Protein AF-0000000082835031 (afdb_homodimer)

Sequence (626 aa):
MIAPLQDHLRRLSATLPAELQRAAHWVLANPAEVGLWSMRRQAQAVGVSPATMLRLARAAGHDSYEAFRAPFQRALAGAADNGLRERAARLQAAHAHPAGGTGQDALTQWQTAALASVWQANDAMAFDAAVDTLLRARQVGFLGTRSAFGVAFQMRYAYHLLRRNGILIDGLGGAAAEDADSLQAGDALVVISQAPYPTATVRLTREIAARGVAVLALTDSDTSPVARAARHVLRFTRPADTGPDDGEARDPASFFHSTAGLLGLAEHLIARLAARGGEAVLQRLDEIEARLQADGAYWREPPRGRSAAPAPEMIAPLQDHLRRLSATLPAELQRAAHWVLANPAEVGLWSMRRQAQAVGVSPATMLRLARAAGHDSYEAFRAPFQRALAGAADNGLRERAARLQAAHAHPAGGTGQDALTQWQTAALASVWQANDAMAFDAAVDTLLRARQVGFLGTRSAFGVAFQMRYAYHLLRRNGILIDGLGGAAAEDADSLQAGDALVVISQAPYPTATVRLTREIAARGVAVLALTDSDTSPVARAARHVLRFTRPADTGPDDGEARDPASFFHSTAGLLGLAEHLIARLAARGGEAVLQRLDEIEARLQADGAYWREPPRGRSAAPAPE

Solvent-accessible surface area (backbone atoms only — not comparable to full-atom values): 32789 Å² total; per-residue (Å²): 106,46,56,65,58,47,54,51,44,59,64,47,36,76,74,44,59,72,69,45,25,52,45,45,52,48,45,72,72,34,45,64,53,49,31,71,46,53,66,61,59,48,16,59,74,70,70,50,53,53,65,50,54,41,50,43,20,42,74,73,72,25,93,37,51,67,65,49,29,43,41,29,29,44,42,46,48,41,54,63,56,56,33,50,31,50,32,26,52,48,30,26,52,40,64,76,51,61,82,77,61,64,48,67,53,39,34,45,48,41,41,38,47,9,34,58,24,32,66,73,64,36,55,72,66,60,53,49,53,48,41,52,50,58,72,67,25,71,34,36,38,26,32,23,55,76,78,30,25,18,53,27,49,33,42,44,54,59,44,46,52,51,40,88,44,59,45,76,46,71,34,70,89,75,37,36,66,63,54,46,64,71,53,37,62,58,16,28,33,41,37,37,50,46,85,82,39,44,28,70,53,41,54,50,50,48,56,39,31,73,53,52,23,46,24,33,20,40,28,49,43,84,77,35,79,55,31,72,58,28,79,36,75,46,33,21,45,72,62,71,68,70,48,70,78,73,68,58,79,64,58,53,44,48,45,61,86,79,59,41,28,58,43,39,51,45,52,52,52,52,34,49,40,48,29,68,42,55,67,63,25,41,52,38,23,46,54,49,51,53,48,40,60,75,65,49,46,48,60,66,82,71,75,78,73,76,77,76,74,77,76,78,131,108,46,56,66,58,45,54,51,45,59,64,46,37,78,74,44,58,72,70,43,25,52,46,44,51,47,47,72,72,33,43,64,52,51,31,72,44,52,66,60,60,49,16,59,72,70,70,49,52,54,65,48,52,41,49,43,20,42,74,73,72,26,94,36,50,67,65,50,29,43,42,30,30,44,43,45,48,40,56,63,56,56,34,51,30,49,31,27,52,47,29,27,53,42,64,77,49,61,80,79,63,64,49,69,52,38,34,46,48,41,39,38,48,9,35,59,24,32,66,75,65,36,53,70,65,60,53,49,53,47,41,51,50,58,73,67,27,71,35,36,37,26,33,23,55,78,75,30,24,17,53,27,49,32,44,44,53,59,45,45,53,51,40,88,45,58,44,77,47,71,34,71,90,77,37,36,65,60,54,46,63,71,54,38,63,58,17,28,34,42,37,37,49,46,87,82,40,44,28,68,51,41,53,52,49,48,57,40,31,74,52,52,22,46,25,34,20,40,27,50,43,84,76,35,78,55,30,73,59,28,78,33,75,46,33,21,44,72,62,72,69,71,49,70,75,72,67,60,77,63,60,53,42,47,45,63,85,78,59,42,26,57,42,41,52,46,52,52,52,52,36,49,39,48,28,68,42,58,67,64,25,42,53,37,22,47,54,50,50,53,49,39,59,76,66,49,46,47,58,66,84,71,73,78,72,74,76,76,72,77,76,77,132

Secondary structure (DSSP, 8-state):
--HHHHHHHHHHHTTS-HHHHHHHHHHHH-HHHHHHS-HHHHHHHHTS-HHHHHHHHHHTT-SSHHHHHHHHHHHHHHHHHTSHHHHHHHHHHHHHS--SS-HHHHHHHHHHHHHHHHHHH--HHHHHHHHHHHHH-S-EEEE--GGGHHHHHHHHHHHHHH-S-EEE---GGG-HHHHHTT--TT-EEEEE--SSPBHHHHHHHHHHHHTT-EEEEEES-TTSHHHHT-SEEEE--------GGGSS-PPP--SS---HHHHHHHHHHHHHHHHHSHHHHHHHHHHHHHHHHHTT-B---------------/--HHHHHHHHHHHTTS-HHHHHHHHHHHH-HHHHHHS-HHHHHHHHTS-HHHHHHHHHHTT-SSHHHHHHHHHHHHHHHHHTSHHHHHHHHHHHHHS--SS-HHHHHHHHHHHHHHHHHHH--HHHHHHHHHHHHH-S-EEEE--GGGHHHHHHHHHHHHHH-S-EEE---GGG-HHHHHTT--TT-EEEEE--SSPBHHHHHHHHHHHHTT-EEEEEES-TTSHHHHT-SEEEE--------GGGSS-PPP--SS---HHHHHHHHHHHHHHHHHSHHHHHHHHHHHHHHHHHTT-B---------------

Structure (mmCIF, N/CA/C/O backbone):
data_AF-0000000082835031-model_v1
#
loop_
_entity.id
_entity.type
_entity.pdbx_description
1 polymer 'HTH-type transcriptional regulator HexR'
#
loop_
_atom_site.group_PDB
_atom_site.id
_atom_site.type_symbol
_atom_site.label_atom_id
_atom_site.label_alt_id
_atom_site.label_comp_id
_atom_site.label_asym_id
_atom_site.label_entity_id
_atom_site.label_seq_id
_atom_site.pdbx_PDB_ins_code
_atom_site.Cartn_x
_atom_site.Cartn_y
_atom_site.Cartn_z
_atom_site.occupancy
_atom_site.B_iso_or_equiv
_atom_site.auth_seq_id
_atom_site.auth_comp_id
_atom_site.auth_asym_id
_atom_site.auth_atom_id
_atom_site.pdbx_PDB_model_num
ATOM 1 N N . MET A 1 1 ? 8.039 14.273 19.875 1 49.53 1 MET A N 1
ATOM 2 C CA . MET A 1 1 ? 6.648 14.164 19.453 1 49.53 1 MET A CA 1
ATOM 3 C C . MET A 1 1 ? 5.762 15.109 20.25 1 49.53 1 MET A C 1
ATOM 5 O O . MET A 1 1 ? 5.828 15.148 21.484 1 49.53 1 MET A O 1
ATOM 9 N N . ILE A 1 2 ? 5.281 16.094 19.594 1 62.09 2 ILE A N 1
ATOM 10 C CA . ILE A 1 2 ? 4.496 17.109 20.281 1 62.09 2 ILE A CA 1
ATOM 11 C C . ILE A 1 2 ? 3.078 16.609 20.516 1 62.09 2 ILE A C 1
ATOM 13 O O . ILE A 1 2 ? 2.318 17.203 21.281 1 62.09 2 ILE A O 1
ATOM 17 N N . ALA A 1 3 ? 2.914 15.352 19.938 1 63.5 3 ALA A N 1
ATOM 18 C CA . ALA A 1 3 ? 1.542 14.852 19.953 1 63.5 3 ALA A CA 1
ATOM 19 C C . ALA A 1 3 ? 1.079 14.531 21.375 1 63.5 3 ALA A C 1
ATOM 21 O O . ALA A 1 3 ? -0.018 14.93 21.766 1 63.5 3 ALA A O 1
ATOM 22 N N . PRO A 1 4 ? 1.882 13.906 22.141 1 67.25 4 PRO A N 1
ATOM 23 C CA . PRO A 1 4 ? 1.393 13.641 23.5 1 67.25 4 PRO A CA 1
ATOM 24 C C . PRO A 1 4 ? 1.073 14.922 24.266 1 67.25 4 PRO A C 1
ATOM 26 O O . PRO A 1 4 ? 0.085 14.969 25 1 67.25 4 PRO A O 1
ATOM 29 N N . LEU A 1 5 ? 1.852 15.891 24.094 1 79.5 5 LEU A N 1
ATOM 30 C CA . LEU A 1 5 ? 1.613 17.156 24.781 1 79.5 5 LEU A CA 1
ATOM 31 C C . LEU A 1 5 ? 0.347 17.828 24.25 1 79.5 5 LEU A C 1
ATOM 33 O O . LEU A 1 5 ? -0.442 18.375 25.016 1 79.5 5 LEU A O 1
ATOM 37 N N . GLN A 1 6 ? 0.202 17.625 22.984 1 80.44 6 GLN A N 1
ATOM 38 C CA . GLN A 1 6 ? -0.984 18.219 22.375 1 80.44 6 GLN A CA 1
ATOM 39 C C . GLN A 1 6 ? -2.254 17.516 22.844 1 80.44 6 GLN A C 1
ATOM 41 O O . GLN A 1 6 ? -3.254 18.172 23.156 1 80.44 6 GLN A O 1
ATOM 46 N N . ASP A 1 7 ? -2.219 16.25 22.922 1 78.19 7 ASP A N 1
ATOM 47 C CA . ASP A 1 7 ? -3.354 15.484 23.422 1 78.19 7 ASP A CA 1
ATOM 48 C C . ASP A 1 7 ? -3.664 15.836 24.875 1 78.19 7 ASP A C 1
ATOM 50 O O . ASP A 1 7 ? -4.828 15.992 25.25 1 78.19 7 ASP A O 1
ATOM 54 N N . HIS A 1 8 ? -2.652 15.891 25.609 1 84.88 8 HIS A N 1
ATOM 55 C CA . HIS A 1 8 ? -2.789 16.266 27 1 84.88 8 HIS A CA 1
ATOM 56 C C . HIS A 1 8 ? -3.4 17.656 27.141 1 84.88 8 HIS A C 1
ATOM 58 O O . HIS A 1 8 ? -4.301 17.859 27.969 1 84.88 8 HIS A O 1
ATOM 64 N N . LEU A 1 9 ? -3.018 18.594 26.328 1 87.56 9 LEU A N 1
ATOM 65 C CA . LEU A 1 9 ? -3.527 19.953 26.359 1 87.56 9 LEU A CA 1
ATOM 66 C C . LEU A 1 9 ? -4.996 20 25.953 1 87.56 9 LEU A C 1
ATOM 68 O O . LEU A 1 9 ? -5.781 20.766 26.531 1 87.56 9 LEU A O 1
ATOM 72 N N . ARG A 1 10 ? -5.355 19.188 25.047 1 84.06 10 ARG A N 1
ATOM 73 C CA . ARG A 1 10 ? -6.742 19.125 24.609 1 84.06 10 ARG A CA 1
ATOM 74 C C . ARG A 1 10 ? -7.652 18.641 25.734 1 84.06 10 ARG A C 1
ATOM 76 O O . ARG A 1 10 ? -8.734 19.188 25.938 1 84.06 10 ARG A O 1
ATOM 83 N N . ARG A 1 11 ? -7.156 17.703 26.375 1 82.44 11 ARG A N 1
ATOM 84 C CA . ARG A 1 11 ? -7.918 17.172 27.516 1 82.44 11 ARG A CA 1
ATOM 85 C C . ARG A 1 11 ? -8 18.203 28.641 1 82.44 11 ARG A C 1
ATOM 87 O O . ARG A 1 11 ? -9.062 18.391 29.234 1 82.44 11 ARG A O 1
ATOM 94 N N . LEU A 1 12 ? -6.918 18.891 28.875 1 86.31 12 LEU A N 1
ATOM 95 C CA . LEU A 1 12 ? -6.816 19.875 29.953 1 86.31 12 LEU A CA 1
ATOM 96 C C . LEU A 1 12 ? -7.652 21.109 29.641 1 86.31 12 LEU A C 1
ATOM 98 O O . LEU A 1 12 ? -8.188 21.75 30.547 1 86.31 12 LEU A O 1
ATOM 102 N N . SER A 1 13 ? -7.734 21.453 28.375 1 86.44 13 SER A N 1
ATOM 103 C CA . SER A 1 13 ? -8.375 22.688 27.922 1 86.44 13 SER A CA 1
ATOM 104 C C . SER A 1 13 ? -9.82 22.75 28.406 1 86.44 13 SER A C 1
ATOM 106 O O . SER A 1 13 ? -10.328 23.828 28.703 1 86.44 13 SER A O 1
ATOM 108 N N . ALA A 1 14 ? -10.445 21.625 28.531 1 81.25 14 ALA A N 1
ATOM 109 C CA . ALA A 1 14 ? -11.844 21.562 28.938 1 81.25 14 ALA A CA 1
ATOM 110 C C . ALA A 1 14 ? -12.023 21.969 30.391 1 81.25 14 ALA A C 1
ATOM 112 O O . ALA A 1 14 ? -13.102 22.391 30.797 1 81.25 14 ALA A O 1
ATOM 113 N N . THR A 1 15 ? -11.023 21.938 31.203 1 86.38 15 THR A N 1
ATOM 114 C CA . THR A 1 15 ? -11.141 22.156 32.625 1 86.38 15 THR A CA 1
ATOM 115 C C . THR A 1 15 ? -10.453 23.453 33.031 1 86.38 15 THR A C 1
ATOM 117 O O . THR A 1 15 ? -10.492 23.859 34.188 1 86.38 15 THR A O 1
ATOM 120 N N . LEU A 1 16 ? -9.852 24.125 32.125 1 89 16 LEU A N 1
ATOM 121 C CA . LEU A 1 16 ? -9.055 25.312 32.438 1 89 16 LEU A CA 1
ATOM 122 C C . LEU A 1 16 ? -9.938 26.562 32.469 1 89 16 LEU A C 1
ATOM 124 O O . LEU A 1 16 ? -10.984 26.609 31.812 1 89 16 LEU A O 1
ATOM 128 N N . PRO A 1 17 ? -9.594 27.609 33.344 1 90.56 17 PRO A N 1
ATOM 129 C CA . PRO A 1 17 ? -10.266 28.906 33.25 1 90.56 17 PRO A CA 1
ATOM 130 C C . PRO A 1 17 ? -10.164 29.531 31.859 1 90.56 17 PRO A C 1
ATOM 132 O O . PRO A 1 17 ? -9.32 29.141 31.062 1 90.56 17 PRO A O 1
ATOM 135 N N . ALA A 1 18 ? -10.992 30.547 31.578 1 90.31 18 ALA A N 1
ATOM 136 C CA . ALA A 1 18 ? -11.219 31.109 30.25 1 90.31 18 ALA A CA 1
ATOM 137 C C . ALA A 1 18 ? -9.914 31.609 29.641 1 90.31 18 ALA A C 1
ATOM 139 O O . ALA A 1 18 ? -9.633 31.344 28.469 1 90.31 18 ALA A O 1
ATOM 140 N N . GLU A 1 19 ? -9.141 32.25 30.422 1 91.44 19 GLU A N 1
ATOM 141 C CA . GLU A 1 19 ? -7.91 32.812 29.891 1 91.44 19 GLU A CA 1
ATOM 142 C C . GLU A 1 19 ? -6.91 31.719 29.516 1 91.44 19 GLU A C 1
ATOM 144 O O . GLU A 1 19 ? -6.246 31.812 28.484 1 91.44 19 GLU A O 1
ATOM 149 N N . LEU A 1 20 ? -6.805 30.703 30.344 1 94.25 20 LEU A N 1
ATOM 150 C CA . LEU A 1 20 ? -5.906 29.578 30.078 1 94.25 20 LEU A CA 1
ATOM 151 C C . LEU A 1 20 ? -6.418 28.734 28.922 1 94.25 20 LEU A C 1
ATOM 153 O O . LEU A 1 20 ? -5.629 28.188 28.156 1 94.25 20 LEU A O 1
ATOM 157 N N . GLN A 1 21 ? -7.695 28.688 28.828 1 93.44 21 GLN A N 1
ATOM 158 C CA . GLN A 1 21 ? -8.297 27.984 27.703 1 93.44 21 GLN A CA 1
ATOM 159 C C . GLN A 1 21 ? -7.941 28.656 26.375 1 93.44 21 GLN A C 1
ATOM 161 O O . GLN A 1 21 ? -7.621 27.984 25.406 1 93.44 21 GLN A O 1
ATOM 166 N N . ARG A 1 22 ? -8.031 29.953 26.391 1 91.81 22 ARG A N 1
ATOM 167 C CA . ARG A 1 22 ? -7.652 30.719 25.203 1 91.81 22 ARG A CA 1
ATOM 168 C C . ARG A 1 22 ? -6.195 30.453 24.828 1 91.81 22 ARG A C 1
ATOM 170 O O . ARG A 1 22 ? -5.875 30.25 23.656 1 91.81 22 ARG A O 1
ATOM 177 N N . ALA A 1 23 ? -5.387 30.453 25.812 1 94.06 23 ALA A N 1
ATOM 178 C CA . ALA A 1 23 ? -3.965 30.188 25.594 1 94.06 23 ALA A CA 1
ATOM 179 C C . ALA A 1 23 ? -3.742 28.781 25.078 1 94.06 23 ALA A C 1
ATOM 181 O O . ALA A 1 23 ? -2.98 28.562 24.141 1 94.06 23 ALA A O 1
ATOM 182 N N . ALA A 1 24 ? -4.41 27.812 25.672 1 93.5 24 ALA A N 1
ATOM 183 C CA . ALA A 1 24 ? -4.285 26.406 25.281 1 93.5 24 ALA A CA 1
ATOM 184 C C . ALA A 1 24 ? -4.738 26.203 23.828 1 93.5 24 ALA A C 1
ATOM 186 O O . ALA A 1 24 ? -4.07 25.516 23.062 1 93.5 24 ALA A O 1
ATOM 187 N N . HIS A 1 25 ? -5.809 26.859 23.516 1 90.06 25 HIS A N 1
ATOM 188 C CA . HIS A 1 25 ? -6.316 26.766 22.156 1 90.06 25 HIS A CA 1
ATOM 189 C C . HIS A 1 25 ? -5.332 27.359 21.156 1 90.06 25 HIS A C 1
ATOM 191 O O . HIS A 1 25 ? -5.113 26.797 20.078 1 90.06 25 HIS A O 1
ATOM 197 N N . TRP A 1 26 ? -4.777 28.453 21.516 1 91.12 26 TRP A N 1
ATOM 198 C CA . TRP A 1 26 ? -3.799 29.078 20.641 1 91.12 26 TR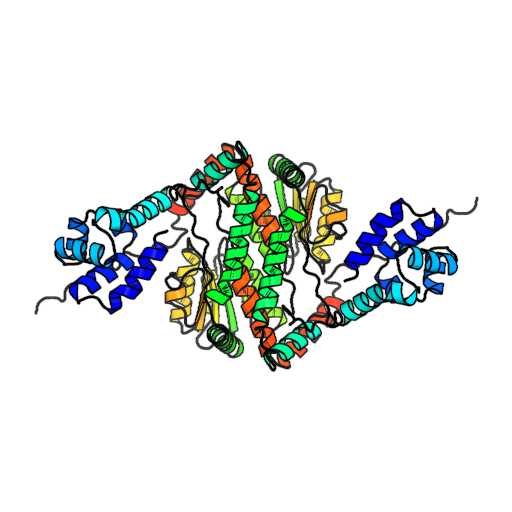P A CA 1
ATOM 199 C C . TRP A 1 26 ? -2.576 28.188 20.453 1 91.12 26 TRP A C 1
ATOM 201 O O . TRP A 1 26 ? -2.086 28.016 19.328 1 91.12 26 TRP A O 1
ATOM 211 N N . VAL A 1 27 ? -2.072 27.562 21.531 1 91.06 27 VAL A N 1
ATOM 212 C CA . VAL A 1 27 ? -0.911 26.672 21.484 1 91.06 27 VAL A CA 1
ATOM 213 C C . VAL A 1 27 ? -1.196 25.484 20.578 1 91.06 27 VAL A C 1
ATOM 215 O O . VAL A 1 27 ? -0.355 25.094 19.766 1 91.06 27 VAL A O 1
ATOM 218 N N . LEU A 1 28 ? -2.369 24.953 20.734 1 85.38 28 LEU A N 1
ATOM 219 C CA . LEU A 1 28 ? -2.762 23.781 19.938 1 85.38 28 LEU A CA 1
ATOM 220 C C . LEU A 1 28 ? -2.902 24.156 18.469 1 85.38 28 LEU A C 1
ATOM 222 O O . LEU A 1 28 ? -2.584 23.359 17.594 1 85.38 28 LEU A O 1
ATOM 226 N N . ALA A 1 29 ? -3.215 25.422 18.266 1 79.75 29 ALA A N 1
ATOM 227 C CA . ALA A 1 29 ? -3.469 25.891 16.906 1 79.75 29 ALA A CA 1
ATOM 228 C C . ALA A 1 29 ? -2.184 26.391 16.25 1 79.75 29 ALA A C 1
ATOM 230 O O . ALA A 1 29 ? -2.084 26.422 15.016 1 79.75 29 ALA A O 1
ATOM 231 N N . ASN A 1 30 ? -1.19 26.766 17 1 77.75 30 ASN A N 1
ATOM 232 C CA . ASN A 1 30 ? 0.01 27.406 16.484 1 77.75 30 ASN A CA 1
ATOM 233 C C . ASN A 1 30 ? 1.277 26.75 17.016 1 77.75 30 ASN A C 1
ATOM 235 O O . ASN A 1 30 ? 2.129 27.422 17.609 1 77.75 30 ASN A O 1
ATOM 239 N N . PRO A 1 31 ? 1.418 25.438 16.766 1 79.5 31 PRO A N 1
ATOM 240 C CA . PRO A 1 31 ? 2.568 24.75 17.344 1 79.5 31 PRO A CA 1
ATOM 241 C C . PRO A 1 31 ? 3.904 25.297 16.859 1 79.5 31 PRO A C 1
ATOM 243 O O . PRO A 1 31 ? 4.879 25.328 17.609 1 79.5 31 PRO A O 1
ATOM 246 N N . ALA A 1 32 ? 3.986 25.719 15.602 1 72.56 32 ALA A N 1
ATOM 247 C CA . ALA A 1 32 ? 5.238 26.266 15.086 1 72.56 32 ALA A CA 1
ATOM 248 C C . ALA A 1 32 ? 5.613 27.562 15.797 1 72.56 32 ALA A C 1
ATOM 250 O O . ALA A 1 32 ? 6.773 27.75 16.172 1 72.56 32 ALA A O 1
ATOM 251 N N . GLU A 1 33 ? 4.703 28.422 16 1 80 33 GLU A N 1
ATOM 252 C CA . GLU A 1 33 ? 4.945 29.688 16.672 1 80 33 GLU A CA 1
ATOM 253 C C . GLU A 1 33 ? 5.355 29.484 18.125 1 80 33 GLU A C 1
ATOM 255 O O . GLU A 1 33 ? 6.207 30.203 18.656 1 80 33 GLU A O 1
ATOM 260 N N . VAL A 1 34 ? 4.719 28.453 18.75 1 87.94 34 VAL A N 1
ATOM 261 C CA . VAL A 1 34 ? 5.078 28.125 20.125 1 87.94 34 VAL A CA 1
ATOM 262 C C . VAL A 1 34 ? 6.562 27.781 20.203 1 87.94 34 VAL A C 1
ATOM 264 O O . VAL A 1 34 ? 7.254 28.203 21.141 1 87.94 34 VAL A O 1
ATOM 267 N N . GLY A 1 35 ? 6.973 27.047 19.203 1 80.94 35 GLY A N 1
ATOM 268 C CA . GLY A 1 35 ? 8.375 26.656 19.188 1 80.94 35 GLY A CA 1
ATOM 269 C C . GLY A 1 35 ? 9.297 27.812 18.812 1 80.94 35 GLY A C 1
ATOM 270 O O . GLY A 1 35 ? 10.461 27.844 19.219 1 80.94 35 GLY A O 1
ATOM 271 N N . LEU A 1 36 ? 8.867 28.719 18.016 1 79.44 36 LEU A N 1
ATOM 272 C CA . LEU A 1 36 ? 9.734 29.719 17.375 1 79.44 36 LEU A CA 1
ATOM 273 C C . LEU A 1 36 ? 9.719 31.031 18.156 1 79.44 36 LEU A C 1
ATOM 275 O O . LEU A 1 36 ? 10.727 31.734 18.188 1 79.44 36 LEU A O 1
ATOM 279 N N . TRP A 1 37 ? 8.633 31.391 18.75 1 82 37 TRP A N 1
ATOM 280 C CA . TRP A 1 37 ? 8.453 32.719 19.344 1 82 37 TRP A CA 1
ATOM 281 C C . TRP A 1 37 ? 8.742 32.688 20.844 1 82 37 TRP A C 1
ATOM 283 O O . TRP A 1 37 ? 8.633 31.625 21.484 1 82 37 TRP A O 1
ATOM 293 N N . SER A 1 38 ? 9.172 33.812 21.328 1 85.69 38 SER A N 1
ATOM 294 C CA . SER A 1 38 ? 9.336 33.969 22.781 1 85.69 38 SER A CA 1
ATOM 295 C C . SER A 1 38 ? 7.988 33.938 23.484 1 85.69 38 SER A C 1
ATOM 297 O O . SER A 1 38 ? 6.945 34.156 22.875 1 85.69 38 SER A O 1
ATOM 299 N N . MET A 1 39 ? 8.031 33.625 24.797 1 91.5 39 MET A N 1
ATOM 300 C CA . MET A 1 39 ? 6.816 33.594 25.609 1 91.5 39 MET A CA 1
ATOM 301 C C . MET A 1 39 ? 6.078 34.938 25.516 1 91.5 39 MET A C 1
ATOM 303 O O . MET A 1 39 ? 4.852 34.969 25.406 1 91.5 39 MET A O 1
ATOM 307 N N . ARG A 1 40 ? 6.805 36.062 25.516 1 90.12 40 ARG A N 1
ATOM 308 C CA . ARG A 1 40 ? 6.211 37.406 25.469 1 90.12 40 ARG A CA 1
ATOM 309 C C . ARG A 1 40 ? 5.465 37.625 24.156 1 90.12 40 ARG A C 1
ATOM 311 O O . ARG A 1 40 ? 4.34 38.125 24.156 1 90.12 40 ARG A O 1
ATOM 318 N N . ARG A 1 41 ? 6.145 37.312 23.094 1 90 41 ARG A N 1
ATOM 319 C CA . ARG A 1 41 ? 5.527 37.469 21.781 1 90 41 ARG A CA 1
ATOM 320 C C . ARG A 1 41 ? 4.285 36.594 21.656 1 90 41 ARG A C 1
ATOM 322 O O . ARG A 1 41 ? 3.275 37 21.094 1 90 41 ARG A O 1
ATOM 329 N N . GLN A 1 42 ? 4.309 35.375 22.203 1 93.38 42 GLN A N 1
ATOM 330 C CA . GLN A 1 42 ? 3.166 34.469 22.188 1 93.38 42 GLN A CA 1
ATOM 331 C C . GLN A 1 42 ? 2.004 35.031 23 1 93.38 42 GLN A C 1
ATOM 333 O O . GLN A 1 42 ? 0.862 35.031 22.531 1 93.38 42 GLN A O 1
ATOM 338 N N . ALA A 1 43 ? 2.283 35.531 24.125 1 94 43 ALA A N 1
ATOM 339 C CA . ALA A 1 43 ? 1.275 36.125 25 1 94 43 ALA A CA 1
ATOM 340 C C . ALA A 1 43 ? 0.565 37.281 24.312 1 94 43 ALA A C 1
ATOM 342 O O . ALA A 1 43 ? -0.66 37.406 24.391 1 94 43 ALA A O 1
ATOM 343 N N . GLN A 1 44 ? 1.381 38.094 23.609 1 92.19 44 GLN A N 1
ATOM 344 C CA . GLN A 1 44 ? 0.837 39.219 22.875 1 92.19 44 GLN A CA 1
ATOM 345 C C . GLN A 1 44 ? -0.11 38.75 21.766 1 92.19 44 GLN A C 1
ATOM 347 O O . GLN A 1 44 ? -1.181 39.344 21.578 1 92.19 44 GLN A O 1
ATOM 352 N N . ALA A 1 45 ? 0.236 37.719 21.141 1 89.25 45 ALA A N 1
ATOM 353 C CA . ALA A 1 45 ? -0.553 37.188 20.031 1 89.25 45 ALA A CA 1
ATOM 354 C C . ALA A 1 45 ? -1.884 36.625 20.531 1 89.25 45 ALA A C 1
ATOM 356 O O . ALA A 1 45 ? -2.908 36.75 19.859 1 89.25 45 ALA A O 1
ATOM 357 N N . VAL A 1 46 ? -1.876 35.969 21.656 1 91.81 46 VAL A N 1
ATOM 358 C CA . VAL A 1 46 ? -3.062 35.375 22.25 1 91.81 46 VAL A CA 1
ATOM 359 C C . VAL A 1 46 ? -3.922 36.438 22.906 1 91.81 46 VAL A C 1
ATOM 361 O O . VAL A 1 46 ? -5.145 36.281 23 1 91.81 46 VAL A O 1
ATOM 364 N N . GLY A 1 47 ? -3.336 37.531 23.328 1 92.31 47 GLY A N 1
ATOM 365 C CA . GLY A 1 47 ? -4.016 38.562 24.094 1 92.31 47 GLY A CA 1
ATOM 366 C C . GLY A 1 47 ? -4.082 38.25 25.578 1 92.31 47 GLY A C 1
ATOM 367 O O . GLY A 1 47 ? -5.098 38.531 26.234 1 92.31 47 GLY A O 1
ATOM 368 N N . VAL A 1 48 ? -3.123 37.594 26.125 1 94.75 48 VAL A N 1
ATOM 369 C CA . VAL A 1 48 ? -3.039 37.312 27.547 1 94.75 48 VAL A CA 1
ATOM 370 C C . VAL A 1 48 ? -1.698 37.812 28.094 1 94.75 48 VAL A C 1
ATOM 372 O O . VAL A 1 48 ? -0.838 38.25 27.344 1 94.75 48 VAL A O 1
ATOM 375 N N . SER A 1 49 ? -1.553 37.812 29.438 1 93.25 49 SER A N 1
ATOM 376 C CA . SER A 1 49 ? -0.284 38.156 30.047 1 93.25 49 SER A CA 1
ATOM 377 C C . SER A 1 49 ? 0.734 37.031 29.938 1 93.25 49 SER A C 1
ATOM 379 O O . SER A 1 49 ? 0.362 35.875 29.812 1 93.25 49 SER A O 1
ATOM 381 N N . PRO A 1 50 ? 2.068 37.375 29.906 1 94.19 50 PRO A N 1
ATOM 382 C CA . PRO A 1 50 ? 3.088 36.312 29.953 1 94.19 50 PRO A CA 1
ATOM 383 C C . PRO A 1 50 ? 2.902 35.375 31.141 1 94.19 50 PRO A C 1
ATOM 385 O O . PRO A 1 50 ? 3.176 34.188 31.031 1 94.19 50 PRO A O 1
ATOM 388 N N . ALA A 1 51 ? 2.338 35.906 32.219 1 94.5 51 ALA A N 1
ATOM 389 C CA . ALA A 1 51 ? 2.07 35.062 33.375 1 94.5 51 ALA A CA 1
ATOM 390 C C . ALA A 1 51 ? 1.03 34 33.094 1 94.5 51 ALA A C 1
ATOM 392 O O . ALA A 1 51 ? 1.109 32.875 33.594 1 94.5 51 ALA A O 1
ATOM 393 N N . THR A 1 52 ? 0.086 34.281 32.281 1 94.94 52 THR A N 1
ATOM 394 C CA . THR A 1 52 ? -0.934 33.344 31.859 1 94.94 52 THR A CA 1
ATOM 395 C C . THR A 1 52 ? -0.309 32.188 31.078 1 94.94 52 THR A C 1
ATOM 397 O O . THR A 1 52 ? -0.68 31.031 31.266 1 94.94 52 THR A O 1
ATOM 400 N N . MET A 1 53 ? 0.69 32.5 30.25 1 95.31 53 MET A N 1
ATOM 401 C CA . MET A 1 53 ? 1.391 31.453 29.5 1 95.31 53 MET A CA 1
ATOM 402 C C . MET A 1 53 ? 2.154 30.531 30.438 1 95.31 53 MET A C 1
ATOM 404 O O . MET A 1 53 ? 2.164 29.312 30.234 1 95.31 53 MET A O 1
ATOM 408 N N . LEU A 1 54 ? 2.768 31.125 31.375 1 94.44 54 LEU A N 1
ATOM 409 C CA . LEU A 1 54 ? 3.502 30.344 32.375 1 94.44 54 LEU A CA 1
ATOM 410 C C . LEU A 1 54 ? 2.555 29.469 33.188 1 94.44 54 LEU A C 1
ATOM 412 O O . LEU A 1 54 ? 2.871 28.312 33.469 1 94.44 54 LEU A O 1
ATOM 416 N N . ARG A 1 55 ? 1.409 29.969 33.562 1 94.75 55 ARG A N 1
ATOM 417 C CA . ARG A 1 55 ? 0.41 29.188 34.281 1 94.75 55 ARG A CA 1
ATOM 418 C C . ARG A 1 55 ? -0.086 28.016 33.438 1 94.75 55 ARG A C 1
ATOM 420 O O . ARG A 1 55 ? -0.345 26.938 33.969 1 94.75 55 ARG A O 1
ATOM 427 N N . LEU A 1 56 ? -0.294 28.25 32.125 1 95.31 56 LEU A N 1
ATOM 428 C CA . LEU A 1 56 ? -0.667 27.156 31.25 1 95.31 56 LEU A CA 1
ATOM 429 C C . LEU A 1 56 ? 0.398 26.062 31.25 1 95.31 56 LEU A C 1
ATOM 431 O O . LEU A 1 56 ? 0.075 24.875 31.312 1 95.31 56 LEU A O 1
ATOM 435 N N . ALA A 1 57 ? 1.685 26.453 31.156 1 95.12 57 ALA A N 1
ATOM 436 C CA . ALA A 1 57 ? 2.791 25.5 31.188 1 95.12 57 ALA A CA 1
ATOM 437 C C . ALA A 1 57 ? 2.77 24.672 32.469 1 95.12 57 ALA A C 1
ATOM 439 O O . ALA A 1 57 ? 2.936 23.453 32.406 1 95.12 57 ALA A O 1
ATOM 440 N N . ARG A 1 58 ? 2.465 25.312 33.562 1 93.31 58 ARG A N 1
ATOM 441 C CA . ARG A 1 58 ? 2.4 24.625 34.844 1 93.31 58 ARG A CA 1
ATOM 442 C C . ARG A 1 58 ? 1.202 23.672 34.906 1 93.31 58 ARG A C 1
ATOM 444 O O . ARG A 1 58 ? 1.312 22.547 35.406 1 93.31 58 ARG A O 1
ATOM 451 N N . ALA A 1 59 ? 0.113 24.172 34.406 1 93.81 59 ALA A N 1
ATOM 452 C CA . ALA A 1 59 ? -1.078 23.328 34.375 1 93.81 59 ALA A CA 1
ATOM 453 C C . ALA A 1 59 ? -0.837 22.078 33.531 1 93.81 59 ALA A C 1
ATOM 455 O O . ALA A 1 59 ? -1.396 21.016 33.812 1 93.81 59 ALA A O 1
ATOM 456 N N . ALA A 1 60 ? -0.059 22.234 32.531 1 92.38 60 ALA A N 1
ATOM 457 C CA . ALA A 1 60 ? 0.262 21.125 31.641 1 92.38 60 ALA A CA 1
ATOM 458 C C . ALA A 1 60 ? 1.366 20.25 32.219 1 92.38 60 ALA A C 1
ATOM 460 O O . ALA A 1 60 ? 1.806 19.297 31.594 1 92.38 60 ALA A O 1
ATOM 461 N N . GLY A 1 61 ? 1.883 20.625 33.375 1 90.12 61 GLY A N 1
ATOM 462 C CA . GLY A 1 61 ? 2.807 19.766 34.094 1 90.12 61 GLY A CA 1
ATOM 463 C C . GLY A 1 61 ? 4.262 20.156 33.906 1 90.12 61 GLY A C 1
ATOM 464 O O . GLY A 1 61 ? 5.16 19.344 34.094 1 90.12 61 GLY A O 1
ATOM 465 N N . HIS A 1 62 ? 4.512 21.359 33.406 1 92.81 62 HIS A N 1
ATOM 466 C CA . HIS A 1 62 ? 5.883 21.797 33.188 1 92.81 62 HIS A CA 1
ATOM 467 C C . HIS A 1 62 ? 6.281 22.891 34.156 1 92.81 62 HIS A C 1
ATOM 469 O O . HIS A 1 62 ? 5.473 23.75 34.5 1 92.81 62 HIS A O 1
ATOM 475 N N . ASP A 1 63 ? 7.57 22.828 34.531 1 88.44 63 ASP A N 1
ATOM 476 C CA . ASP A 1 63 ? 8.055 23.734 35.594 1 88.44 63 ASP A CA 1
ATOM 477 C C . ASP A 1 63 ? 8.422 25.094 35 1 88.44 63 ASP A C 1
ATOM 479 O O . ASP A 1 63 ? 8.555 26.078 35.719 1 88.44 63 ASP A O 1
ATOM 483 N N . SER A 1 64 ? 8.703 25.188 33.812 1 91.06 64 SER A N 1
ATOM 484 C CA . SER A 1 64 ? 9.047 26.406 33.125 1 91.06 64 SER A CA 1
ATOM 485 C C . SER A 1 64 ? 8.391 26.469 31.75 1 91.06 64 SER A C 1
ATOM 487 O O . SER A 1 64 ? 7.961 25.438 31.219 1 91.06 64 SER A O 1
ATOM 489 N N . TYR A 1 65 ? 8.242 27.688 31.297 1 93 65 TYR A N 1
ATOM 490 C CA . TYR A 1 65 ? 7.691 27.797 29.938 1 93 65 TYR A CA 1
ATOM 491 C C . TYR A 1 65 ? 8.656 27.219 28.906 1 93 65 TYR A C 1
ATOM 493 O O . TYR A 1 65 ? 8.234 26.672 27.891 1 93 65 TYR A O 1
ATOM 501 N N . GLU A 1 66 ? 9.984 27.344 29.172 1 87.88 66 GLU A N 1
ATOM 502 C CA . GLU A 1 66 ? 10.977 26.781 28.281 1 87.88 66 GLU A CA 1
ATOM 503 C C . GLU A 1 66 ? 10.828 25.266 28.188 1 87.88 66 GLU A C 1
ATOM 505 O O . GLU A 1 66 ? 10.914 24.688 27.094 1 87.88 66 GLU A O 1
ATOM 510 N N . ALA A 1 67 ? 10.562 24.641 29.234 1 87.31 67 ALA A N 1
ATOM 511 C CA . ALA A 1 67 ? 10.328 23.188 29.234 1 87.31 67 ALA A CA 1
ATOM 512 C C . ALA A 1 67 ? 9.062 22.844 28.469 1 87.31 67 ALA A C 1
ATOM 514 O O . ALA A 1 67 ? 9.008 21.812 27.781 1 87.31 67 ALA A O 1
ATOM 515 N N . PHE A 1 68 ? 8.062 23.703 28.625 1 90.62 68 PHE A N 1
ATOM 516 C CA . PHE A 1 68 ? 6.789 23.516 27.922 1 90.62 68 PHE A CA 1
ATOM 517 C C . PHE A 1 68 ? 6.965 23.656 26.422 1 90.62 68 PHE A C 1
ATOM 519 O O . PHE A 1 68 ? 6.363 22.891 25.656 1 90.62 68 PHE A O 1
ATOM 526 N N . ARG A 1 69 ? 7.785 24.562 26 1 86.31 69 ARG A N 1
ATOM 527 C CA . ARG A 1 69 ? 7.926 24.859 24.578 1 86.31 69 ARG A CA 1
ATOM 528 C C . ARG A 1 69 ? 8.922 23.906 23.922 1 86.31 69 ARG A C 1
ATOM 530 O O . ARG A 1 69 ? 8.914 23.75 22.703 1 86.31 69 ARG A O 1
ATOM 537 N N . ALA A 1 70 ? 9.773 23.234 24.625 1 80.19 70 ALA A N 1
ATOM 538 C CA . ALA A 1 70 ? 10.875 22.406 24.109 1 80.19 70 ALA A CA 1
ATOM 539 C C . ALA A 1 70 ? 10.367 21.375 23.109 1 80.19 70 ALA A C 1
ATOM 541 O O . ALA A 1 70 ? 10.93 21.234 22.031 1 80.19 70 ALA A O 1
ATOM 542 N N . PRO A 1 71 ? 9.242 20.734 23.469 1 74.75 71 PRO A N 1
ATOM 543 C CA . PRO A 1 71 ? 8.773 19.766 22.469 1 74.75 71 PRO A CA 1
ATOM 544 C C . PRO A 1 71 ? 8.359 20.422 21.156 1 74.75 71 PRO A C 1
ATOM 546 O O . PRO A 1 71 ? 8.555 19.844 20.078 1 74.75 71 PRO A O 1
ATOM 549 N N . PHE A 1 72 ? 7.84 21.609 21.25 1 77.12 72 PHE A N 1
ATOM 550 C CA . PHE A 1 72 ? 7.461 22.344 20.047 1 77.12 72 PHE A CA 1
ATOM 551 C C . PHE A 1 72 ? 8.695 22.75 19.25 1 77.12 72 PHE A C 1
ATOM 553 O O . PHE A 1 72 ? 8.703 22.688 18.016 1 77.12 72 PHE A O 1
ATOM 560 N N . GLN A 1 73 ? 9.742 23.156 19.953 1 68.12 73 GLN A N 1
ATOM 561 C CA . GLN A 1 73 ? 11 23.516 19.328 1 68.12 73 GLN A CA 1
ATOM 562 C C . GLN A 1 73 ? 11.648 22.312 18.656 1 68.12 73 GLN A C 1
ATOM 564 O O . GLN A 1 73 ? 12.141 22.406 17.531 1 68.12 73 GLN A O 1
ATOM 569 N N . ARG A 1 74 ? 11.617 21.312 19.375 1 61.81 74 ARG A N 1
ATOM 570 C CA . ARG A 1 74 ? 12.188 20.078 18.828 1 61.81 74 ARG A CA 1
ATOM 571 C C . ARG A 1 74 ? 11.414 19.625 17.594 1 61.81 74 ARG A C 1
ATOM 573 O O . ARG A 1 74 ? 12.008 19.172 16.625 1 61.81 74 ARG A O 1
ATOM 580 N N . ALA A 1 75 ? 10.148 19.781 17.812 1 59.06 75 ALA A N 1
ATOM 581 C CA . ALA A 1 75 ? 9.312 19.422 16.672 1 59.06 75 ALA A CA 1
ATOM 582 C C . ALA A 1 75 ? 9.648 20.281 15.453 1 59.06 75 ALA A C 1
ATOM 584 O O . ALA A 1 75 ? 9.672 19.797 14.328 1 59.06 75 ALA A O 1
ATOM 585 N N . LEU A 1 76 ? 9.844 21.531 15.781 1 54.53 76 LEU A N 1
ATOM 586 C CA . LEU A 1 76 ? 10.234 22.453 14.719 1 54.53 76 LEU A CA 1
ATOM 587 C C . LEU A 1 76 ? 11.625 22.109 14.188 1 54.53 76 LEU A C 1
ATOM 589 O O . LEU A 1 76 ? 11.859 22.156 12.977 1 54.53 76 LEU A O 1
ATOM 593 N N . ALA A 1 77 ? 12.492 22.047 15.156 1 51.91 77 ALA A N 1
ATOM 594 C CA . ALA A 1 77 ? 13.836 21.625 14.766 1 51.91 77 ALA A CA 1
ATOM 595 C C . ALA A 1 77 ? 13.812 20.266 14.086 1 51.91 77 ALA A C 1
ATOM 597 O O . ALA A 1 77 ? 14.531 20.031 13.109 1 51.91 77 ALA A O 1
ATOM 598 N N . GLY A 1 78 ? 13.109 19.422 14.711 1 49.41 78 GLY A N 1
ATOM 599 C CA . GLY A 1 78 ? 12.906 18.094 14.141 1 49.41 78 GLY A CA 1
ATOM 600 C C . GLY A 1 78 ? 12.18 18.125 12.812 1 49.41 78 GLY A C 1
ATOM 601 O O . GLY A 1 78 ? 12.461 17.312 11.93 1 49.41 78 GLY A O 1
ATOM 602 N N . ALA A 1 79 ? 11.203 19.047 12.828 1 47.59 79 ALA A N 1
ATOM 603 C CA . ALA A 1 79 ? 10.531 19.297 11.555 1 47.59 79 ALA A CA 1
ATOM 604 C C . ALA A 1 79 ? 11.531 19.719 10.484 1 47.59 79 ALA A C 1
ATOM 606 O O . ALA A 1 79 ? 11.414 19.312 9.32 1 47.59 79 ALA A O 1
ATOM 607 N N . ALA A 1 80 ? 12.461 20.703 10.836 1 43.81 80 ALA A N 1
ATOM 608 C CA . ALA A 1 80 ? 13.57 21.078 9.969 1 43.81 80 ALA A CA 1
ATOM 609 C C . ALA A 1 80 ? 14.508 19.906 9.734 1 43.81 80 ALA A C 1
ATOM 611 O O . ALA A 1 80 ? 14.977 19.688 8.617 1 43.81 80 ALA A O 1
ATOM 612 N N . ASP A 1 81 ? 14.945 19.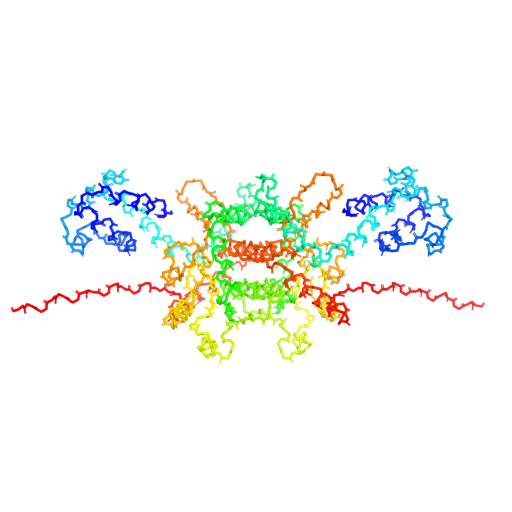344 10.812 1 48.78 81 ASP A N 1
ATOM 613 C CA . ASP A 1 81 ? 15.906 18.25 10.898 1 48.78 81 ASP A CA 1
ATOM 614 C C . ASP A 1 81 ? 15.312 16.953 10.336 1 48.78 81 ASP A C 1
ATOM 616 O O . ASP A 1 81 ? 16.031 15.977 10.125 1 48.78 81 ASP A O 1
ATOM 620 N N . ASN A 1 82 ? 13.992 17.047 9.969 1 58.69 82 ASN A N 1
ATOM 621 C CA . ASN A 1 82 ? 13.195 15.859 9.633 1 58.69 82 ASN A CA 1
ATOM 622 C C . ASN A 1 82 ? 12.922 15.773 8.141 1 58.69 82 ASN A C 1
ATOM 624 O O . ASN A 1 82 ? 11.977 15.102 7.715 1 58.69 82 ASN A O 1
ATOM 628 N N . GLY A 1 83 ? 13.891 16.578 7.594 1 78.19 83 GLY A N 1
ATOM 629 C CA . GLY A 1 83 ? 13.695 16.469 6.156 1 78.19 83 GLY A CA 1
ATOM 630 C C . GLY A 1 83 ? 14.117 15.125 5.605 1 78.19 83 GLY A C 1
ATOM 631 O O . GLY A 1 83 ? 14.656 14.289 6.332 1 78.19 83 GLY A O 1
ATOM 632 N N . LEU A 1 84 ? 13.883 14.922 4.422 1 86.69 84 LEU A N 1
ATOM 633 C CA . LEU A 1 84 ? 14.18 13.664 3.74 1 86.69 84 LEU A CA 1
ATOM 634 C C . LEU A 1 84 ? 15.68 13.383 3.752 1 86.69 84 LEU A C 1
ATOM 636 O O . LEU A 1 84 ? 16.109 12.266 4.027 1 86.69 84 LEU A O 1
ATOM 640 N N . ARG A 1 85 ? 16.469 14.484 3.523 1 85.44 85 ARG A N 1
ATOM 641 C CA . ARG A 1 85 ? 17.922 14.328 3.473 1 85.44 85 ARG A CA 1
ATOM 642 C C . ARG A 1 85 ? 18.484 13.891 4.824 1 85.44 85 ARG A C 1
ATOM 644 O O . ARG A 1 85 ? 19.297 12.977 4.895 1 85.44 85 ARG A O 1
ATOM 651 N N . GLU A 1 86 ? 18.062 14.57 5.828 1 83.25 86 GLU A N 1
ATOM 652 C CA . GLU A 1 86 ? 18.562 14.258 7.164 1 83.25 86 GLU A CA 1
ATOM 653 C C . GLU A 1 86 ? 18.203 12.836 7.574 1 83.25 86 GLU A C 1
ATOM 655 O O . GLU A 1 86 ? 19.031 12.117 8.141 1 83.25 86 GLU A O 1
ATOM 660 N N . ARG A 1 87 ? 17.016 12.445 7.312 1 86.44 87 ARG A N 1
ATOM 661 C CA . ARG A 1 87 ? 16.594 11.086 7.637 1 86.44 87 ARG A CA 1
ATOM 662 C C . ARG A 1 87 ? 17.406 10.055 6.852 1 86.44 87 ARG A C 1
ATOM 664 O O . ARG A 1 87 ? 17.781 9.016 7.398 1 86.44 87 ARG A O 1
ATOM 671 N N . ALA A 1 88 ? 17.641 10.32 5.621 1 89.19 88 ALA A N 1
ATOM 672 C CA . ALA A 1 88 ? 18.453 9.414 4.812 1 89.19 88 ALA A CA 1
ATOM 673 C C . ALA A 1 88 ? 19.875 9.336 5.344 1 89.19 88 ALA A C 1
ATOM 675 O O . ALA A 1 88 ? 20.484 8.266 5.359 1 89.19 88 ALA A O 1
ATOM 676 N N . ALA A 1 89 ? 20.406 10.484 5.766 1 85.56 89 ALA A N 1
ATOM 677 C CA . ALA A 1 89 ? 21.766 10.516 6.328 1 85.56 89 ALA A CA 1
ATOM 678 C C . ALA A 1 89 ? 21.844 9.648 7.582 1 85.56 89 ALA A C 1
ATOM 680 O O . ALA A 1 89 ? 22.844 8.953 7.793 1 85.56 89 ALA A O 1
ATOM 681 N N . ARG A 1 90 ? 20.797 9.711 8.344 1 82.81 90 ARG A N 1
ATOM 682 C CA . ARG A 1 90 ? 20.766 8.891 9.547 1 82.81 90 ARG A CA 1
ATOM 683 C C . ARG A 1 90 ? 20.719 7.406 9.195 1 82.81 90 ARG A C 1
ATOM 685 O O . ARG A 1 90 ? 21.359 6.586 9.859 1 82.81 90 ARG A O 1
ATOM 692 N N . LEU A 1 91 ? 20.031 7.023 8.203 1 86.19 91 LEU A N 1
ATOM 693 C CA . LEU A 1 91 ? 19.969 5.641 7.746 1 86.19 91 LEU A CA 1
ATOM 694 C C . LEU A 1 91 ? 21.344 5.156 7.277 1 86.19 91 LEU A C 1
ATOM 696 O O . LEU A 1 91 ? 21.734 4.027 7.574 1 86.19 91 LEU A O 1
ATOM 700 N N . GLN A 1 92 ? 22.031 6.012 6.555 1 86.19 92 GLN A N 1
ATOM 701 C CA . GLN A 1 92 ? 23.359 5.656 6.074 1 86.19 92 GLN A CA 1
ATOM 702 C C . GLN A 1 92 ? 24.328 5.445 7.234 1 86.19 92 GLN A C 1
ATOM 704 O O . GLN A 1 92 ? 25.109 4.496 7.227 1 86.19 92 GLN A O 1
ATOM 709 N N . ALA A 1 93 ? 24.188 6.324 8.188 1 81.81 93 ALA A N 1
ATOM 710 C CA . ALA A 1 93 ? 25.047 6.211 9.359 1 81.81 93 ALA A CA 1
ATOM 711 C C . ALA A 1 93 ? 24.766 4.926 10.125 1 81.81 93 ALA A C 1
ATOM 713 O O . ALA A 1 93 ? 25.688 4.242 10.57 1 81.81 93 ALA A O 1
ATOM 714 N N . ALA A 1 94 ? 23.531 4.582 10.234 1 80.06 94 ALA A N 1
ATOM 715 C CA . ALA A 1 94 ? 23.141 3.373 10.953 1 80.06 94 ALA A CA 1
ATOM 716 C C . ALA A 1 94 ? 23.594 2.121 10.211 1 80.06 94 ALA A C 1
ATOM 718 O O . ALA A 1 94 ? 23.938 1.117 10.836 1 80.06 94 ALA A O 1
ATOM 719 N N . HIS A 1 95 ? 23.5 2.164 8.898 1 82.31 95 HIS A N 1
ATOM 720 C CA . HIS A 1 95 ? 23.906 1.027 8.086 1 82.31 95 HIS A CA 1
ATOM 721 C C . HIS A 1 95 ? 25.422 0.807 8.164 1 82.31 95 HIS A C 1
ATOM 723 O O . HIS A 1 95 ? 25.891 -0.335 8.156 1 82.31 95 HIS A O 1
ATOM 729 N N . ALA A 1 96 ? 26.203 1.85 8.211 1 75.31 96 ALA A N 1
ATOM 730 C CA . ALA A 1 96 ? 27.656 1.785 8.266 1 75.31 96 ALA A CA 1
ATOM 731 C C . ALA A 1 96 ? 28.141 1.265 9.617 1 75.31 96 ALA A C 1
ATOM 733 O O . ALA A 1 96 ? 29.203 0.646 9.711 1 75.31 96 ALA A O 1
ATOM 734 N N . HIS A 1 97 ? 27.344 1.574 10.656 1 67.38 97 HIS A N 1
ATOM 735 C CA . HIS A 1 97 ? 27.703 1.162 12 1 67.38 97 HIS A CA 1
ATOM 736 C C . HIS A 1 97 ? 26.562 0.447 12.695 1 67.38 97 HIS A C 1
ATOM 738 O O . HIS A 1 97 ? 25.922 1.007 13.594 1 67.38 97 HIS A O 1
ATOM 744 N N . PRO A 1 98 ? 26.281 -0.798 12.203 1 59.59 98 PRO A N 1
ATOM 745 C CA . PRO A 1 98 ? 25.094 -1.446 12.758 1 59.59 98 PRO A CA 1
ATOM 746 C C . PRO A 1 98 ? 25.203 -1.7 14.258 1 59.59 98 PRO A C 1
ATOM 748 O O . PRO A 1 98 ? 26.25 -2.119 14.742 1 59.59 98 PRO A O 1
ATOM 751 N N . ALA A 1 99 ? 24.578 -0.806 15.156 1 51.09 99 ALA A N 1
ATOM 752 C CA . ALA A 1 99 ? 24.594 -0.952 16.609 1 51.09 99 ALA A CA 1
ATOM 753 C C . ALA A 1 99 ? 23.953 -2.275 17.031 1 51.09 99 ALA A C 1
ATOM 755 O O . ALA A 1 99 ? 23.469 -2.408 18.156 1 51.09 99 ALA A O 1
ATOM 756 N N . GLY A 1 100 ? 24.188 -3.273 16.516 1 52 100 GLY A N 1
ATOM 757 C CA . GLY A 1 100 ? 23.734 -4.598 16.906 1 52 100 GLY A CA 1
ATOM 758 C C . GLY A 1 100 ? 22.375 -4.957 16.344 1 52 100 GLY A C 1
ATOM 759 O O . GLY A 1 100 ? 22.031 -6.137 16.234 1 52 100 GLY A O 1
ATOM 760 N N . GLY A 1 101 ? 21.234 -4.047 16.609 1 53.38 101 GLY A N 1
ATOM 761 C CA . GLY A 1 101 ? 19.969 -4.398 16 1 53.38 101 GLY A CA 1
ATOM 762 C C . GLY A 1 101 ? 19.875 -4.023 14.531 1 53.38 101 GLY A C 1
ATOM 763 O O . GLY A 1 101 ? 20.703 -3.266 14.031 1 53.38 101 GLY A O 1
ATOM 764 N N . THR A 1 102 ? 19.422 -4.867 13.703 1 53.62 102 THR A N 1
ATOM 765 C CA . THR A 1 102 ? 19.438 -4.617 12.266 1 53.62 102 THR A CA 1
ATOM 766 C C . THR A 1 102 ? 18.359 -3.611 11.883 1 53.62 102 THR A C 1
ATOM 768 O O . THR A 1 102 ? 17.297 -3.545 12.523 1 53.62 102 THR A O 1
ATOM 771 N N . GLY A 1 103 ? 18.609 -2.096 11.648 1 55.19 103 GLY A N 1
ATOM 772 C CA . GLY A 1 103 ? 17.75 -1.1 11.023 1 55.19 103 GLY A CA 1
ATOM 773 C C . GLY A 1 103 ? 16.5 -1.694 10.391 1 55.19 103 GLY A C 1
ATOM 774 O O . GLY A 1 103 ? 15.453 -1.061 10.375 1 55.19 103 GLY A O 1
ATOM 775 N N . GLN A 1 104 ? 16.516 -2.873 10.016 1 65.75 104 GLN A N 1
ATOM 776 C CA . GLN A 1 104 ? 15.406 -3.58 9.383 1 65.75 104 GLN A CA 1
ATOM 777 C C . GLN A 1 104 ? 14.289 -3.846 10.383 1 65.75 104 GLN A C 1
ATOM 779 O O . GLN A 1 104 ? 13.109 -3.783 10.031 1 65.75 104 GLN A O 1
ATOM 784 N N . ASP A 1 105 ? 14.609 -3.789 11.602 1 78.44 105 ASP A N 1
ATOM 785 C CA . ASP A 1 105 ? 13.633 -4.059 12.656 1 78.44 105 ASP A CA 1
ATOM 786 C C . ASP A 1 105 ? 12.789 -2.818 12.953 1 78.44 105 ASP A C 1
ATOM 788 O O . ASP A 1 105 ? 11.578 -2.922 13.172 1 78.44 105 ASP A O 1
ATOM 792 N N . ALA A 1 106 ? 13.469 -1.719 12.797 1 86.25 106 ALA A N 1
ATOM 793 C CA . ALA A 1 106 ? 12.766 -0.485 13.133 1 86.25 106 ALA A CA 1
ATOM 794 C C . ALA A 1 106 ? 11.633 -0.209 12.141 1 86.25 106 ALA A C 1
ATOM 796 O O . ALA A 1 106 ? 10.531 0.166 12.539 1 86.25 106 ALA A O 1
ATOM 797 N N . LEU A 1 107 ? 11.891 -0.355 10.898 1 92.12 107 LEU A N 1
ATOM 798 C CA . LEU A 1 107 ? 10.859 -0.112 9.891 1 92.12 107 LEU A CA 1
ATOM 799 C C . LEU A 1 107 ? 9.711 -1.105 10.031 1 92.12 107 LEU A C 1
ATOM 801 O O . LEU A 1 107 ? 8.547 -0.723 9.961 1 92.12 107 LEU A O 1
ATOM 805 N N . THR A 1 108 ? 10.062 -2.385 10.234 1 94.44 108 THR A N 1
ATOM 806 C CA . THR A 1 108 ? 9.023 -3.387 10.445 1 94.44 108 THR A CA 1
ATOM 807 C C . THR A 1 108 ? 8.148 -3.025 11.648 1 94.44 108 THR A C 1
ATOM 809 O O . THR A 1 108 ? 6.926 -3.129 11.586 1 94.44 108 THR A O 1
ATOM 812 N N . GLN A 1 109 ? 8.734 -2.592 12.672 1 91.19 109 GLN A N 1
ATOM 813 C CA . GLN A 1 109 ? 8.008 -2.209 13.875 1 91.19 109 GLN A CA 1
ATOM 814 C C . GLN A 1 109 ? 7.09 -1.019 13.617 1 91.19 109 GLN A C 1
ATOM 816 O O . GLN A 1 109 ? 5.941 -1.001 14.062 1 91.19 109 GLN A O 1
ATOM 821 N N . TRP A 1 110 ? 7.641 -0.083 12.883 1 90.69 110 TRP A N 1
ATOM 822 C CA . TRP A 1 110 ? 6.836 1.076 12.508 1 90.69 110 TRP A CA 1
ATOM 823 C C . TRP A 1 110 ? 5.617 0.656 11.695 1 90.69 110 TRP A C 1
ATOM 825 O O . TRP A 1 110 ? 4.496 1.095 11.969 1 90.69 110 TRP A O 1
ATOM 835 N N . GLN A 1 111 ? 5.82 -0.166 10.75 1 95.38 111 GLN A N 1
ATOM 836 C CA . GLN A 1 111 ? 4.75 -0.628 9.875 1 95.38 111 GLN A CA 1
ATOM 837 C C . GLN A 1 111 ? 3.691 -1.4 10.656 1 95.38 111 GLN A C 1
ATOM 839 O O . GLN A 1 111 ? 2.496 -1.126 10.531 1 95.38 111 GLN A O 1
ATOM 844 N N . THR A 1 112 ? 4.168 -2.324 11.492 1 95.5 112 THR A N 1
ATOM 845 C CA . THR A 1 112 ? 3.24 -3.174 12.227 1 95.5 112 THR A CA 1
ATOM 846 C C . THR A 1 112 ? 2.477 -2.359 13.273 1 95.5 112 THR A C 1
ATOM 848 O O . THR A 1 112 ? 1.289 -2.594 13.5 1 95.5 112 THR A O 1
ATOM 851 N N . ALA A 1 113 ? 3.125 -1.419 13.883 1 93.31 113 ALA A N 1
ATOM 852 C CA . ALA A 1 113 ? 2.457 -0.56 14.859 1 93.31 113 ALA A CA 1
ATOM 853 C C . ALA A 1 113 ? 1.361 0.272 14.195 1 93.31 113 ALA A C 1
ATOM 855 O O . ALA A 1 113 ? 0.279 0.446 14.758 1 93.31 113 ALA A O 1
ATOM 856 N N . ALA A 1 114 ? 1.665 0.794 13.055 1 95.19 114 ALA A N 1
ATOM 857 C CA . ALA A 1 114 ? 0.671 1.57 12.312 1 95.19 114 ALA A CA 1
ATOM 858 C C . ALA A 1 114 ? -0.56 0.726 12 1 95.19 114 ALA A C 1
ATOM 860 O O . ALA A 1 114 ? -1.693 1.172 12.195 1 95.19 114 ALA A O 1
ATOM 861 N N . LEU A 1 115 ? -0.341 -0.474 11.562 1 96.56 115 LEU A N 1
ATOM 862 C CA . LEU A 1 115 ? -1.441 -1.379 11.25 1 96.56 115 LEU A CA 1
ATOM 863 C C . LEU A 1 115 ? -2.244 -1.711 12.5 1 96.56 115 LEU A C 1
ATOM 865 O O . LEU A 1 115 ? -3.477 -1.695 12.477 1 96.56 115 LEU A O 1
ATOM 869 N N . ALA A 1 116 ? -1.579 -1.968 13.57 1 93.88 116 ALA A N 1
ATOM 870 C CA . ALA A 1 116 ? -2.225 -2.35 14.82 1 93.88 116 ALA A CA 1
ATOM 871 C C . ALA A 1 116 ? -3.037 -1.193 15.391 1 93.88 116 ALA A C 1
ATOM 873 O O . ALA A 1 116 ? -4.027 -1.409 16.094 1 93.88 116 ALA A O 1
ATOM 874 N N . SER A 1 117 ? -2.666 -0.038 15.07 1 94.75 117 SER A N 1
ATOM 875 C CA . SER A 1 117 ? -3.295 1.138 15.664 1 94.75 117 SER A CA 1
ATOM 876 C C . SER A 1 117 ? -4.68 1.379 15.07 1 94.75 117 SER A C 1
ATOM 878 O O . SER A 1 117 ? -5.477 2.139 15.625 1 94.75 117 SER A O 1
ATOM 880 N N . VAL A 1 118 ? -4.996 0.762 13.938 1 96.38 118 VAL A N 1
ATOM 881 C CA . VAL A 1 118 ? -6.223 1.042 13.195 1 96.38 118 VAL A CA 1
ATOM 882 C C . VAL A 1 118 ? -7.434 0.795 14.094 1 96.38 118 VAL A C 1
ATOM 884 O O . VAL A 1 118 ? -8.32 1.648 14.203 1 96.38 118 VAL A O 1
ATOM 887 N N . TRP A 1 119 ? -7.43 -0.275 14.789 1 92.75 119 TRP A N 1
ATOM 888 C CA . TRP A 1 119 ? -8.594 -0.623 15.594 1 92.75 119 TRP A CA 1
ATOM 889 C C . TRP A 1 119 ? -8.453 -0.074 17.016 1 92.75 119 TRP A C 1
ATOM 891 O O . TRP A 1 119 ? -9.406 -0.099 17.797 1 92.75 119 TRP A O 1
ATOM 901 N N . GLN A 1 120 ? -7.289 0.393 17.359 1 91.31 120 GLN A N 1
ATOM 902 C CA . GLN A 1 120 ? -7.113 1.122 18.609 1 91.31 120 GLN A CA 1
ATOM 903 C C . GLN A 1 120 ? -7.664 2.543 18.5 1 91.31 120 GLN A C 1
ATOM 905 O O . GLN A 1 120 ? -8.195 3.084 19.469 1 91.31 120 GLN A O 1
ATOM 910 N N . ALA A 1 121 ? -7.535 3.047 17.297 1 93.25 121 ALA A N 1
ATOM 911 C CA . ALA A 1 121 ? -7.879 4.449 17.078 1 93.25 121 ALA A CA 1
ATOM 912 C C . ALA A 1 121 ? -9.32 4.594 16.594 1 93.25 121 ALA A C 1
ATOM 914 O O . ALA A 1 121 ? -9.859 5.703 16.562 1 93.25 121 ALA A O 1
ATOM 915 N N . ASN A 1 122 ? -9.906 3.514 16.156 1 95.5 122 ASN A N 1
ATOM 916 C CA . ASN A 1 122 ? -11.25 3.525 15.594 1 95.5 122 ASN A CA 1
ATOM 917 C C . ASN A 1 122 ? -12.125 2.432 16.203 1 95.5 122 ASN A C 1
ATOM 919 O O . ASN A 1 122 ? -11.633 1.357 16.547 1 95.5 122 ASN A O 1
ATOM 923 N N . ASP A 1 123 ? -13.375 2.662 16.359 1 91.25 123 ASP A N 1
ATOM 924 C CA . ASP A 1 123 ? -14.266 1.594 16.812 1 91.25 123 ASP A CA 1
ATOM 925 C C . ASP A 1 123 ? -15.156 1.106 15.672 1 91.25 123 ASP A C 1
ATOM 927 O O . ASP A 1 123 ? -15.156 1.688 14.578 1 91.25 123 ASP A O 1
ATOM 931 N N . ALA A 1 124 ? -15.859 0.029 15.953 1 91.25 124 ALA A N 1
ATOM 932 C CA . ALA A 1 124 ? -16.688 -0.631 14.945 1 91.25 124 ALA A CA 1
ATOM 933 C C . ALA A 1 124 ? -17.781 0.3 14.445 1 91.25 124 ALA A C 1
ATOM 935 O O . ALA A 1 124 ? -18.141 0.267 13.266 1 91.25 124 ALA A O 1
ATOM 936 N N . MET A 1 125 ? -18.297 1.101 15.281 1 94.19 125 MET A N 1
ATOM 937 C CA . MET A 1 125 ? -19.375 2.012 14.93 1 94.19 125 MET A CA 1
ATOM 938 C C . MET A 1 125 ? -18.906 3.039 13.898 1 94.19 125 MET A C 1
ATOM 940 O O . MET A 1 125 ? -19.641 3.369 12.969 1 94.19 125 MET A O 1
ATOM 944 N N . ALA A 1 126 ? -17.703 3.555 14.094 1 96.12 126 ALA A N 1
ATOM 945 C CA . ALA A 1 126 ? -17.141 4.512 13.141 1 96.12 126 ALA A CA 1
ATOM 946 C C . ALA A 1 126 ? -16.984 3.885 11.758 1 96.12 126 ALA A C 1
ATOM 948 O O . ALA A 1 126 ? -17.344 4.492 10.75 1 96.12 126 ALA A O 1
ATOM 949 N N . PHE A 1 127 ? -16.516 2.686 11.711 1 96.44 127 PHE A N 1
ATOM 950 C CA . PHE A 1 127 ? -16.375 1.971 10.445 1 96.44 127 PHE A CA 1
ATOM 951 C C . PHE A 1 127 ? -17.734 1.719 9.812 1 96.44 127 PHE A C 1
ATOM 953 O O . PHE A 1 127 ? -17.906 1.905 8.609 1 96.44 127 PHE A O 1
ATOM 960 N N . ASP A 1 128 ? -18.672 1.302 10.641 1 95.06 128 ASP A N 1
ATOM 961 C CA . ASP A 1 128 ? -20 0.986 10.117 1 95.06 128 ASP A CA 1
ATOM 962 C C . ASP A 1 128 ? -20.672 2.232 9.555 1 95.06 128 ASP A C 1
ATOM 964 O O . ASP A 1 128 ? -21.328 2.172 8.516 1 95.06 128 ASP A O 1
ATOM 968 N N . ALA A 1 129 ? -20.5 3.32 10.234 1 97.94 129 ALA A N 1
ATOM 969 C CA . ALA A 1 129 ? -21.094 4.57 9.75 1 97.94 129 ALA A CA 1
ATOM 970 C C . ALA A 1 129 ? -20.484 4.977 8.414 1 97.94 129 ALA A C 1
ATOM 972 O O . ALA A 1 129 ? -21.188 5.434 7.516 1 97.94 129 ALA A O 1
ATOM 973 N N . ALA A 1 130 ? -19.203 4.855 8.289 1 98.31 130 ALA A N 1
ATOM 974 C CA . ALA A 1 130 ? -18.516 5.137 7.027 1 98.31 130 ALA A CA 1
ATOM 975 C C . ALA A 1 130 ? -19.016 4.219 5.918 1 98.31 130 ALA A C 1
ATOM 977 O O . ALA A 1 130 ? -19.312 4.676 4.809 1 98.31 130 ALA A O 1
ATOM 978 N N . VAL A 1 131 ? -19.156 2.93 6.203 1 97.88 131 VAL A N 1
ATOM 979 C CA . VAL A 1 131 ? -19.594 1.933 5.234 1 97.88 131 VAL A CA 1
ATOM 980 C C . VAL A 1 131 ? -21.016 2.25 4.785 1 97.88 131 VAL A C 1
ATOM 982 O O . VAL A 1 131 ? -21.328 2.166 3.596 1 97.88 131 VAL A O 1
ATOM 985 N N . ASP A 1 132 ? -21.875 2.637 5.742 1 97.81 132 ASP A N 1
ATOM 986 C CA . ASP A 1 132 ? -23.25 3 5.41 1 97.81 132 ASP A CA 1
ATOM 987 C C . ASP A 1 132 ? -23.281 4.145 4.402 1 97.81 132 ASP A C 1
ATOM 989 O O . ASP A 1 132 ? -24.062 4.117 3.453 1 97.81 132 ASP A O 1
ATOM 993 N N . THR A 1 133 ? -22.453 5.074 4.656 1 98.44 133 THR A N 1
ATOM 994 C CA . THR A 1 133 ? -22.375 6.215 3.75 1 98.44 133 THR A CA 1
ATOM 995 C C . THR A 1 133 ? -21.953 5.77 2.354 1 98.44 133 THR A C 1
ATOM 997 O O . THR A 1 133 ? -22.531 6.203 1.356 1 98.44 133 THR A O 1
ATOM 1000 N N . LEU A 1 134 ? -21 4.902 2.262 1 98.25 134 LEU A N 1
ATOM 1001 C CA . LEU A 1 134 ? -20.516 4.41 0.978 1 98.25 134 LEU A CA 1
ATOM 1002 C C . LEU A 1 134 ? -21.578 3.576 0.273 1 98.25 134 LEU A C 1
ATOM 1004 O O . LEU A 1 134 ? -21.734 3.66 -0.947 1 98.25 134 LEU A O 1
ATOM 1008 N N . LEU A 1 135 ? -22.297 2.773 1.008 1 97 135 LEU A N 1
ATOM 1009 C CA . LEU A 1 135 ? -23.312 1.902 0.432 1 97 135 LEU A CA 1
ATOM 1010 C C . LEU A 1 135 ? -24.484 2.719 -0.101 1 97 135 LEU A C 1
ATOM 1012 O O . LEU A 1 135 ? -25.156 2.299 -1.045 1 97 135 LEU A O 1
ATOM 1016 N N . ARG A 1 136 ? -24.703 3.889 0.418 1 96.94 136 ARG A N 1
ATOM 1017 C CA . ARG A 1 136 ? -25.828 4.723 0.025 1 96.94 136 ARG A CA 1
ATOM 1018 C C . ARG A 1 136 ? -25.438 5.684 -1.091 1 96.94 136 ARG A C 1
ATOM 1020 O O . ARG A 1 136 ? -26.312 6.27 -1.744 1 96.94 136 ARG A O 1
ATOM 1027 N N . ALA A 1 137 ? -24.172 5.898 -1.296 1 98 137 ALA A N 1
ATOM 1028 C CA . ALA A 1 137 ? -23.688 6.887 -2.26 1 98 137 ALA A CA 1
ATOM 1029 C C . ALA A 1 137 ? -24 6.449 -3.689 1 98 137 ALA A C 1
ATOM 1031 O O . ALA A 1 137 ? -23.891 5.27 -4.023 1 98 137 ALA A O 1
ATOM 1032 N N . ARG A 1 138 ? -24.375 7.387 -4.559 1 97.31 138 ARG A N 1
ATOM 1033 C CA . ARG A 1 138 ? -24.578 7.109 -5.973 1 97.31 138 ARG A CA 1
ATOM 1034 C C . ARG A 1 138 ? -23.266 6.828 -6.684 1 97.31 138 ARG A C 1
ATOM 1036 O O . ARG A 1 138 ? -23.172 5.918 -7.508 1 97.31 138 ARG A O 1
ATOM 1043 N N . GLN A 1 139 ? -22.328 7.637 -6.316 1 96.88 139 GLN A N 1
ATOM 1044 C CA . GLN A 1 139 ? -20.969 7.512 -6.809 1 96.88 139 GLN A CA 1
ATOM 1045 C C . GLN A 1 139 ? -19.953 7.664 -5.676 1 96.88 139 GLN A C 1
ATOM 1047 O O . GLN A 1 139 ? -20.188 8.43 -4.734 1 96.88 139 GLN A O 1
ATOM 1052 N N . VAL A 1 140 ? -18.891 6.895 -5.797 1 97.81 140 VAL A N 1
ATOM 1053 C CA . VAL A 1 140 ? -17.844 6.984 -4.781 1 97.81 140 VAL A CA 1
ATOM 1054 C C . VAL A 1 140 ? -16.516 7.301 -5.445 1 97.81 140 VAL A C 1
ATOM 1056 O O . VAL A 1 140 ? -16.047 6.555 -6.309 1 97.81 140 VAL A O 1
ATOM 1059 N N . GLY A 1 141 ? -15.945 8.461 -5.113 1 96.56 141 GLY A N 1
ATOM 1060 C CA . GLY A 1 141 ? -14.609 8.828 -5.57 1 96.56 141 GLY A CA 1
ATOM 1061 C C . GLY A 1 141 ? -13.516 8.406 -4.613 1 96.56 141 GLY A C 1
ATOM 1062 O O . GLY A 1 141 ? -13.727 8.344 -3.402 1 96.56 141 GLY A O 1
ATOM 1063 N N . PHE A 1 142 ? -12.359 8.102 -5.172 1 97.12 142 PHE A N 1
ATOM 1064 C CA . PHE A 1 142 ? -11.156 7.789 -4.414 1 97.12 142 PHE A CA 1
ATOM 1065 C C . PHE A 1 142 ? -10.031 8.75 -4.766 1 97.12 142 PHE A C 1
ATOM 1067 O O . PHE A 1 142 ? -9.664 8.891 -5.938 1 97.12 142 PHE A O 1
ATOM 1074 N N . LEU A 1 143 ? -9.484 9.414 -3.748 1 95.81 143 LEU A N 1
ATOM 1075 C CA . LEU A 1 143 ? -8.484 10.445 -3.98 1 95.81 143 LEU A CA 1
ATOM 1076 C C . LEU A 1 143 ? -7.281 10.258 -3.066 1 95.81 143 LEU A C 1
ATOM 1078 O O . LEU A 1 143 ? -7.434 10.125 -1.85 1 95.81 143 LEU A O 1
ATOM 1082 N N . GLY A 1 144 ? -6.18 10.188 -3.492 1 95.62 144 GLY A N 1
ATOM 1083 C CA . GLY A 1 144 ? -4.852 10.227 -2.9 1 95.62 144 GLY A CA 1
ATOM 1084 C C . GLY A 1 144 ? -3.768 10.594 -3.895 1 95.62 144 GLY A C 1
ATOM 1085 O O . GLY A 1 144 ? -3.768 10.109 -5.027 1 95.62 144 GLY A O 1
ATOM 1086 N N . THR A 1 145 ? -2.996 11.492 -3.521 1 92.75 145 THR A N 1
ATOM 1087 C CA . THR A 1 145 ? -1.913 11.883 -4.418 1 92.75 145 THR A CA 1
ATOM 1088 C C . THR A 1 145 ? -0.556 11.57 -3.797 1 92.75 145 THR A C 1
ATOM 1090 O O . THR A 1 145 ? -0.472 11.227 -2.613 1 92.75 145 THR A O 1
ATOM 1093 N N . ARG A 1 146 ? 0.501 11.578 -4.676 1 91.75 146 ARG A N 1
ATOM 1094 C CA . ARG A 1 146 ? 1.876 11.305 -4.273 1 91.75 146 ARG A CA 1
ATOM 1095 C C . ARG A 1 146 ? 1.984 9.945 -3.58 1 91.75 146 ARG A C 1
ATOM 1097 O O . ARG A 1 146 ? 1.614 8.922 -4.152 1 91.75 146 ARG A O 1
ATOM 1104 N N . SER A 1 147 ? 2.441 9.844 -2.352 1 90.56 147 SER A N 1
ATOM 1105 C CA . SER A 1 147 ? 2.699 8.555 -1.721 1 90.56 147 SER A CA 1
ATOM 1106 C C . SER A 1 147 ? 1.398 7.816 -1.412 1 90.56 147 SER A C 1
ATOM 1108 O O . SER A 1 147 ? 1.392 6.594 -1.255 1 90.56 147 SER A O 1
ATOM 1110 N N . ALA A 1 148 ? 0.29 8.555 -1.366 1 95.62 148 ALA A N 1
ATOM 1111 C CA . ALA A 1 148 ? -0.99 7.941 -1.016 1 95.62 148 ALA A CA 1
ATOM 1112 C C . ALA A 1 148 ? -1.722 7.449 -2.262 1 95.62 148 ALA A C 1
ATOM 1114 O O . ALA A 1 148 ? -2.711 6.719 -2.16 1 95.62 148 ALA A O 1
ATOM 1115 N N . PHE A 1 149 ? -1.268 7.832 -3.455 1 95 149 PHE A N 1
ATOM 1116 C CA . PHE A 1 149 ? -1.958 7.477 -4.691 1 95 149 PHE A CA 1
ATOM 1117 C C . PHE A 1 149 ? -2.096 5.965 -4.82 1 95 149 PHE A C 1
ATOM 1119 O O . PHE A 1 149 ? -3.15 5.465 -5.211 1 95 149 PHE A O 1
ATOM 1126 N N . GLY A 1 150 ? -0.981 5.281 -4.527 1 95.38 150 GLY A N 1
ATOM 1127 C CA . GLY A 1 150 ? -1.015 3.832 -4.641 1 95.38 150 GLY A CA 1
ATOM 1128 C C . GLY A 1 150 ? -2.107 3.193 -3.805 1 95.38 150 GLY A C 1
ATOM 1129 O O . GLY A 1 150 ? -2.775 2.258 -4.254 1 95.38 150 GLY A O 1
ATOM 1130 N N . VAL A 1 151 ? -2.301 3.65 -2.602 1 97.56 151 VAL A N 1
ATOM 1131 C CA . VAL A 1 151 ? -3.326 3.107 -1.718 1 97.56 151 VAL A CA 1
ATOM 1132 C C . VAL A 1 151 ? -4.711 3.447 -2.264 1 97.56 151 VAL A C 1
ATOM 1134 O O . VAL A 1 151 ? -5.621 2.615 -2.227 1 97.56 151 VAL A O 1
ATOM 1137 N N . ALA A 1 152 ? -4.871 4.664 -2.809 1 96.69 152 ALA A N 1
ATOM 1138 C CA . ALA A 1 152 ? -6.141 5.051 -3.418 1 96.69 152 ALA A CA 1
ATOM 1139 C C . ALA A 1 152 ? -6.48 4.148 -4.598 1 96.69 152 ALA A C 1
ATOM 1141 O O . ALA A 1 152 ? -7.625 3.713 -4.746 1 96.69 152 ALA A O 1
ATOM 1142 N N . PHE A 1 153 ? -5.52 3.918 -5.395 1 94.62 153 PHE A N 1
ATOM 1143 C CA . PHE A 1 153 ? -5.707 3.037 -6.543 1 94.62 153 PHE A CA 1
ATOM 1144 C C . PHE A 1 153 ? -6.152 1.649 -6.094 1 94.62 153 PHE A C 1
ATOM 1146 O O . PHE A 1 153 ? -7.137 1.112 -6.605 1 94.62 153 PHE A O 1
ATOM 1153 N N . GLN A 1 154 ? -5.379 1.103 -5.172 1 94.75 154 GLN A N 1
ATOM 1154 C CA . GLN A 1 154 ? -5.672 -0.239 -4.68 1 94.75 154 GLN A CA 1
ATOM 1155 C C . GLN A 1 154 ? -7.074 -0.314 -4.09 1 94.75 154 GLN A C 1
ATOM 1157 O O . GLN A 1 154 ? -7.789 -1.299 -4.293 1 94.75 154 GLN A O 1
ATOM 1162 N N . MET A 1 155 ? -7.422 0.672 -3.361 1 96.81 155 MET A N 1
ATOM 1163 C CA . MET A 1 155 ? -8.742 0.693 -2.74 1 96.81 155 MET A CA 1
ATOM 1164 C C . MET A 1 155 ? -9.836 0.747 -3.797 1 96.81 155 MET A C 1
ATOM 1166 O O . MET A 1 155 ? -10.828 0.018 -3.707 1 96.81 155 MET A O 1
ATOM 1170 N N . ARG A 1 156 ? -9.664 1.627 -4.742 1 96.12 156 ARG A N 1
ATOM 1171 C CA . ARG A 1 156 ? -10.648 1.704 -5.82 1 96.12 156 ARG A CA 1
ATOM 1172 C C . ARG A 1 156 ? -10.75 0.375 -6.562 1 96.12 156 ARG A C 1
ATOM 1174 O O . ARG A 1 156 ? -11.852 -0.047 -6.934 1 96.12 156 ARG A O 1
ATOM 1181 N N . TYR A 1 157 ? -9.664 -0.251 -6.781 1 94.25 157 TYR A N 1
ATOM 1182 C CA . TYR A 1 157 ? -9.648 -1.551 -7.445 1 94.25 157 TYR A CA 1
ATOM 1183 C C . TYR A 1 157 ? -10.469 -2.57 -6.66 1 94.25 157 TYR A C 1
ATOM 1185 O O . TYR A 1 157 ? -11.359 -3.217 -7.215 1 94.25 157 TYR A O 1
ATOM 1193 N N . ALA A 1 158 ? -10.18 -2.75 -5.383 1 96 158 ALA A N 1
ATOM 1194 C CA . ALA A 1 158 ? -10.891 -3.699 -4.535 1 96 158 ALA A CA 1
ATOM 1195 C C . ALA A 1 158 ? -12.375 -3.34 -4.438 1 96 158 ALA A C 1
ATOM 1197 O O . ALA A 1 158 ? -13.234 -4.223 -4.457 1 96 158 ALA A O 1
ATOM 1198 N N . TYR A 1 159 ? -12.656 -2.01 -4.328 1 97.38 159 TYR A N 1
ATOM 1199 C CA . TYR A 1 159 ? -14.031 -1.533 -4.273 1 97.38 159 TYR A CA 1
ATOM 1200 C C . TYR A 1 159 ? -14.797 -1.935 -5.531 1 97.38 159 TYR A C 1
ATOM 1202 O O . TYR A 1 159 ? -15.961 -2.33 -5.457 1 97.38 159 TYR A O 1
ATOM 1210 N N . HIS A 1 160 ? -14.125 -1.817 -6.645 1 95.19 160 HIS A N 1
ATOM 1211 C CA . HIS A 1 160 ? -14.75 -2.115 -7.93 1 95.19 160 HIS A CA 1
ATOM 1212 C C . HIS A 1 160 ? -15.172 -3.58 -8.016 1 95.19 160 HIS A C 1
ATOM 1214 O O . HIS A 1 160 ? -16.094 -3.924 -8.75 1 95.19 160 HIS A O 1
ATOM 1220 N N . LEU A 1 161 ? -14.516 -4.453 -7.293 1 94.81 161 LEU A N 1
ATOM 1221 C CA . LEU A 1 161 ? -14.93 -5.852 -7.227 1 94.81 161 LEU A CA 1
ATOM 1222 C C . LEU A 1 161 ? -16.266 -5.988 -6.52 1 94.81 161 LEU A C 1
ATOM 1224 O O . LEU A 1 161 ? -17.016 -6.945 -6.762 1 94.81 161 LEU A O 1
ATOM 1228 N N . LEU A 1 162 ? -16.609 -5.047 -5.66 1 96.06 162 LEU A N 1
ATOM 1229 C CA . LEU A 1 162 ? -17.812 -5.125 -4.828 1 96.06 162 LEU A CA 1
ATOM 1230 C C . LEU A 1 162 ? -18.938 -4.301 -5.426 1 96.06 162 LEU A C 1
ATOM 1232 O O . LEU A 1 162 ? -20.109 -4.676 -5.312 1 96.06 162 LEU A O 1
ATOM 1236 N N . ARG A 1 163 ? -18.578 -3.16 -6.016 1 96.31 163 ARG A N 1
ATOM 1237 C CA . ARG A 1 163 ? -19.578 -2.23 -6.539 1 96.31 163 ARG A CA 1
ATOM 1238 C C . ARG A 1 163 ? -19.109 -1.614 -7.855 1 96.31 163 ARG A C 1
ATOM 1240 O O . ARG A 1 163 ? -17.906 -1.519 -8.117 1 96.31 163 ARG A O 1
ATOM 1247 N N . ARG A 1 164 ? -20.078 -1.035 -8.656 1 94.25 164 ARG A N 1
ATOM 1248 C CA . ARG A 1 164 ? -19.797 -0.558 -10.008 1 94.25 164 ARG A CA 1
ATOM 1249 C C . ARG A 1 164 ? -19.578 0.95 -10.016 1 94.25 164 ARG A C 1
ATOM 1251 O O . ARG A 1 164 ? -19.156 1.513 -11.031 1 94.25 164 ARG A O 1
ATOM 1258 N N . ASN A 1 165 ? -19.75 1.575 -8.961 1 95.69 165 ASN A N 1
ATOM 1259 C CA . ASN A 1 165 ? -19.906 3.025 -8.984 1 95.69 165 ASN A CA 1
ATOM 1260 C C . ASN A 1 165 ? -18.672 3.732 -8.43 1 95.69 165 ASN A C 1
ATOM 1262 O O . ASN A 1 165 ? -18.766 4.832 -7.883 1 95.69 165 ASN A O 1
ATOM 1266 N N . GLY A 1 166 ? -17.5 3.137 -8.43 1 95.75 166 GLY A N 1
ATOM 1267 C CA . GLY A 1 166 ? -16.281 3.748 -7.949 1 95.75 166 GLY A CA 1
ATOM 1268 C C . GLY A 1 166 ? -15.484 4.445 -9.039 1 95.75 166 GLY A C 1
ATOM 1269 O O . GLY A 1 166 ? -15.352 3.916 -10.148 1 95.75 166 GLY A O 1
ATOM 1270 N N . ILE A 1 167 ? -14.93 5.629 -8.797 1 93.25 167 ILE A N 1
ATOM 1271 C CA . ILE A 1 167 ? -14.078 6.336 -9.742 1 93.25 167 ILE A CA 1
ATOM 1272 C C . ILE A 1 167 ? -12.797 6.781 -9.047 1 93.25 167 ILE A C 1
ATOM 1274 O O . ILE A 1 167 ? -12.82 7.16 -7.871 1 93.25 167 ILE A O 1
ATOM 1278 N N . LEU A 1 168 ? -11.648 6.645 -9.727 1 93.31 168 LEU A N 1
ATOM 1279 C CA . LEU A 1 168 ? -10.375 7.152 -9.234 1 93.31 168 LEU A CA 1
ATOM 1280 C C . LEU A 1 168 ? -10.148 8.586 -9.695 1 93.31 168 LEU A C 1
ATOM 1282 O O . LEU A 1 168 ? -10.227 8.883 -10.891 1 93.31 168 LEU A O 1
ATOM 1286 N N . ILE A 1 169 ? -9.906 9.445 -8.758 1 89.56 169 ILE A N 1
ATOM 1287 C CA . ILE A 1 169 ? -9.57 10.828 -9.086 1 89.56 169 ILE A CA 1
ATOM 1288 C C . ILE A 1 169 ? -8.055 10.969 -9.219 1 89.56 169 ILE A C 1
ATOM 1290 O O . ILE A 1 169 ? -7.348 11.125 -8.227 1 89.56 169 ILE A O 1
ATOM 1294 N N . ASP A 1 170 ? -7.457 10.695 -10.258 1 73.69 170 ASP A N 1
ATOM 1295 C CA . ASP A 1 170 ? -6.023 10.508 -10.453 1 73.69 170 ASP A CA 1
ATOM 1296 C C . ASP A 1 170 ? -5.371 11.781 -11 1 73.69 170 ASP A C 1
ATOM 1298 O O . ASP A 1 170 ? -4.145 11.875 -11.062 1 73.69 170 ASP A O 1
ATOM 1302 N N . GLY A 1 171 ? -6.078 12.773 -11.195 1 63.06 171 GLY A N 1
ATOM 1303 C CA . GLY A 1 171 ? -5.496 13.992 -11.742 1 63.06 171 GLY A CA 1
ATOM 1304 C C . GLY A 1 171 ? -4.848 13.797 -13.102 1 63.06 171 GLY A C 1
ATOM 1305 O O . GLY A 1 171 ? -4.098 14.648 -13.562 1 63.06 171 GLY A O 1
ATOM 1306 N N . LEU A 1 172 ? -5.043 12.523 -13.562 1 56.59 172 LEU A N 1
ATOM 1307 C CA . LEU A 1 172 ? -4.438 12.297 -14.867 1 56.59 172 LEU A CA 1
ATOM 1308 C C . LEU A 1 172 ? -4.898 13.344 -15.875 1 56.59 172 LEU A C 1
ATOM 1310 O O . LEU A 1 172 ? -6.074 13.711 -15.898 1 56.59 172 LEU A O 1
ATOM 1314 N N . GLY A 1 173 ? -3.969 13.969 -16.531 1 49.09 173 GLY A N 1
ATOM 1315 C CA . GLY A 1 173 ? -4.152 15.031 -17.5 1 49.09 173 GLY A CA 1
ATOM 1316 C C . GLY A 1 173 ? -4.32 16.391 -16.875 1 49.09 173 GLY A C 1
ATOM 1317 O O . GLY A 1 173 ? -4.637 17.375 -17.547 1 49.09 173 GLY A O 1
ATOM 1318 N N . GLY A 1 174 ? -3.992 16.453 -15.562 1 52.16 174 GLY A N 1
ATOM 1319 C CA . GLY A 1 174 ? -4.109 17.719 -14.867 1 52.16 174 GLY A CA 1
ATOM 1320 C C . GLY A 1 174 ? -5.547 18.141 -14.633 1 52.16 174 GLY A C 1
ATOM 1321 O O . GLY A 1 174 ? -5.82 19.328 -14.406 1 52.16 174 GLY A O 1
ATOM 1322 N N . ALA A 1 175 ? -6.367 17.188 -14.898 1 50.81 175 ALA A N 1
ATOM 1323 C CA . ALA A 1 175 ? -7.773 17.594 -14.875 1 50.81 175 ALA A CA 1
ATOM 1324 C C . ALA A 1 175 ? -8.469 17.062 -13.625 1 50.81 175 ALA A C 1
ATOM 1326 O O . ALA A 1 175 ? -9.617 16.594 -13.695 1 50.81 175 ALA A O 1
ATOM 1327 N N . ALA A 1 176 ? -7.75 16.984 -12.578 1 55.97 176 ALA A N 1
ATOM 1328 C CA . ALA A 1 176 ? -8.32 16.5 -11.32 1 55.97 176 ALA A CA 1
ATOM 1329 C C . ALA A 1 176 ? -9.578 17.281 -10.953 1 55.97 176 ALA A C 1
ATOM 1331 O O . ALA A 1 176 ? -10.539 16.703 -10.43 1 55.97 176 ALA A O 1
ATOM 1332 N N . ALA A 1 177 ? -9.531 18.453 -11.344 1 55.62 177 ALA A N 1
ATOM 1333 C CA . ALA A 1 177 ? -10.688 19.297 -11.047 1 55.62 177 ALA A CA 1
ATOM 1334 C C . ALA A 1 177 ? -11.906 18.859 -11.859 1 55.62 177 ALA A C 1
ATOM 1336 O O . ALA A 1 177 ? -13.031 18.859 -11.352 1 55.62 177 ALA A O 1
ATOM 1337 N N . GLU A 1 178 ? -11.633 18.453 -13.023 1 58.25 178 GLU A N 1
ATOM 1338 C CA . GLU A 1 178 ? -12.734 17.984 -13.852 1 58.25 178 GLU A CA 1
ATOM 1339 C C . GLU A 1 178 ? -13.281 16.656 -13.344 1 58.25 178 GLU A C 1
ATOM 1341 O O . GLU A 1 178 ? -14.492 16.422 -13.375 1 58.25 178 GLU A O 1
ATOM 1346 N N . ASP A 1 179 ? -12.43 15.828 -12.875 1 63.84 179 ASP A N 1
ATOM 1347 C CA . ASP A 1 179 ? -12.898 14.578 -12.273 1 63.84 179 ASP A CA 1
ATOM 1348 C C . ASP A 1 179 ? -13.68 14.852 -10.992 1 63.84 179 ASP A C 1
ATOM 1350 O O . ASP A 1 179 ? -14.68 14.18 -10.719 1 63.84 179 ASP A O 1
ATOM 1354 N N . ALA A 1 180 ? -13.211 15.805 -10.312 1 68.38 180 ALA A N 1
ATOM 1355 C CA . ALA A 1 180 ? -13.883 16.203 -9.078 1 68.38 180 ALA A CA 1
ATOM 1356 C C . ALA A 1 180 ? -15.305 16.688 -9.352 1 68.38 180 ALA A C 1
ATOM 1358 O O . ALA A 1 180 ? -16.203 16.531 -8.516 1 68.38 180 ALA A O 1
ATOM 1359 N N . ASP A 1 181 ? -15.445 17.203 -10.523 1 78.44 181 ASP A N 1
ATOM 1360 C CA . ASP A 1 181 ? -16.75 17.766 -10.883 1 78.44 181 ASP A CA 1
ATOM 1361 C C . ASP A 1 181 ? -17.797 16.672 -11.055 1 78.44 181 ASP A C 1
ATOM 1363 O O . ASP A 1 181 ? -19 16.938 -11.031 1 78.44 181 ASP A O 1
ATOM 1367 N N . SER A 1 182 ? -17.344 15.547 -11.039 1 84.56 182 SER A N 1
ATOM 1368 C CA . SER A 1 182 ? -18.266 14.43 -11.242 1 84.56 182 SER A CA 1
ATOM 1369 C C . SER A 1 182 ? -18.984 14.062 -9.945 1 84.56 182 SER A C 1
ATOM 1371 O O . SER A 1 182 ? -20.016 13.383 -9.969 1 84.56 182 SER A O 1
ATOM 1373 N N . LEU A 1 183 ? -18.438 14.484 -8.836 1 93.62 183 LEU A N 1
ATOM 1374 C CA . LEU A 1 183 ? -19.062 14.18 -7.559 1 93.62 183 LEU A CA 1
ATOM 1375 C C . LEU A 1 183 ? -19.938 15.344 -7.09 1 93.62 183 LEU A C 1
ATOM 1377 O O . LEU A 1 183 ? -19.5 16.5 -7.121 1 93.62 183 LEU A O 1
ATOM 1381 N N . GLN A 1 184 ? -21.125 15.016 -6.723 1 95.19 184 GLN A N 1
ATOM 1382 C CA . GLN A 1 184 ? -22.109 15.977 -6.25 1 95.19 184 GLN A CA 1
ATOM 1383 C C . GLN A 1 184 ? -22.781 15.492 -4.969 1 95.19 184 GLN A C 1
ATOM 1385 O O . GLN A 1 184 ? -22.469 14.406 -4.473 1 95.19 184 GLN A O 1
ATOM 1390 N N . ALA A 1 185 ? -23.734 16.375 -4.488 1 96.12 185 ALA A N 1
ATOM 1391 C CA . ALA A 1 185 ? -24.5 15.961 -3.318 1 96.12 185 ALA A CA 1
ATOM 1392 C C . ALA A 1 185 ? -25.156 14.594 -3.537 1 96.12 185 ALA A C 1
ATOM 1394 O O . ALA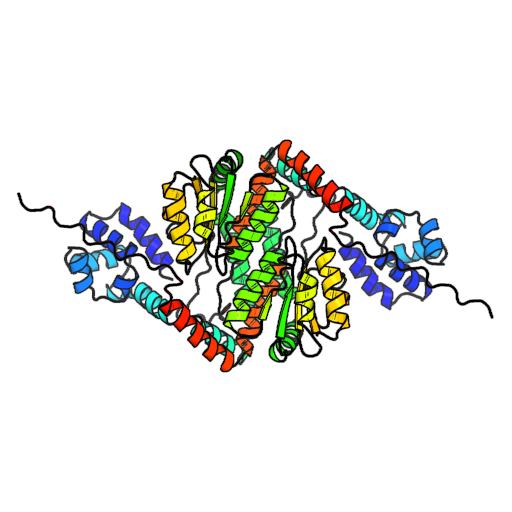 A 1 185 ? -25.703 14.32 -4.605 1 96.12 185 ALA A O 1
ATOM 1395 N N . GLY A 1 186 ? -24.969 13.695 -2.594 1 97.19 186 GLY A N 1
ATOM 1396 C CA . GLY A 1 186 ? -25.453 12.328 -2.719 1 97.19 186 GLY A CA 1
ATOM 1397 C C . GLY A 1 186 ? -24.344 11.336 -3.049 1 97.19 186 GLY A C 1
ATOM 1398 O O . GLY A 1 186 ? -24.547 10.125 -2.945 1 97.19 186 GLY A O 1
ATOM 1399 N N . ASP A 1 187 ? -23.203 11.891 -3.451 1 98.06 187 ASP A N 1
ATOM 1400 C CA . ASP A 1 187 ? -22.016 11.078 -3.697 1 98.06 187 ASP A CA 1
ATOM 1401 C C . ASP A 1 187 ? -21.078 11.086 -2.486 1 98.06 187 ASP A C 1
ATOM 1403 O O . ASP A 1 187 ? -21.344 11.781 -1.501 1 98.06 187 ASP A O 1
ATOM 1407 N N . ALA A 1 188 ? -20.062 10.25 -2.516 1 98.5 188 ALA A N 1
ATOM 1408 C CA . ALA A 1 188 ? -19.078 10.188 -1.443 1 98.5 188 ALA A CA 1
ATOM 1409 C C . ALA A 1 188 ? -17.656 10.242 -2.002 1 98.5 188 ALA A C 1
ATOM 1411 O O . ALA A 1 188 ? -17.438 9.875 -3.156 1 98.5 188 ALA A O 1
ATOM 1412 N N . LEU A 1 189 ? -16.797 10.758 -1.246 1 97.88 189 LEU A N 1
ATOM 1413 C CA . LEU A 1 189 ? -15.367 10.789 -1.55 1 97.88 189 LEU A CA 1
ATOM 1414 C C . LEU A 1 189 ? -14.555 10.133 -0.434 1 97.88 189 LEU A C 1
ATOM 1416 O O . LEU A 1 189 ? -14.68 10.516 0.732 1 97.88 189 LEU A O 1
ATOM 1420 N N . VAL A 1 190 ? -13.82 9.117 -0.785 1 98.69 190 VAL A N 1
ATOM 1421 C CA . VAL A 1 190 ? -12.789 8.602 0.115 1 98.69 190 VAL A CA 1
ATOM 1422 C C . VAL A 1 190 ? -11.461 9.297 -0.167 1 98.69 190 VAL A C 1
ATOM 1424 O O . VAL A 1 190 ? -10.883 9.133 -1.248 1 98.69 190 VAL A O 1
ATOM 1427 N N . VAL A 1 191 ? -10.992 10.086 0.769 1 98.06 191 VAL A N 1
ATOM 1428 C CA . VAL A 1 191 ? -9.711 10.758 0.619 1 98.06 191 VAL A CA 1
ATOM 1429 C C . VAL A 1 191 ? -8.672 10.102 1.523 1 98.06 191 VAL A C 1
ATOM 1431 O O . VAL A 1 191 ? -8.938 9.844 2.699 1 98.06 191 VAL A O 1
ATOM 1434 N N . ILE A 1 192 ? -7.52 9.781 0.95 1 98.38 192 ILE A N 1
ATOM 1435 C CA . ILE A 1 192 ? -6.422 9.094 1.623 1 98.38 192 ILE A CA 1
ATOM 1436 C C . ILE A 1 192 ? -5.203 10.008 1.688 1 98.38 192 ILE A C 1
ATOM 1438 O O . ILE A 1 192 ? -4.668 10.414 0.654 1 98.38 192 ILE A O 1
ATOM 1442 N N . SER A 1 193 ? -4.789 10.352 2.895 1 96.31 193 SER A N 1
ATOM 1443 C CA . SER A 1 193 ? -3.68 11.289 3.027 1 96.31 193 SER A CA 1
ATOM 1444 C C . SER A 1 193 ? -3.064 11.227 4.422 1 96.31 193 SER A C 1
ATOM 1446 O O . SER A 1 193 ? -3.771 11 5.406 1 96.31 193 SER A O 1
ATOM 1448 N N . GLN A 1 194 ? -1.812 11.406 4.5 1 94.88 194 GLN A N 1
ATOM 1449 C CA . GLN A 1 194 ? -1.072 11.531 5.75 1 94.88 194 GLN A CA 1
ATOM 1450 C C . GLN A 1 194 ? -0.013 12.625 5.652 1 94.88 194 GLN A C 1
ATOM 1452 O O . GLN A 1 194 ? 0.315 13.086 4.555 1 94.88 194 GLN A O 1
ATOM 1457 N N . ALA A 1 195 ? 0.547 12.977 6.812 1 90.19 195 ALA A N 1
ATOM 1458 C CA . ALA A 1 195 ? 1.554 14.031 6.816 1 90.19 195 ALA A CA 1
ATOM 1459 C C . ALA A 1 195 ? 2.854 13.555 6.18 1 90.19 195 ALA A C 1
ATOM 1461 O O . ALA A 1 195 ? 3.27 12.414 6.379 1 90.19 195 ALA A O 1
ATOM 1462 N N . PRO A 1 196 ? 3.592 14.469 5.508 1 89 196 PRO A N 1
ATOM 1463 C CA . PRO A 1 196 ? 3.146 15.805 5.102 1 89 196 PRO A CA 1
ATOM 1464 C C . PRO A 1 196 ? 2.031 15.766 4.059 1 89 196 PRO A C 1
ATOM 1466 O O . PRO A 1 196 ? 2.086 14.969 3.121 1 89 196 PRO A O 1
ATOM 1469 N N . TYR A 1 197 ? 1.022 16.609 4.172 1 92.88 197 TYR A N 1
ATOM 1470 C CA . TYR A 1 197 ? -0.205 16.547 3.387 1 92.88 197 TYR A CA 1
ATOM 1471 C C . TYR A 1 197 ? -0.041 17.266 2.057 1 92.88 197 TYR A C 1
ATOM 1473 O O . TYR A 1 197 ? 0.221 18.469 2.025 1 92.88 197 TYR A O 1
ATOM 1481 N N . PRO A 1 198 ? -0.274 16.594 0.946 1 92.94 198 PRO A N 1
ATOM 1482 C CA . PRO A 1 198 ? -0.147 17.266 -0.349 1 92.94 198 PRO A CA 1
ATOM 1483 C C . PRO A 1 198 ? -1.186 18.359 -0.548 1 92.94 198 PRO A C 1
ATOM 1485 O O . PRO A 1 198 ? -2.379 18.141 -0.326 1 92.94 198 PRO A O 1
ATOM 1488 N N . THR A 1 199 ? -0.7 19.453 -1.022 1 91.94 199 THR A N 1
ATOM 1489 C CA . THR A 1 199 ? -1.559 20.609 -1.229 1 91.94 199 THR A CA 1
ATOM 1490 C C . THR A 1 199 ? -2.697 20.281 -2.188 1 91.94 199 THR A C 1
ATOM 1492 O O . THR A 1 199 ? -3.852 20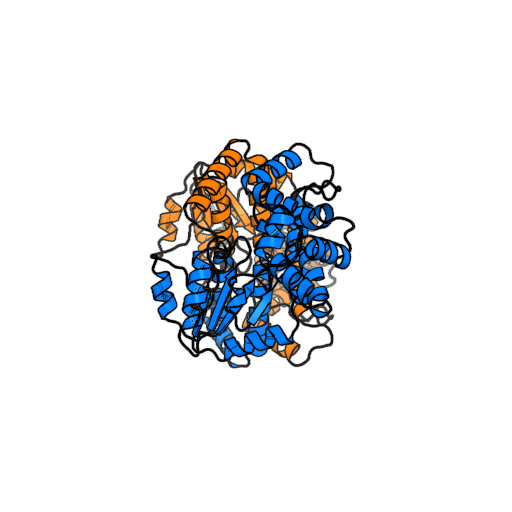.641 -1.937 1 91.94 199 THR A O 1
ATOM 1495 N N . ALA A 1 200 ? -2.424 19.594 -3.23 1 90.19 200 ALA A N 1
ATOM 1496 C CA . ALA A 1 200 ? -3.42 19.25 -4.242 1 90.19 200 ALA A CA 1
ATOM 1497 C C . ALA A 1 200 ? -4.543 18.406 -3.643 1 90.19 200 ALA A C 1
ATOM 1499 O O . ALA A 1 200 ? -5.719 18.625 -3.939 1 90.19 200 ALA A O 1
ATOM 1500 N N . THR A 1 201 ? -4.215 17.469 -2.783 1 93.44 201 THR A N 1
ATOM 1501 C CA . THR A 1 201 ? -5.203 16.609 -2.141 1 93.44 201 THR A CA 1
ATOM 1502 C C . THR A 1 201 ? -6.117 17.422 -1.228 1 93.44 201 THR A C 1
ATOM 1504 O O . THR A 1 201 ? -7.34 17.281 -1.271 1 93.44 201 THR A O 1
ATOM 1507 N N . VAL A 1 202 ? -5.516 18.266 -0.459 1 93.81 202 VAL A N 1
ATOM 1508 C CA . VAL A 1 202 ? -6.27 19.078 0.498 1 93.81 202 VAL A CA 1
ATOM 1509 C C . VAL A 1 202 ? -7.219 20.016 -0.246 1 93.81 202 VAL A C 1
ATOM 1511 O O . VAL A 1 202 ? -8.414 20.062 0.063 1 93.81 202 VAL A O 1
ATOM 1514 N N . ARG A 1 203 ? -6.703 20.688 -1.213 1 91.25 203 ARG A N 1
ATOM 1515 C CA . ARG A 1 203 ? -7.504 21.641 -1.975 1 91.25 203 ARG A CA 1
ATOM 1516 C C . ARG A 1 203 ? -8.68 20.953 -2.656 1 91.25 203 ARG A C 1
ATOM 1518 O O . ARG A 1 203 ? -9.82 21.406 -2.559 1 91.25 203 ARG A O 1
ATOM 1525 N N . LEU A 1 204 ? -8.438 19.859 -3.285 1 91.75 204 LEU A N 1
ATOM 1526 C CA . LEU A 1 204 ? -9.492 19.141 -3.99 1 91.75 204 LEU A CA 1
ATOM 1527 C C . LEU A 1 204 ? -10.531 18.609 -3.014 1 91.75 204 LEU A C 1
ATOM 1529 O O . LEU A 1 204 ? -11.727 18.625 -3.301 1 91.75 204 LEU A O 1
ATOM 1533 N N . THR A 1 205 ? -10.039 18.109 -1.919 1 94.56 205 THR A N 1
ATOM 1534 C CA . THR A 1 205 ? -10.953 17.609 -0.897 1 94.56 205 THR A CA 1
ATOM 1535 C C . THR A 1 205 ? -11.914 18.719 -0.441 1 94.56 205 THR A C 1
ATOM 1537 O O . THR A 1 205 ? -13.125 18.5 -0.365 1 94.56 205 THR A O 1
ATOM 1540 N N . ARG A 1 206 ? -11.383 19.875 -0.166 1 93.12 206 ARG A N 1
ATOM 1541 C CA . ARG A 1 206 ? -12.195 20.984 0.305 1 93.12 206 ARG A CA 1
ATOM 1542 C C . ARG A 1 206 ? -13.18 21.438 -0.766 1 93.12 206 ARG A C 1
ATOM 1544 O O . ARG A 1 206 ? -14.344 21.719 -0.465 1 93.12 206 ARG A O 1
ATOM 1551 N N . GLU A 1 207 ? -12.758 21.484 -1.949 1 91.5 207 GLU A N 1
ATOM 1552 C CA . GLU A 1 207 ? -13.617 21.859 -3.066 1 91.5 207 GLU A CA 1
ATOM 1553 C C . GLU A 1 207 ? -14.773 20.891 -3.227 1 91.5 207 GLU A C 1
ATOM 1555 O O . GLU A 1 207 ? -15.922 21.297 -3.408 1 91.5 207 GLU A O 1
ATOM 1560 N N . ILE A 1 208 ? -14.539 19.641 -3.154 1 94.44 208 ILE A N 1
ATOM 1561 C CA . ILE A 1 208 ? -15.547 18.609 -3.336 1 94.44 208 ILE A CA 1
ATOM 1562 C C . ILE A 1 208 ? -16.516 18.609 -2.15 1 94.44 208 ILE A C 1
ATOM 1564 O O . ILE A 1 208 ? -17.719 18.484 -2.328 1 94.44 208 ILE A O 1
ATOM 1568 N N . ALA A 1 209 ? -15.977 18.781 -1.016 1 96.25 209 ALA A N 1
ATOM 1569 C CA . ALA A 1 209 ? -16.812 18.859 0.182 1 96.25 209 ALA A CA 1
ATOM 1570 C C . ALA A 1 209 ? -17.781 20.031 0.099 1 96.25 209 ALA A C 1
ATOM 1572 O O . ALA A 1 209 ? -18.938 19.922 0.521 1 96.25 209 ALA A O 1
ATOM 1573 N N . ALA A 1 210 ? -17.297 21.109 -0.425 1 94.44 210 ALA A N 1
ATOM 1574 C CA . ALA A 1 210 ? -18.109 22.328 -0.532 1 94.44 210 ALA A CA 1
ATOM 1575 C C . ALA A 1 210 ? -19.312 22.094 -1.428 1 94.44 210 ALA A C 1
ATOM 1577 O O . ALA A 1 210 ? -20.297 22.844 -1.355 1 94.44 210 ALA A O 1
ATOM 1578 N N . ARG A 1 211 ? -19.328 21.094 -2.199 1 94.19 211 ARG A N 1
ATOM 1579 C CA . ARG A 1 211 ? -20.438 20.766 -3.094 1 94.19 211 ARG A CA 1
ATOM 1580 C C . ARG A 1 211 ? -21.453 19.859 -2.396 1 94.19 211 ARG A C 1
ATOM 1582 O O . ARG A 1 211 ? -22.438 19.438 -3.01 1 94.19 211 ARG A O 1
ATOM 1589 N N . GLY A 1 212 ? -21.141 19.516 -1.204 1 96.38 212 GLY A N 1
ATOM 1590 C CA . GLY A 1 212 ? -22.078 18.719 -0.443 1 96.38 212 GLY A CA 1
ATOM 1591 C C . GLY A 1 212 ? -21.766 17.234 -0.497 1 96.38 212 GLY A C 1
ATOM 1592 O O . GLY A 1 212 ? -22.562 16.406 -0.033 1 96.38 212 GLY A O 1
ATOM 1593 N N . VAL A 1 213 ? -20.656 16.828 -1.071 1 97.69 213 VAL A N 1
ATOM 1594 C CA . VAL A 1 213 ? -20.234 15.438 -1.142 1 97.69 213 VAL A CA 1
ATOM 1595 C C . VAL A 1 213 ? -19.828 14.953 0.248 1 97.69 213 VAL A C 1
ATOM 1597 O O . VAL A 1 213 ? -19.156 15.672 0.994 1 97.69 213 VAL A O 1
ATOM 1600 N N . ALA A 1 214 ? -20.266 13.766 0.678 1 98.56 214 ALA A N 1
ATOM 1601 C CA . ALA A 1 214 ? -19.844 13.172 1.95 1 98.56 214 ALA A CA 1
ATOM 1602 C C . ALA A 1 214 ? -18.406 12.703 1.893 1 98.56 214 ALA A C 1
ATOM 1604 O O . ALA A 1 214 ? -18.094 11.727 1.205 1 98.56 214 ALA A O 1
ATOM 1605 N N . VAL A 1 215 ? -17.594 13.344 2.639 1 98.5 215 VAL A N 1
ATOM 1606 C CA . VAL A 1 215 ? -16.172 13.016 2.617 1 98.5 215 VAL A CA 1
ATOM 1607 C C . VAL A 1 215 ? -15.844 12.047 3.752 1 98.5 215 VAL A C 1
ATOM 1609 O O . VAL A 1 215 ? -16.25 12.266 4.898 1 98.5 215 VAL A O 1
ATOM 1612 N N . LEU A 1 216 ? -15.188 10.953 3.412 1 98.81 216 LEU A N 1
ATOM 1613 C CA . LEU A 1 216 ? -14.562 10.016 4.336 1 98.81 216 LEU A CA 1
ATOM 1614 C C . LEU A 1 216 ? -13.047 10.125 4.281 1 98.81 216 LEU A C 1
ATOM 1616 O O . LEU A 1 216 ? -12.43 9.812 3.254 1 98.81 216 LEU A O 1
ATOM 1620 N N . ALA A 1 217 ? -12.422 10.547 5.352 1 98.81 217 ALA A N 1
ATOM 1621 C CA . ALA A 1 217 ? -10.977 10.711 5.402 1 98.81 217 ALA A CA 1
ATOM 1622 C C . ALA A 1 217 ? -10.305 9.5 6.043 1 98.81 217 ALA A C 1
ATOM 1624 O O . ALA A 1 217 ? -10.641 9.125 7.172 1 98.81 217 ALA A O 1
ATOM 1625 N N . LEU A 1 218 ? -9.461 8.828 5.32 1 98.81 218 LEU A N 1
ATOM 1626 C CA . LEU A 1 218 ? -8.469 7.91 5.863 1 98.81 218 LEU A CA 1
ATOM 1627 C C . LEU A 1 218 ? -7.133 8.625 6.074 1 98.81 218 LEU A C 1
ATOM 1629 O O . LEU A 1 218 ? -6.469 9.008 5.109 1 98.81 218 LEU A O 1
ATOM 1633 N N . THR A 1 219 ? -6.762 8.805 7.328 1 97.69 219 THR A N 1
ATOM 1634 C CA . THR A 1 219 ? -5.66 9.727 7.582 1 97.69 219 THR A CA 1
ATOM 1635 C C . THR A 1 219 ? -4.938 9.359 8.875 1 97.69 219 THR A C 1
ATOM 1637 O O . THR A 1 219 ? -5.184 8.297 9.453 1 97.69 219 THR A O 1
ATOM 1640 N N . ASP A 1 220 ? -3.934 10.172 9.188 1 94 220 ASP A N 1
ATOM 1641 C CA . ASP A 1 220 ? -3.055 9.852 10.305 1 94 220 ASP A CA 1
ATOM 1642 C C . ASP A 1 220 ? -3.432 10.664 11.547 1 94 220 ASP A C 1
ATOM 1644 O O . ASP A 1 220 ? -2.885 10.438 12.625 1 94 220 ASP A O 1
ATOM 1648 N N . SER A 1 221 ? -4.363 11.602 11.375 1 89.5 221 SER A N 1
ATOM 1649 C CA . SER A 1 221 ? -4.719 12.469 12.492 1 89.5 221 SER A CA 1
ATOM 1650 C C . SER A 1 221 ? -6.137 13.008 12.344 1 89.5 221 SER A C 1
ATOM 1652 O O . SER A 1 221 ? -6.582 13.305 11.234 1 89.5 221 SER A O 1
ATOM 1654 N N . ASP A 1 222 ? -6.777 13.258 13.492 1 88.81 222 ASP A N 1
ATOM 1655 C CA . ASP A 1 222 ? -8.109 13.844 13.492 1 88.81 222 ASP A CA 1
ATOM 1656 C C . ASP A 1 222 ? -8.055 15.336 13.172 1 88.81 222 ASP A C 1
ATOM 1658 O O . ASP A 1 222 ? -9.086 15.953 12.891 1 88.81 222 ASP A O 1
ATOM 1662 N N . THR A 1 223 ? -6.836 15.852 13.156 1 84.31 223 THR A N 1
ATOM 1663 C CA . THR A 1 223 ? -6.707 17.281 12.906 1 84.31 223 THR A CA 1
ATOM 1664 C C . THR A 1 223 ? -6.055 17.531 11.547 1 84.31 223 THR A C 1
ATOM 1666 O O . THR A 1 223 ? -5.648 18.656 11.25 1 84.31 223 THR A O 1
ATOM 1669 N N . SER A 1 224 ? -5.902 16.438 10.82 1 89.5 224 SER A N 1
ATOM 1670 C CA . SER A 1 224 ? -5.355 16.625 9.484 1 89.5 224 SER A CA 1
ATOM 1671 C C . SER A 1 224 ? -6.227 17.562 8.664 1 89.5 224 SER A C 1
ATOM 1673 O O . SER A 1 224 ? -7.43 17.688 8.906 1 89.5 224 SER A O 1
ATOM 1675 N N . PRO A 1 225 ? -5.625 18.312 7.703 1 92 225 PRO A N 1
ATOM 1676 C CA . PRO A 1 225 ? -6.414 19.234 6.887 1 92 225 PRO A CA 1
ATOM 1677 C C . PRO A 1 225 ? -7.547 18.531 6.133 1 92 225 PRO A C 1
ATOM 1679 O O . PRO A 1 225 ? -8.586 19.156 5.871 1 92 225 PRO A O 1
ATOM 1682 N N . VAL A 1 226 ? -7.43 17.281 5.816 1 95.31 226 VAL A N 1
ATOM 1683 C CA . VAL A 1 226 ? -8.484 16.578 5.086 1 95.31 226 VAL A CA 1
ATOM 1684 C C . VAL A 1 226 ? -9.578 16.141 6.059 1 95.31 226 VAL A C 1
ATOM 1686 O O . VAL A 1 226 ? -10.742 16 5.68 1 95.31 226 VAL A O 1
ATOM 1689 N N . ALA A 1 227 ? -9.195 15.883 7.305 1 94.94 227 ALA A N 1
ATOM 1690 C CA . ALA A 1 227 ? -10.164 15.484 8.32 1 94.94 227 ALA A CA 1
ATOM 1691 C C . ALA A 1 227 ? -11.141 16.609 8.625 1 94.94 227 ALA A C 1
ATOM 1693 O O . ALA A 1 227 ? -12.312 16.375 8.922 1 94.94 227 ALA A O 1
ATOM 1694 N N . ARG A 1 228 ? -10.719 17.828 8.492 1 91.06 228 ARG A N 1
ATOM 1695 C CA . ARG A 1 228 ? -11.531 18.984 8.828 1 91.06 228 ARG A CA 1
ATOM 1696 C C . ARG A 1 228 ? -12.75 19.094 7.918 1 91.06 228 ARG A C 1
ATOM 1698 O O . ARG A 1 228 ? -13.812 19.531 8.344 1 91.06 228 ARG A O 1
ATOM 1705 N N . ALA A 1 229 ? -12.641 18.625 6.785 1 93.44 229 ALA A N 1
ATOM 1706 C CA . ALA A 1 229 ? -13.711 18.703 5.801 1 93.44 229 ALA A CA 1
ATOM 1707 C C . ALA A 1 229 ? -14.523 17.406 5.762 1 93.44 229 ALA A C 1
ATOM 1709 O O . ALA A 1 229 ? -15.469 17.281 4.984 1 93.44 229 ALA A O 1
ATOM 1710 N N . ALA A 1 230 ? -14.273 16.438 6.629 1 97.69 230 ALA A N 1
ATOM 1711 C CA . ALA A 1 230 ? -14.789 15.078 6.441 1 97.69 230 ALA A CA 1
ATOM 1712 C C . ALA A 1 230 ? -16 14.82 7.328 1 97.69 230 ALA A C 1
ATOM 1714 O O . ALA A 1 230 ? -16.062 15.289 8.469 1 97.69 230 ALA A O 1
ATOM 1715 N N . ARG A 1 231 ? -16.938 14.133 6.824 1 97.69 231 ARG A N 1
ATOM 1716 C CA . ARG A 1 231 ? -18.062 13.609 7.598 1 97.69 231 ARG A CA 1
ATOM 1717 C C . ARG A 1 231 ? -17.625 12.469 8.508 1 97.69 231 ARG A C 1
ATOM 1719 O O . ARG A 1 231 ? -18.109 12.328 9.625 1 97.69 231 ARG A O 1
ATOM 1726 N N . HIS A 1 232 ? -16.75 11.594 7.977 1 98.38 232 HIS A N 1
ATOM 1727 C CA . HIS A 1 232 ? -16.156 10.477 8.711 1 98.38 232 HIS A CA 1
ATOM 1728 C C . HIS A 1 232 ? -14.641 10.531 8.672 1 98.38 232 HIS A C 1
ATOM 1730 O O . HIS A 1 232 ? -14.055 10.852 7.633 1 98.38 232 HIS A O 1
ATOM 1736 N N . VAL A 1 233 ? -14.078 10.297 9.812 1 98.38 233 VAL A N 1
ATOM 1737 C CA . VAL A 1 233 ? -12.625 10.195 9.906 1 98.38 233 VAL A CA 1
ATOM 1738 C C . VAL A 1 233 ? -12.234 8.844 10.492 1 98.38 233 VAL A C 1
ATOM 1740 O O . VAL A 1 233 ? -12.688 8.477 11.578 1 98.38 233 VAL A O 1
ATOM 1743 N N . LEU A 1 234 ? -11.531 8.055 9.758 1 98.5 234 LEU A N 1
ATOM 1744 C CA . LEU A 1 234 ? -10.828 6.871 10.242 1 98.5 234 LEU A CA 1
ATOM 1745 C C . LEU A 1 234 ? -9.32 7.094 10.25 1 98.5 234 LEU A C 1
ATOM 1747 O O . LEU A 1 234 ? -8.75 7.512 9.242 1 98.5 234 LEU A O 1
ATOM 1751 N N . ARG A 1 235 ? -8.711 6.883 11.352 1 97.25 235 ARG A N 1
ATOM 1752 C CA . ARG A 1 235 ? -7.305 7.258 11.438 1 97.25 235 ARG A CA 1
ATOM 1753 C C . ARG A 1 235 ? -6.461 6.098 11.953 1 97.25 235 ARG A C 1
ATOM 1755 O O . ARG A 1 235 ? -6.98 5.176 12.586 1 97.25 235 ARG A O 1
ATOM 1762 N N . PHE A 1 236 ? -5.203 6.043 11.555 1 97.12 236 PHE A N 1
ATOM 1763 C CA . PHE A 1 236 ? -4.152 5.281 12.219 1 97.12 236 PHE A CA 1
ATOM 1764 C C . PHE A 1 236 ? -3.24 6.203 13.016 1 97.12 236 PHE A C 1
ATOM 1766 O O . PHE A 1 236 ? -3.352 7.426 12.93 1 97.12 236 PHE A O 1
ATOM 1773 N N . THR A 1 237 ? -2.48 5.609 13.82 1 91.94 237 THR A N 1
ATOM 1774 C CA . THR A 1 237 ? -1.521 6.391 14.594 1 91.94 237 THR A CA 1
ATOM 1775 C C . THR A 1 237 ? -0.108 6.207 14.047 1 91.94 237 THR A C 1
ATOM 1777 O O . THR A 1 237 ? 0.377 5.078 13.938 1 91.94 237 THR A O 1
ATOM 1780 N N . ARG A 1 238 ? 0.454 7.238 13.617 1 83.88 238 ARG A N 1
ATOM 1781 C CA . ARG A 1 238 ? 1.845 7.168 13.18 1 83.88 238 ARG A CA 1
ATOM 1782 C C . ARG A 1 238 ? 2.777 6.91 14.359 1 83.88 238 ARG A C 1
ATOM 1784 O O . ARG A 1 238 ? 2.629 7.52 15.422 1 83.88 238 ARG A O 1
ATOM 1791 N N . PRO A 1 239 ? 3.627 5.949 14.102 1 73 239 PRO A N 1
ATOM 1792 C CA . PRO A 1 239 ? 4.586 5.738 15.188 1 73 239 PRO A CA 1
ATOM 1793 C C . PRO A 1 239 ? 5.469 6.961 15.438 1 73 239 PRO A C 1
ATOM 1795 O O . PRO A 1 239 ? 5.754 7.719 14.508 1 73 239 PRO A O 1
ATOM 1798 N N . ALA A 1 240 ? 5.629 7.297 16.672 1 58.19 240 ALA A N 1
ATOM 1799 C CA . ALA A 1 240 ? 6.422 8.461 17.078 1 58.19 240 ALA A CA 1
ATOM 1800 C C . ALA A 1 240 ? 7.852 8.344 16.547 1 58.19 240 ALA A C 1
ATOM 1802 O O . ALA A 1 240 ? 8.438 7.262 16.562 1 58.19 240 ALA A O 1
ATOM 1803 N N . ASP A 1 241 ? 8.188 9.156 15.562 1 50.34 241 ASP A N 1
ATOM 1804 C CA . ASP A 1 241 ? 9.609 9.203 15.227 1 50.34 241 ASP A CA 1
ATOM 1805 C C . ASP A 1 241 ? 10.453 9.461 16.469 1 50.34 241 ASP A C 1
ATOM 1807 O O . ASP A 1 241 ? 10.258 10.469 17.156 1 50.34 241 ASP A O 1
ATOM 1811 N N . THR A 1 242 ? 10.594 8.516 17.312 1 44.34 242 THR A N 1
ATOM 1812 C CA . THR A 1 242 ? 11.414 8.82 18.484 1 44.34 242 THR A CA 1
ATOM 1813 C C . THR A 1 242 ? 12.719 9.5 18.062 1 44.34 242 THR A C 1
ATOM 1815 O O . THR A 1 242 ? 13.461 8.961 17.234 1 44.34 242 THR A O 1
ATOM 1818 N N . GLY A 1 243 ? 12.648 10.703 17.781 1 43.34 243 GLY A N 1
ATOM 1819 C CA . GLY A 1 243 ? 13.852 11.477 17.531 1 43.34 243 GLY A CA 1
ATOM 1820 C C . GLY A 1 243 ? 15.047 11.016 18.344 1 43.34 243 GLY A C 1
ATOM 1821 O O . GLY A 1 243 ? 14.914 10.148 19.219 1 43.34 243 GLY A O 1
ATOM 1822 N N . PRO A 1 244 ? 16.234 11.273 17.781 1 41.53 244 PRO A N 1
ATOM 1823 C CA . PRO A 1 244 ? 17.453 10.938 18.5 1 41.53 244 PRO A CA 1
ATOM 1824 C C . PRO A 1 244 ? 17.359 11.219 20 1 41.53 244 PRO A C 1
ATOM 1826 O O . PRO A 1 244 ? 18.109 10.648 20.797 1 41.53 244 PRO A O 1
ATOM 1829 N N . ASP A 1 245 ? 16.672 12.273 20.281 1 37.56 245 ASP A N 1
ATOM 1830 C CA . ASP A 1 245 ? 16.844 12.805 21.625 1 37.56 245 ASP A CA 1
ATOM 1831 C C . ASP A 1 245 ? 16.219 11.875 22.672 1 37.56 245 ASP A C 1
ATOM 1833 O O . ASP A 1 245 ? 16.234 12.172 23.859 1 37.56 245 ASP A O 1
ATOM 1837 N N . ASP A 1 246 ? 15.312 11.086 22.234 1 41.88 246 ASP A N 1
ATOM 1838 C CA . ASP A 1 246 ? 14.719 10.359 23.344 1 41.88 246 ASP A CA 1
ATOM 1839 C C . ASP A 1 246 ? 15.719 9.383 23.969 1 41.88 246 ASP A C 1
ATOM 1841 O O . ASP A 1 246 ? 15.344 8.531 24.766 1 41.88 246 ASP A O 1
ATOM 1845 N N . GLY A 1 247 ? 17.016 9.75 23.844 1 39.91 247 GLY A N 1
ATOM 1846 C CA . GLY A 1 247 ? 18.078 9.031 24.516 1 39.91 247 GLY A CA 1
ATOM 1847 C C . GLY A 1 247 ? 18.359 7.672 23.906 1 39.91 247 GLY A C 1
ATOM 1848 O O . GLY A 1 247 ? 19.406 7.07 24.172 1 39.91 247 GLY A O 1
ATOM 1849 N N . GLU A 1 248 ? 17.391 6.867 23.766 1 41.5 248 GLU A N 1
ATOM 1850 C CA . GLU A 1 248 ? 17.703 5.543 23.234 1 41.5 248 GLU A CA 1
ATOM 1851 C C . GLU A 1 248 ? 17.875 5.582 21.719 1 41.5 248 GLU A C 1
ATOM 1853 O O . GLU A 1 248 ? 17.016 6.102 21 1 41.5 248 GLU A O 1
ATOM 1858 N N . ALA A 1 249 ? 19.094 5.715 21.312 1 46.78 249 ALA A N 1
ATOM 1859 C CA . ALA A 1 249 ? 19.578 5.711 19.938 1 46.78 249 ALA A CA 1
ATOM 1860 C C . ALA A 1 249 ? 18.797 4.727 19.078 1 46.78 249 ALA A C 1
ATOM 1862 O O . ALA A 1 249 ? 19.078 3.527 19.078 1 46.78 249 ALA A O 1
ATOM 1863 N N . ARG A 1 250 ? 17.5 4.906 18.812 1 56.12 250 ARG A N 1
ATOM 1864 C CA . ARG A 1 250 ? 16.859 3.904 17.969 1 56.12 250 ARG A CA 1
ATOM 1865 C C . ARG A 1 250 ? 17.172 4.141 16.5 1 56.12 250 ARG A C 1
ATOM 1867 O O . ARG A 1 250 ? 17.359 5.281 16.062 1 56.12 250 ARG A O 1
ATOM 1874 N N . ASP A 1 251 ? 17.547 3.084 15.836 1 63.03 251 ASP A N 1
ATOM 1875 C CA . ASP A 1 251 ? 17.812 3.115 14.398 1 63.03 251 ASP A CA 1
ATOM 1876 C C . ASP A 1 251 ? 16.641 3.73 13.641 1 63.03 251 ASP A C 1
ATOM 1878 O O . ASP A 1 251 ? 15.484 3.473 13.969 1 63.03 251 ASP A O 1
ATOM 1882 N N . PRO A 1 252 ? 17.062 4.719 12.852 1 72.81 252 PRO A N 1
ATOM 1883 C CA . PRO A 1 252 ? 16 5.273 12.016 1 72.81 252 PRO A CA 1
ATOM 1884 C C . PRO A 1 252 ? 15.289 4.211 11.18 1 72.81 252 PRO A C 1
ATOM 1886 O O . PRO A 1 252 ? 15.922 3.258 10.719 1 72.81 252 PRO A O 1
ATOM 1889 N N . ALA A 1 253 ? 14.078 4.281 11.07 1 77.31 253 ALA A N 1
ATOM 1890 C CA . ALA A 1 253 ? 13.281 3.281 10.367 1 77.31 253 ALA A CA 1
ATOM 1891 C C . ALA A 1 253 ? 13.383 3.469 8.859 1 77.31 253 ALA A C 1
ATOM 1893 O O . ALA A 1 253 ? 13.539 2.496 8.117 1 77.31 253 ALA A O 1
ATOM 1894 N N . SER A 1 254 ? 13.273 4.66 8.414 1 84.69 254 SER A N 1
ATOM 1895 C CA . SER A 1 254 ? 13.258 4.98 6.992 1 84.69 254 SER A CA 1
ATOM 1896 C C . SER A 1 254 ? 13.469 6.473 6.762 1 84.69 254 SER A C 1
ATOM 1898 O O . SER A 1 254 ? 13.406 7.266 7.703 1 84.69 254 SER A O 1
ATOM 1900 N N . PHE A 1 255 ? 13.852 6.863 5.566 1 84.88 255 PHE A N 1
ATOM 1901 C CA . PHE A 1 255 ? 13.93 8.273 5.207 1 84.88 255 PHE A CA 1
ATOM 1902 C C . PHE A 1 255 ? 12.562 8.797 4.785 1 84.88 255 PHE A C 1
ATOM 1904 O O . PHE A 1 255 ? 12.336 10.008 4.758 1 84.88 255 PHE A O 1
ATOM 1911 N N . PHE A 1 256 ? 11.711 7.918 4.477 1 85.88 256 PHE A N 1
ATOM 1912 C CA . PHE A 1 256 ? 10.391 8.203 3.92 1 85.88 256 PHE A CA 1
ATOM 1913 C C . PHE A 1 256 ? 9.297 7.598 4.785 1 85.88 256 PHE A C 1
ATOM 1915 O O . PHE A 1 256 ? 9.484 6.543 5.391 1 85.88 256 PHE A O 1
ATOM 1922 N N . HIS A 1 257 ? 8.195 8.227 4.871 1 87.62 257 HIS A N 1
ATOM 1923 C CA . HIS A 1 257 ? 7.094 7.723 5.684 1 87.62 257 HIS A CA 1
ATOM 1924 C C . HIS A 1 257 ? 6.531 6.43 5.105 1 87.62 257 HIS A C 1
ATOM 1926 O O . HIS A 1 257 ? 6.461 6.27 3.887 1 87.62 257 HIS A O 1
ATOM 1932 N N . SER A 1 258 ? 6.125 5.547 5.977 1 94.31 258 SER A N 1
ATOM 1933 C CA . SER A 1 258 ? 5.422 4.336 5.555 1 94.31 258 SER A CA 1
ATOM 1934 C C . SER A 1 258 ? 3.951 4.621 5.27 1 94.31 258 SER A C 1
ATOM 1936 O O . SER A 1 258 ? 3.326 5.434 5.957 1 94.31 258 SER A O 1
ATOM 1938 N N . THR A 1 259 ? 3.416 3.895 4.297 1 96.56 259 THR A N 1
ATOM 1939 C CA . THR A 1 259 ? 1.99 4.016 4.016 1 96.56 259 THR A CA 1
ATOM 1940 C C . THR A 1 259 ? 1.228 2.814 4.57 1 96.56 259 THR A C 1
ATOM 1942 O O . THR A 1 259 ? 0.079 2.576 4.191 1 96.56 259 THR A O 1
ATOM 1945 N N . ALA A 1 260 ? 1.819 2.062 5.469 1 97.44 260 ALA A N 1
ATOM 1946 C CA . ALA A 1 260 ? 1.213 0.855 6.023 1 97.44 260 ALA A CA 1
ATOM 1947 C C . ALA A 1 260 ? -0.081 1.184 6.766 1 97.44 260 ALA A C 1
ATOM 1949 O O . ALA A 1 260 ? -1.057 0.432 6.688 1 97.44 260 ALA A O 1
ATOM 1950 N N . GLY A 1 261 ? -0.065 2.266 7.512 1 97.88 261 GLY A N 1
ATOM 1951 C CA . GLY A 1 261 ? -1.274 2.66 8.219 1 97.88 261 GLY A CA 1
ATOM 1952 C C . GLY A 1 261 ? -2.434 2.965 7.293 1 97.88 261 GLY A C 1
ATOM 1953 O O . GLY A 1 261 ? -3.566 2.549 7.547 1 97.88 261 GLY A O 1
ATOM 1954 N N . LEU A 1 262 ? -2.164 3.74 6.219 1 98.31 262 LEU A N 1
ATOM 1955 C CA . LEU A 1 262 ? -3.182 4.043 5.219 1 98.31 262 LEU A CA 1
ATOM 1956 C C . LEU A 1 262 ? -3.699 2.768 4.562 1 98.31 262 LEU A C 1
ATOM 1958 O O . LEU A 1 262 ? -4.906 2.619 4.348 1 98.31 262 LEU A O 1
ATOM 1962 N N . LEU A 1 263 ? -2.779 1.866 4.246 1 98.25 263 LEU A N 1
ATOM 1963 C CA . LEU A 1 263 ? -3.17 0.588 3.662 1 98.25 263 LEU A CA 1
ATOM 1964 C C . LEU A 1 263 ? -4.074 -0.19 4.613 1 98.25 263 LEU A C 1
ATOM 1966 O O . LEU A 1 263 ? -5.078 -0.771 4.184 1 98.25 263 LEU A O 1
ATOM 1970 N N . GLY A 1 264 ? -3.693 -0.25 5.867 1 97.88 264 GLY A N 1
ATOM 1971 C CA . GLY A 1 264 ? -4.523 -0.912 6.859 1 97.88 264 GLY A CA 1
ATOM 1972 C C . GLY A 1 264 ? -5.945 -0.378 6.902 1 97.88 264 GLY A C 1
ATOM 1973 O O . GLY A 1 264 ? -6.906 -1.151 6.887 1 97.88 264 GLY A O 1
ATOM 1974 N N . LEU A 1 265 ? -6.066 0.923 6.98 1 98.44 265 LEU A N 1
ATOM 1975 C CA . LEU A 1 265 ? -7.383 1.554 6.988 1 98.44 265 LEU A CA 1
ATOM 1976 C C . LEU A 1 265 ? -8.18 1.157 5.75 1 98.44 265 LEU A C 1
ATOM 1978 O O . LEU A 1 265 ? -9.352 0.791 5.855 1 98.44 265 LEU A O 1
ATOM 1982 N N . ALA A 1 266 ? -7.551 1.229 4.594 1 98.38 266 ALA A N 1
ATOM 1983 C CA . ALA A 1 266 ? -8.203 0.949 3.318 1 98.38 266 ALA A CA 1
ATOM 1984 C C . ALA A 1 266 ? -8.703 -0.492 3.266 1 98.38 266 ALA A C 1
ATOM 1986 O O . ALA A 1 266 ? -9.859 -0.742 2.902 1 98.38 266 ALA A O 1
ATOM 1987 N N . GLU A 1 267 ? -7.84 -1.43 3.646 1 97.56 267 GLU A N 1
ATOM 1988 C CA . GLU A 1 267 ? -8.203 -2.84 3.537 1 97.56 267 GLU A CA 1
ATOM 1989 C C . GLU A 1 267 ? -9.289 -3.209 4.547 1 97.56 267 GLU A C 1
ATOM 1991 O O . GLU A 1 267 ? -10.188 -3.996 4.238 1 97.56 267 GLU A O 1
ATOM 1996 N N . HIS A 1 268 ? -9.25 -2.668 5.738 1 96.94 268 HIS A N 1
ATOM 1997 C CA . HIS A 1 268 ? -10.297 -2.932 6.723 1 96.94 268 HIS A CA 1
ATOM 1998 C C . HIS A 1 268 ? -11.633 -2.371 6.27 1 96.94 268 HIS A C 1
ATOM 2000 O O . HIS A 1 268 ? -12.68 -3.002 6.469 1 96.94 268 HIS A O 1
ATOM 2006 N N . LEU A 1 269 ? -11.625 -1.181 5.711 1 97.56 269 LEU A N 1
ATOM 2007 C CA . LEU A 1 269 ? -12.867 -0.581 5.23 1 97.56 269 LEU A CA 1
ATOM 2008 C C . LEU A 1 269 ? -13.469 -1.417 4.109 1 97.56 269 LEU A C 1
ATOM 2010 O O . LEU A 1 269 ? -14.68 -1.663 4.098 1 97.56 269 LEU A O 1
ATOM 2014 N N . ILE A 1 270 ? -12.68 -1.884 3.18 1 97.44 270 ILE A N 1
ATOM 2015 C CA . ILE A 1 270 ? -13.141 -2.699 2.061 1 97.44 270 ILE A CA 1
ATOM 2016 C C . ILE A 1 270 ? -13.695 -4.023 2.58 1 97.44 270 ILE A C 1
ATOM 2018 O O . ILE A 1 270 ? -14.734 -4.492 2.117 1 97.44 270 ILE A O 1
ATOM 2022 N N . ALA A 1 271 ? -12.961 -4.621 3.539 1 94.81 271 ALA A N 1
ATOM 2023 C CA . ALA A 1 271 ? -13.438 -5.871 4.129 1 94.81 271 ALA A CA 1
ATOM 2024 C C . ALA A 1 271 ? -14.797 -5.684 4.797 1 94.81 271 ALA A C 1
ATOM 2026 O O . ALA A 1 271 ? -15.672 -6.539 4.672 1 94.81 271 ALA A O 1
ATOM 2027 N N . ARG A 1 272 ? -14.922 -4.59 5.48 1 94.5 272 ARG A N 1
ATOM 2028 C CA . ARG A 1 272 ? -16.188 -4.316 6.152 1 94.5 272 ARG A CA 1
ATOM 2029 C C . ARG A 1 272 ? -17.297 -4.051 5.141 1 94.5 272 ARG A C 1
ATOM 2031 O O . ARG A 1 272 ? -18.453 -4.43 5.363 1 94.5 272 ARG A O 1
ATOM 2038 N N . LEU A 1 273 ? -17.047 -3.377 4.082 1 96.31 273 LEU A N 1
ATOM 2039 C CA . LEU A 1 273 ? -18 -3.162 2.998 1 96.31 273 LEU A CA 1
ATOM 2040 C C . LEU A 1 273 ? -18.484 -4.492 2.432 1 96.31 273 LEU A C 1
ATOM 2042 O O . LEU A 1 273 ? -19.672 -4.676 2.205 1 96.31 273 LEU A O 1
ATOM 2046 N N . ALA A 1 274 ? -17.531 -5.402 2.201 1 94.88 274 ALA A N 1
ATOM 2047 C CA . ALA A 1 274 ? -17.906 -6.73 1.714 1 94.88 274 ALA A CA 1
ATOM 2048 C C . ALA A 1 274 ? -18.797 -7.453 2.717 1 94.88 274 ALA A C 1
ATOM 2050 O O . ALA A 1 274 ? -19.781 -8.094 2.334 1 94.88 274 ALA A O 1
ATOM 2051 N N . ALA A 1 275 ? -18.484 -7.332 3.975 1 91.31 275 ALA A N 1
ATOM 2052 C CA . ALA A 1 275 ? -19.203 -8.016 5.047 1 91.31 275 ALA A CA 1
ATOM 2053 C C . ALA A 1 275 ? -20.625 -7.5 5.16 1 91.31 275 ALA A C 1
ATOM 2055 O O . ALA A 1 275 ? -21.547 -8.25 5.512 1 91.31 275 ALA A O 1
ATOM 2056 N N . ARG A 1 276 ? -20.797 -6.297 4.777 1 93.44 276 ARG A N 1
ATOM 2057 C CA . ARG A 1 276 ? -22.109 -5.672 4.98 1 93.44 276 ARG A CA 1
ATOM 2058 C C . ARG A 1 276 ? -22.828 -5.477 3.654 1 93.44 276 ARG A C 1
ATOM 2060 O O . ARG A 1 276 ? -23.922 -4.887 3.613 1 93.44 276 ARG A O 1
ATOM 2067 N N . GLY A 1 277 ? -22.25 -5.922 2.557 1 92.56 277 GLY A N 1
ATOM 2068 C CA . GLY A 1 277 ? -22.75 -5.598 1.228 1 92.56 277 GLY A CA 1
ATOM 2069 C C . GLY A 1 277 ? -23.922 -6.453 0.803 1 92.56 277 GLY A C 1
ATOM 2070 O O . GLY A 1 277 ? -24.562 -6.176 -0.211 1 92.56 277 GLY A O 1
ATOM 2071 N N . GLY A 1 278 ? -24.25 -7.566 1.54 1 89.81 278 GLY A N 1
ATOM 2072 C CA . GLY A 1 278 ? -25.422 -8.391 1.271 1 89.81 278 GLY A CA 1
ATOM 2073 C C . GLY A 1 278 ? -25.281 -9.219 0.005 1 89.81 278 GLY A C 1
ATOM 2074 O O . GLY A 1 278 ? -24.172 -9.453 -0.478 1 89.81 278 GLY A O 1
ATOM 2075 N N . GLU A 1 279 ? -26.375 -9.625 -0.502 1 90.31 279 GLU A N 1
ATOM 2076 C CA . GLU A 1 279 ? -26.438 -10.523 -1.651 1 90.31 279 GLU A CA 1
ATOM 2077 C C . GLU A 1 279 ? -25.953 -9.828 -2.924 1 90.31 279 GLU A C 1
ATOM 2079 O O . GLU A 1 279 ? -25.359 -10.461 -3.799 1 90.31 279 GLU A O 1
ATOM 2084 N N . ALA A 1 280 ? -26.188 -8.594 -2.984 1 91.88 280 ALA A N 1
ATOM 2085 C CA . ALA A 1 280 ? -25.781 -7.84 -4.172 1 91.88 280 ALA A CA 1
ATOM 2086 C C . ALA A 1 280 ? -24.266 -7.918 -4.379 1 91.88 280 ALA A C 1
ATOM 2088 O O . ALA A 1 280 ? -23.797 -8.094 -5.508 1 91.88 280 ALA A O 1
ATOM 2089 N N . VAL A 1 281 ? -23.531 -7.805 -3.342 1 93.69 281 VAL A N 1
ATOM 2090 C CA . VAL A 1 281 ? -22.078 -7.891 -3.396 1 93.69 281 VAL A CA 1
ATOM 2091 C C . VAL A 1 281 ? -21.656 -9.305 -3.793 1 93.69 281 VAL A C 1
ATOM 2093 O O . VAL A 1 281 ? -20.734 -9.484 -4.602 1 93.69 281 VAL A O 1
ATOM 2096 N N . LEU A 1 282 ? -22.312 -10.32 -3.279 1 89.31 282 LEU A N 1
ATOM 2097 C CA . LEU A 1 282 ? -21.969 -11.711 -3.582 1 89.31 282 LEU A CA 1
ATOM 2098 C C . LEU A 1 282 ? -22.234 -12.023 -5.051 1 89.31 282 LEU A C 1
ATOM 2100 O O . LEU A 1 282 ? -21.422 -12.688 -5.703 1 89.31 282 LEU A O 1
ATOM 2104 N N . GLN A 1 283 ? -23.297 -11.523 -5.535 1 88.94 283 GLN A N 1
ATOM 2105 C CA . GLN A 1 283 ? -23.625 -11.727 -6.938 1 88.94 283 GLN A CA 1
ATOM 2106 C C . GLN A 1 283 ? -22.609 -11.055 -7.852 1 88.94 283 GLN A C 1
ATOM 2108 O O . GLN A 1 283 ? -22.188 -11.633 -8.859 1 88.94 283 GLN A O 1
ATOM 2113 N N . ARG A 1 284 ? -22.266 -9.914 -7.48 1 92.56 284 ARG A N 1
ATOM 2114 C CA . ARG A 1 284 ? -21.266 -9.203 -8.273 1 92.56 284 ARG A CA 1
ATOM 2115 C C . ARG A 1 284 ? -19.938 -9.953 -8.281 1 92.56 284 ARG A C 1
ATOM 2117 O O . ARG A 1 284 ? -19.281 -10.07 -9.32 1 92.56 284 ARG A O 1
ATOM 2124 N N . LEU A 1 285 ? -19.531 -10.422 -7.168 1 92.38 285 LEU A N 1
ATOM 2125 C CA . LEU A 1 285 ? -18.266 -11.148 -7.074 1 92.38 285 LEU A CA 1
ATOM 2126 C C . LEU A 1 285 ? -18.297 -12.406 -7.941 1 92.38 285 LEU A C 1
ATOM 2128 O O . LEU A 1 285 ? -17.281 -12.773 -8.539 1 92.38 285 LEU A O 1
ATOM 2132 N N . ASP A 1 286 ? -19.438 -12.977 -8.047 1 86.38 286 ASP A N 1
ATOM 2133 C CA . ASP A 1 286 ? -19.609 -14.117 -8.945 1 86.38 286 ASP A CA 1
ATOM 2134 C C . ASP A 1 286 ? -19.375 -13.711 -10.398 1 86.38 286 ASP A C 1
ATOM 2136 O O . ASP A 1 286 ? -18.672 -14.398 -11.141 1 86.38 286 ASP A O 1
ATOM 2140 N N . GLU A 1 287 ? -19.984 -12.656 -10.75 1 90.38 287 GLU A N 1
ATOM 2141 C CA . GLU A 1 287 ? -19.844 -12.141 -12.109 1 90.38 287 GLU A CA 1
ATOM 2142 C C . GLU A 1 287 ? -18.391 -11.797 -12.422 1 90.38 287 GLU A C 1
ATOM 2144 O O . GLU A 1 287 ? -17.891 -12.117 -13.5 1 90.38 287 GLU A O 1
ATOM 2149 N N . ILE A 1 288 ? -17.75 -11.164 -11.492 1 92.19 288 ILE A N 1
ATOM 2150 C CA . ILE A 1 288 ? -16.375 -10.734 -11.672 1 92.19 288 ILE A CA 1
ATOM 2151 C C . ILE A 1 288 ? -15.469 -11.953 -11.805 1 92.19 288 ILE A C 1
ATOM 2153 O O . ILE A 1 288 ? -14.602 -11.992 -12.688 1 92.19 288 ILE A O 1
ATOM 2157 N N . GLU A 1 289 ? -15.672 -12.898 -10.977 1 87.12 289 GLU A N 1
ATOM 2158 C CA . GLU A 1 289 ? -14.859 -14.109 -11.023 1 87.12 289 GLU A CA 1
ATOM 2159 C C . GLU A 1 289 ? -15.008 -14.828 -12.359 1 87.12 289 GLU A C 1
ATOM 2161 O O . GLU A 1 289 ? -14.023 -15.273 -12.945 1 87.12 289 GLU A O 1
ATOM 2166 N N . ALA A 1 290 ? -16.234 -14.922 -12.812 1 84.5 290 ALA A N 1
ATOM 2167 C CA . ALA A 1 290 ? -16.5 -15.555 -14.109 1 84.5 290 ALA A CA 1
ATOM 2168 C C . ALA A 1 290 ? -15.781 -14.812 -15.234 1 84.5 290 ALA A C 1
ATOM 2170 O O . ALA A 1 290 ? -15.188 -15.43 -16.109 1 84.5 290 ALA A O 1
ATOM 2171 N N . ARG A 1 291 ? -15.828 -13.547 -15.164 1 88.75 291 ARG A N 1
ATOM 2172 C CA . ARG A 1 291 ? -15.18 -12.727 -16.188 1 88.75 291 ARG A CA 1
ATOM 2173 C C . ARG A 1 291 ? -13.664 -12.883 -16.125 1 88.75 291 ARG A C 1
ATOM 2175 O O . ARG A 1 291 ? -13.016 -13.016 -17.172 1 88.75 291 ARG A O 1
ATOM 2182 N N . LEU A 1 292 ? -13.102 -12.836 -14.914 1 88.81 292 LEU A N 1
ATOM 2183 C CA . LEU A 1 292 ? -11.664 -12.984 -14.742 1 88.81 292 LEU A CA 1
ATOM 2184 C C . LEU A 1 292 ? -11.188 -14.344 -15.258 1 88.81 292 LEU A C 1
ATOM 2186 O O . LEU A 1 292 ? -10.133 -14.438 -15.883 1 88.81 292 LEU A O 1
ATOM 2190 N N . GLN A 1 293 ? -11.977 -15.344 -15.023 1 82.31 293 GLN A N 1
ATOM 2191 C CA . GLN A 1 293 ? -11.656 -16.688 -15.5 1 82.31 293 GLN A CA 1
ATOM 2192 C C . GLN A 1 293 ? -11.727 -16.75 -17.016 1 82.31 293 GLN A C 1
ATOM 2194 O O . GLN A 1 293 ? -10.812 -17.281 -17.672 1 82.31 293 GLN A O 1
ATOM 2199 N N . ALA A 1 294 ? -12.75 -16.219 -17.594 1 81.31 294 ALA A N 1
ATOM 2200 C CA . ALA A 1 294 ? -12.953 -16.234 -19.047 1 81.31 294 ALA A CA 1
ATOM 2201 C C . ALA A 1 294 ? -11.836 -15.477 -19.766 1 81.31 294 ALA A C 1
ATOM 2203 O O . ALA A 1 294 ? -11.406 -15.875 -20.844 1 81.31 294 ALA A O 1
ATOM 2204 N N . ASP A 1 295 ? -11.289 -14.438 -19.109 1 87.81 295 ASP A N 1
ATOM 2205 C CA . ASP A 1 295 ? -10.281 -13.562 -19.703 1 87.81 295 ASP A CA 1
ATOM 2206 C C . ASP A 1 295 ? -8.875 -14.117 -19.484 1 87.81 295 ASP A C 1
ATOM 2208 O O . ASP A 1 295 ? -7.902 -13.578 -20.016 1 87.81 295 ASP A O 1
ATOM 2212 N N . GLY A 1 296 ? -8.766 -15.125 -18.734 1 87.81 296 GLY A N 1
ATOM 2213 C CA . GLY A 1 296 ? -7.438 -15.602 -18.391 1 87.81 296 GLY A CA 1
ATOM 2214 C C . GLY A 1 296 ? -6.609 -14.57 -17.641 1 87.81 296 GLY A C 1
ATOM 2215 O O . GLY A 1 296 ? -5.418 -14.414 -17.922 1 87.81 296 GLY A O 1
ATOM 2216 N N . ALA A 1 297 ? -7.246 -13.859 -16.797 1 88.12 297 ALA A N 1
ATOM 2217 C CA . ALA A 1 297 ? -6.629 -12.727 -16.109 1 88.12 297 ALA A CA 1
ATOM 2218 C C . ALA A 1 297 ? -5.48 -13.188 -15.211 1 88.12 297 ALA A C 1
ATOM 2220 O O . ALA A 1 297 ? -4.543 -12.43 -14.953 1 88.12 297 ALA A O 1
ATOM 2221 N N . TYR A 1 298 ? -5.562 -14.453 -14.82 1 89 298 TYR A N 1
ATOM 2222 C CA . TYR A 1 298 ? -4.539 -14.945 -13.906 1 89 298 TYR A CA 1
ATOM 2223 C C . TYR A 1 298 ? -3.789 -16.125 -14.508 1 89 298 TYR A C 1
ATOM 2225 O O . TYR A 1 298 ? -4.387 -16.969 -15.188 1 89 298 TYR A O 1
ATOM 2233 N N . TRP A 1 299 ? -2.561 -16.172 -14.211 1 87.44 299 TRP A N 1
ATOM 2234 C CA . TRP A 1 299 ? -1.592 -17.094 -14.797 1 87.44 299 TRP A CA 1
ATOM 2235 C C . TRP A 1 299 ? -1.882 -18.531 -14.367 1 87.44 299 TRP A C 1
ATOM 2237 O O . TRP A 1 299 ? -2.146 -18.797 -13.195 1 87.44 299 TRP A O 1
ATOM 2247 N N . ARG A 1 300 ? -1.958 -19.312 -15.367 1 77.38 300 ARG A N 1
ATOM 2248 C CA . ARG A 1 300 ? -2.049 -20.75 -15.148 1 77.38 300 ARG A CA 1
ATOM 2249 C C . ARG A 1 300 ? -0.821 -21.469 -15.695 1 77.38 300 ARG A C 1
ATOM 2251 O O . ARG A 1 300 ? -0.424 -21.25 -16.844 1 77.38 300 ARG A O 1
ATOM 2258 N N . GLU A 1 301 ? -0.053 -22.047 -14.867 1 68.81 301 GLU A N 1
ATOM 2259 C CA . GLU A 1 301 ? 1.14 -22.75 -15.344 1 68.81 301 GLU A CA 1
ATOM 2260 C C . GLU A 1 301 ? 0.798 -23.719 -16.469 1 68.81 301 GLU A C 1
ATOM 2262 O O . GLU A 1 301 ? -0.14 -24.516 -16.344 1 68.81 301 GLU A O 1
ATOM 2267 N N . PRO A 1 302 ? 1.39 -23.375 -17.719 1 60.66 302 PRO A N 1
ATOM 2268 C CA . PRO A 1 302 ? 1.145 -24.312 -18.812 1 60.66 302 PRO A CA 1
ATOM 2269 C C . PRO A 1 302 ? 1.484 -25.75 -18.438 1 60.66 302 PRO A C 1
ATOM 2271 O O . PRO A 1 302 ? 2.375 -25.984 -17.609 1 60.66 302 PRO A O 1
ATOM 2274 N N . PRO A 1 303 ? 0.553 -26.656 -18.766 1 49.97 303 PRO A N 1
ATOM 2275 C CA . PRO A 1 303 ? 0.932 -28.047 -18.547 1 49.97 303 PRO A CA 1
ATOM 2276 C C . PRO A 1 303 ? 2.301 -28.391 -19.141 1 49.97 303 PRO A C 1
ATOM 2278 O O . PRO A 1 303 ? 2.707 -27.812 -20.141 1 49.97 303 PRO A O 1
ATOM 2281 N N . ARG A 1 304 ? 3.371 -28.516 -18.453 1 45.72 304 ARG A N 1
ATOM 2282 C CA . ARG A 1 304 ? 4.66 -28.891 -19.016 1 45.72 304 ARG A CA 1
ATOM 2283 C C . ARG A 1 304 ? 4.48 -29.844 -20.203 1 45.72 304 ARG A C 1
ATOM 2285 O O . ARG A 1 304 ? 3.812 -30.875 -20.078 1 45.72 304 ARG A O 1
ATOM 2292 N N . GLY A 1 305 ? 4.461 -29.344 -21.391 1 43.38 305 GLY A N 1
ATOM 2293 C CA . GLY A 1 305 ? 4.434 -30.172 -22.594 1 43.38 305 GLY A CA 1
ATOM 2294 C C . GLY A 1 305 ? 5.215 -31.469 -22.438 1 43.38 305 GLY A C 1
ATOM 2295 O O . GLY A 1 305 ? 6.137 -31.547 -21.625 1 43.38 305 GLY A O 1
ATOM 2296 N N . ARG A 1 306 ? 4.676 -32.656 -22.859 1 40.06 306 ARG A N 1
ATOM 2297 C CA . ARG A 1 306 ? 5.246 -33.938 -23.156 1 40.06 306 ARG A CA 1
ATOM 2298 C C . ARG A 1 306 ? 6.594 -33.812 -23.859 1 40.06 306 ARG A C 1
ATOM 2300 O O . ARG A 1 306 ? 6.676 -33.25 -24.953 1 40.06 306 ARG A O 1
ATOM 2307 N N . SER A 1 307 ? 7.664 -33.531 -23.234 1 41.34 307 SER A N 1
ATOM 2308 C CA . SER A 1 307 ? 8.883 -33.781 -24 1 41.34 307 SER A CA 1
ATOM 2309 C C . SER A 1 307 ? 8.664 -34.906 -25.016 1 41.34 307 SER A C 1
ATOM 2311 O O . SER A 1 307 ? 8.195 -35.969 -24.672 1 41.34 307 SER A O 1
ATOM 2313 N N . ALA A 1 308 ? 8.523 -34.594 -26.328 1 44.16 308 ALA A N 1
ATOM 2314 C CA . ALA A 1 308 ? 8.531 -35.469 -27.5 1 44.16 308 ALA A CA 1
ATOM 2315 C C . ALA A 1 308 ? 9.539 -36.594 -27.312 1 44.16 308 ALA A C 1
ATOM 2317 O O . ALA A 1 308 ? 10.711 -36.344 -27 1 44.16 308 ALA A O 1
ATOM 2318 N N . ALA A 1 309 ? 9.211 -37.844 -27.188 1 42.62 309 ALA A N 1
ATOM 2319 C CA . ALA A 1 309 ? 10.008 -39.062 -27.297 1 42.62 309 ALA A CA 1
ATOM 2320 C C . ALA A 1 309 ? 11 -38.969 -28.438 1 42.62 309 ALA A C 1
ATOM 2322 O O . ALA A 1 309 ? 10.641 -38.594 -29.562 1 42.62 309 ALA A O 1
ATOM 2323 N N . PRO A 1 310 ? 12.289 -38.875 -28.234 1 42.06 310 PRO A N 1
ATOM 2324 C CA . PRO A 1 310 ? 13.219 -38.938 -29.359 1 42.06 310 PRO A CA 1
ATOM 2325 C C . PRO A 1 310 ? 12.812 -39.969 -30.422 1 42.06 310 PRO A C 1
ATOM 2327 O O . PRO A 1 310 ? 12.156 -40.938 -30.094 1 42.06 310 PRO A O 1
ATOM 2330 N N . ALA A 1 311 ? 12.656 -39.531 -31.688 1 44.53 311 ALA A N 1
ATOM 2331 C CA . ALA A 1 311 ? 12.43 -40.406 -32.844 1 44.53 311 ALA A CA 1
ATOM 2332 C C . ALA A 1 311 ? 13.281 -41.688 -32.75 1 44.53 311 ALA A C 1
ATOM 2334 O O . ALA A 1 311 ? 14.453 -41.625 -32.375 1 44.53 311 ALA A O 1
ATOM 2335 N N . PRO A 1 312 ? 12.734 -42.844 -32.719 1 42.03 312 PRO A N 1
ATOM 2336 C CA . PRO A 1 312 ? 13.555 -44.031 -32.781 1 42.03 312 PRO A CA 1
ATOM 2337 C C . PRO A 1 312 ? 14.633 -43.969 -33.875 1 42.03 312 PRO A C 1
ATOM 2339 O O . PRO A 1 312 ? 14.438 -43.281 -34.875 1 42.03 312 PRO A O 1
ATOM 2342 N N . GLU A 1 313 ? 15.938 -44.125 -33.562 1 34.5 313 GLU A N 1
ATOM 2343 C CA . GLU A 1 313 ? 16.766 -44.531 -34.688 1 34.5 313 GLU A CA 1
ATOM 2344 C C . GLU A 1 313 ? 16.156 -45.75 -35.406 1 34.5 313 GLU A C 1
ATOM 2346 O O . GLU A 1 313 ? 15.609 -46.656 -34.75 1 34.5 313 GLU A O 1
ATOM 2351 N N . MET B 1 1 ? -3.451 -25.672 3.781 1 49 1 MET B N 1
ATOM 2352 C CA . MET B 1 1 ? -2.229 -25.125 3.209 1 49 1 MET B CA 1
ATOM 2353 C C . MET B 1 1 ? -1.293 -26.234 2.74 1 49 1 MET B C 1
ATOM 2355 O O . MET B 1 1 ? -1.025 -27.172 3.482 1 49 1 MET B O 1
ATOM 2359 N N . ILE B 1 2 ? -1.166 -26.312 1.49 1 61.88 2 ILE B N 1
ATOM 2360 C CA . ILE B 1 2 ? -0.365 -27.391 0.932 1 61.88 2 ILE B CA 1
ATOM 2361 C C . ILE B 1 2 ? 1.119 -27.047 1.06 1 61.88 2 ILE B C 1
ATOM 2363 O O . ILE B 1 2 ? 1.978 -27.922 0.86 1 61.88 2 ILE B O 1
ATOM 2367 N N . ALA B 1 3 ? 1.276 -25.781 1.589 1 63.19 3 ALA B N 1
ATOM 2368 C CA . ALA B 1 3 ? 2.648 -25.281 1.582 1 63.19 3 ALA B CA 1
ATOM 2369 C C . ALA B 1 3 ? 3.521 -26.078 2.557 1 63.19 3 ALA B C 1
ATOM 2371 O O . ALA B 1 3 ? 4.629 -26.484 2.209 1 63.19 3 ALA B O 1
ATOM 2372 N N . PRO B 1 4 ? 3.047 -26.328 3.715 1 66.69 4 PRO B N 1
ATOM 2373 C CA . PRO B 1 4 ? 3.92 -27.094 4.602 1 66.69 4 PRO B CA 1
ATOM 2374 C C . PRO B 1 4 ? 4.27 -28.469 4.039 1 66.69 4 PRO B C 1
ATOM 2376 O O . PRO B 1 4 ? 5.41 -28.922 4.172 1 66.69 4 PRO B O 1
ATOM 2379 N N . LEU B 1 5 ? 3.365 -29.078 3.43 1 79.19 5 LEU B N 1
ATOM 2380 C CA . LEU B 1 5 ? 3.611 -30.391 2.832 1 79.19 5 LEU B CA 1
ATOM 2381 C C . LEU B 1 5 ? 4.586 -30.281 1.664 1 79.19 5 LEU B C 1
ATOM 2383 O O . LEU B 1 5 ? 5.48 -31.125 1.515 1 79.19 5 LEU B O 1
ATOM 2387 N N . GLN B 1 6 ? 4.395 -29.188 1.006 1 80.25 6 GLN B N 1
ATOM 2388 C CA . GLN B 1 6 ? 5.281 -29 -0.136 1 80.25 6 GLN B CA 1
ATOM 2389 C C . GLN B 1 6 ? 6.711 -28.719 0.319 1 80.25 6 GLN B C 1
ATOM 2391 O O . GLN B 1 6 ? 7.664 -29.25 -0.249 1 80.25 6 GLN B O 1
ATOM 2396 N N . ASP B 1 7 ? 6.859 -27.953 1.311 1 77.94 7 ASP B N 1
ATOM 2397 C CA . ASP B 1 7 ? 8.18 -27.672 1.869 1 77.94 7 ASP B CA 1
ATOM 2398 C C . ASP B 1 7 ? 8.828 -28.938 2.41 1 77.94 7 ASP B C 1
ATOM 2400 O O . ASP B 1 7 ? 10.023 -29.172 2.197 1 77.94 7 ASP B O 1
ATOM 2404 N N . HIS B 1 8 ? 8.062 -29.656 3.098 1 84.81 8 HIS B N 1
ATOM 2405 C CA . HIS B 1 8 ? 8.531 -30.922 3.639 1 84.81 8 HIS B CA 1
ATOM 2406 C C . HIS B 1 8 ? 8.969 -31.859 2.523 1 84.81 8 HIS B C 1
ATOM 2408 O O . HIS B 1 8 ? 10.031 -32.5 2.619 1 84.81 8 HIS B O 1
ATOM 2414 N N . LEU B 1 9 ? 8.258 -31.906 1.442 1 87.38 9 LEU B N 1
ATOM 2415 C CA . LEU B 1 9 ? 8.57 -32.781 0.309 1 87.38 9 LEU B CA 1
ATOM 2416 C C . LEU B 1 9 ? 9.852 -32.312 -0.378 1 87.38 9 LEU B C 1
ATOM 2418 O O . LEU B 1 9 ? 10.656 -33.125 -0.816 1 87.38 9 LEU B O 1
ATOM 2422 N N . ARG B 1 10 ? 10.047 -31.062 -0.441 1 84 10 ARG B N 1
ATOM 2423 C CA . ARG B 1 10 ? 11.258 -30.516 -1.046 1 84 10 ARG B CA 1
ATOM 2424 C C . ARG B 1 10 ? 12.492 -30.922 -0.252 1 84 10 ARG B C 1
ATOM 2426 O O . ARG B 1 10 ? 13.516 -31.297 -0.832 1 84 10 ARG B O 1
ATOM 2433 N N . ARG B 1 11 ? 12.328 -30.844 0.975 1 82.38 11 ARG B N 1
ATOM 2434 C CA . ARG B 1 11 ? 13.438 -31.234 1.84 1 82.38 11 ARG B CA 1
ATOM 2435 C C . ARG B 1 11 ? 13.688 -32.75 1.742 1 82.38 11 ARG B C 1
ATOM 2437 O O . ARG B 1 11 ? 14.844 -33.188 1.684 1 82.38 11 ARG B O 1
ATOM 2444 N N . LEU B 1 12 ? 12.641 -33.5 1.678 1 86.25 12 LEU B N 1
ATOM 2445 C CA . LEU B 1 12 ? 12.711 -34.969 1.636 1 86.25 12 LEU B CA 1
ATOM 2446 C C . LEU B 1 12 ? 13.266 -35.438 0.297 1 86.25 12 LEU B C 1
ATOM 2448 O O . LEU B 1 12 ? 13.945 -36.469 0.232 1 86.25 12 LEU B O 1
ATOM 2452 N N . SER B 1 13 ? 12.945 -34.719 -0.754 1 86.12 13 SER B N 1
ATOM 2453 C CA . SER B 1 13 ? 13.281 -35.125 -2.115 1 86.12 13 SER B CA 1
ATOM 2454 C C . SER B 1 13 ? 14.781 -35.344 -2.277 1 86.12 13 SER B C 1
ATOM 2456 O O . SER B 1 13 ? 15.211 -36.219 -3.033 1 86.12 13 SER B O 1
ATOM 2458 N N . ALA B 1 14 ? 15.547 -34.625 -1.526 1 81.25 14 ALA B N 1
ATOM 2459 C CA . ALA B 1 14 ? 17 -34.719 -1.624 1 81.25 14 ALA B CA 1
ATOM 2460 C C . ALA B 1 14 ? 17.516 -36.031 -1.08 1 81.25 14 ALA B C 1
ATOM 2462 O O . ALA B 1 14 ? 18.594 -36.5 -1.451 1 81.25 14 ALA B O 1
ATOM 2463 N N . THR B 1 15 ? 16.797 -36.719 -0.284 1 86.44 15 THR B N 1
ATOM 2464 C CA . THR B 1 15 ? 17.266 -37.906 0.398 1 86.44 15 THR B CA 1
ATOM 2465 C C . THR B 1 15 ? 16.547 -39.156 -0.133 1 86.44 15 THR B C 1
ATOM 2467 O O . THR B 1 15 ? 16.859 -40.281 0.271 1 86.44 15 THR B O 1
ATOM 2470 N N . LEU B 1 16 ? 15.648 -39 -1.02 1 89 16 LEU B N 1
ATOM 2471 C CA . LEU B 1 16 ? 14.828 -40.125 -1.505 1 89 16 LEU B CA 1
ATOM 2472 C C . LEU B 1 16 ? 15.516 -40.844 -2.652 1 89 16 LEU B C 1
ATOM 2474 O O . LEU B 1 16 ? 16.328 -40.25 -3.375 1 89 16 LEU B O 1
ATOM 2478 N N . PRO B 1 17 ? 15.289 -42.219 -2.809 1 90.56 17 PRO B N 1
ATOM 2479 C CA . PRO B 1 17 ? 15.742 -42.938 -4.008 1 90.56 17 PRO B CA 1
ATOM 2480 C C . PRO B 1 17 ? 15.188 -42.312 -5.297 1 90.56 17 PRO B C 1
ATOM 2482 O O . PRO B 1 17 ? 14.203 -41.562 -5.258 1 90.56 17 PRO B O 1
ATOM 2485 N N . ALA B 1 18 ? 15.766 -42.688 -6.441 1 90.31 18 ALA B N 1
ATOM 2486 C CA . ALA B 1 18 ? 15.539 -42.031 -7.734 1 90.31 18 ALA B CA 1
ATOM 2487 C C . ALA B 1 18 ? 14.062 -42.062 -8.109 1 90.31 18 ALA B C 1
ATOM 2489 O O . ALA B 1 18 ? 13.508 -41.062 -8.555 1 90.31 18 ALA B O 1
ATOM 2490 N N . GLU B 1 19 ? 13.461 -43.156 -7.898 1 91.31 19 GLU B N 1
ATOM 2491 C CA . GLU B 1 19 ? 12.062 -43.312 -8.305 1 91.31 19 GLU B CA 1
ATOM 2492 C C . GLU B 1 19 ? 11.148 -42.438 -7.445 1 91.31 19 GLU B C 1
ATOM 2494 O O . GLU B 1 19 ? 10.227 -41.812 -7.957 1 91.31 19 GLU B O 1
ATOM 2499 N N . LEU B 1 20 ? 11.422 -42.406 -6.16 1 94.25 20 LEU B N 1
ATOM 2500 C CA . LEU B 1 20 ? 10.633 -41.562 -5.238 1 94.25 20 LEU B CA 1
ATOM 2501 C C . LEU B 1 20 ? 10.914 -40.094 -5.461 1 94.25 20 LEU B C 1
ATOM 2503 O O . LEU B 1 20 ? 10.008 -39.25 -5.316 1 94.25 20 LEU B O 1
ATOM 2507 N N . GLN B 1 21 ? 12.102 -39.844 -5.832 1 93.44 21 GLN B N 1
ATOM 2508 C CA . GLN B 1 21 ? 12.453 -38.469 -6.16 1 93.44 21 GLN B CA 1
ATOM 2509 C C . GLN B 1 21 ? 11.664 -37.969 -7.371 1 93.44 21 GLN B C 1
ATOM 2511 O O . GLN B 1 21 ? 11.18 -36.812 -7.379 1 93.44 21 GLN B O 1
ATOM 2516 N N . ARG B 1 22 ? 11.586 -38.812 -8.359 1 92 22 ARG B N 1
ATOM 2517 C CA . ARG B 1 22 ? 10.797 -38.469 -9.539 1 92 22 ARG B CA 1
ATOM 2518 C C . ARG B 1 22 ? 9.344 -38.188 -9.172 1 92 22 ARG B C 1
ATOM 2520 O O . ARG B 1 22 ? 8.742 -37.219 -9.648 1 92 22 ARG B O 1
ATOM 2527 N N . ALA B 1 23 ? 8.859 -39.031 -8.344 1 94.06 23 ALA B N 1
ATOM 2528 C CA . ALA B 1 23 ? 7.477 -38.875 -7.883 1 94.06 23 ALA B CA 1
ATOM 2529 C C . ALA B 1 23 ? 7.305 -37.594 -7.082 1 94.06 23 ALA B C 1
ATOM 2531 O O . ALA B 1 23 ? 6.348 -36.844 -7.293 1 94.06 23 ALA B O 1
ATOM 2532 N N . ALA B 1 24 ? 8.227 -37.312 -6.188 1 93.44 24 ALA B N 1
ATOM 2533 C CA . ALA B 1 24 ? 8.172 -36.125 -5.355 1 93.44 24 ALA B CA 1
ATOM 2534 C C . ALA B 1 24 ? 8.234 -34.844 -6.215 1 93.44 24 ALA B C 1
ATOM 2536 O O . ALA B 1 24 ? 7.469 -33.906 -5.992 1 93.44 24 ALA B O 1
ATOM 2537 N N . HIS B 1 25 ? 9.078 -34.906 -7.195 1 90.06 25 HIS B N 1
ATOM 2538 C CA . HIS B 1 25 ? 9.195 -33.781 -8.094 1 90.06 25 HIS B CA 1
ATOM 2539 C C . HIS B 1 25 ? 7.902 -33.531 -8.867 1 90.06 25 HIS B C 1
ATOM 2541 O O . HIS B 1 25 ? 7.473 -32.406 -9.039 1 90.06 25 HIS B O 1
ATOM 2547 N N . TRP B 1 26 ? 7.328 -34.594 -9.297 1 91.12 26 TRP B N 1
ATOM 2548 C CA . TRP B 1 26 ? 6.07 -34.5 -10.031 1 91.12 26 TRP B CA 1
ATOM 2549 C C . TRP B 1 26 ? 4.973 -33.906 -9.141 1 91.12 26 TRP B C 1
ATOM 2551 O O . TRP B 1 26 ? 4.219 -33.031 -9.562 1 91.12 26 TRP B O 1
ATOM 2561 N N . VAL B 1 27 ? 4.891 -34.375 -7.883 1 91 27 VAL B N 1
ATOM 2562 C CA . VAL B 1 27 ? 3.885 -33.906 -6.93 1 91 27 VAL B CA 1
ATOM 2563 C C . VAL B 1 27 ? 4.059 -32.406 -6.68 1 91 27 VAL B C 1
ATOM 2565 O O . VAL B 1 27 ? 3.08 -31.656 -6.66 1 91 27 VAL B O 1
ATOM 2568 N N . LEU B 1 28 ? 5.281 -32.031 -6.52 1 85.5 28 LEU B N 1
ATOM 2569 C CA . LEU B 1 28 ? 5.586 -30.625 -6.25 1 85.5 28 LEU B CA 1
ATOM 2570 C C . LEU B 1 28 ? 5.266 -29.75 -7.465 1 85.5 28 LEU B C 1
ATOM 2572 O O . LEU B 1 28 ? 4.82 -28.609 -7.316 1 85.5 28 LEU B O 1
ATOM 2576 N N . ALA B 1 29 ? 5.336 -30.391 -8.609 1 79.94 29 ALA B N 1
ATOM 2577 C CA . ALA B 1 29 ? 5.141 -29.656 -9.859 1 79.94 29 ALA B CA 1
ATOM 2578 C C . ALA B 1 29 ? 3.672 -29.656 -10.273 1 79.94 29 ALA B C 1
ATOM 2580 O O . ALA B 1 29 ? 3.23 -28.781 -11.023 1 79.94 29 ALA B O 1
ATOM 2581 N N . ASN B 1 30 ? 2.887 -30.594 -9.812 1 77.88 30 ASN B N 1
ATOM 2582 C CA . ASN B 1 30 ? 1.517 -30.781 -10.273 1 77.88 30 ASN B CA 1
ATOM 2583 C C . ASN B 1 30 ? 0.543 -30.906 -9.109 1 77.88 30 ASN B C 1
ATOM 2585 O O . ASN B 1 30 ? -0.194 -31.891 -9.016 1 77.88 30 ASN B O 1
ATOM 2589 N N . PRO B 1 31 ? 0.513 -29.875 -8.258 1 79.38 31 PRO B N 1
ATOM 2590 C CA . PRO B 1 31 ? -0.333 -30 -7.066 1 79.38 31 PRO B CA 1
ATOM 2591 C C . PRO B 1 31 ? -1.812 -30.156 -7.41 1 79.38 31 PRO B C 1
ATOM 2593 O O . PRO B 1 31 ? -2.537 -30.875 -6.703 1 79.38 31 PRO B O 1
ATOM 2596 N N . ALA B 1 32 ? -2.289 -29.516 -8.469 1 72.75 32 ALA B N 1
ATOM 2597 C CA . ALA B 1 32 ? -3.697 -29.641 -8.836 1 72.75 32 ALA B CA 1
ATOM 2598 C C . ALA B 1 32 ? -4.023 -31.078 -9.258 1 72.75 32 ALA B C 1
ATOM 2600 O O . ALA B 1 32 ? -5.047 -31.625 -8.852 1 72.75 32 ALA B O 1
ATOM 2601 N N . GLU B 1 33 ? -3.213 -31.672 -10.023 1 80.06 33 GLU B N 1
ATOM 2602 C CA . GLU B 1 33 ? -3.424 -33.031 -10.492 1 80.06 33 GLU B CA 1
ATOM 2603 C C . GLU B 1 33 ? -3.385 -34.031 -9.328 1 80.06 33 GLU B C 1
ATOM 2605 O O . GLU B 1 33 ? -4.145 -35 -9.312 1 80.06 33 GLU B O 1
ATOM 2610 N N . VAL B 1 34 ? -2.471 -33.719 -8.359 1 87.88 34 VAL B N 1
ATOM 2611 C CA . VAL B 1 34 ? -2.395 -34.594 -7.176 1 87.88 34 VAL B CA 1
ATOM 2612 C C . VAL B 1 34 ? -3.744 -34.594 -6.461 1 87.88 34 VAL B C 1
ATOM 2614 O O . VAL B 1 34 ? -4.199 -35.656 -6.008 1 87.88 34 VAL B O 1
ATOM 2617 N N . GLY B 1 35 ? -4.309 -33.438 -6.41 1 81.06 35 GLY B N 1
ATOM 2618 C CA . GLY B 1 35 ? -5.602 -33.344 -5.754 1 81.06 35 GLY B CA 1
ATOM 2619 C C . GLY B 1 35 ? -6.734 -33.938 -6.574 1 81.06 35 GLY B C 1
ATOM 2620 O O . GLY B 1 35 ? -7.727 -34.406 -6.02 1 81.06 35 GLY B O 1
ATOM 2621 N N . LEU B 1 36 ? -6.656 -33.906 -7.863 1 79.31 36 LEU B N 1
ATOM 2622 C CA . LEU B 1 36 ? -7.785 -34.188 -8.742 1 79.31 36 LEU B CA 1
ATOM 2623 C C . LEU B 1 36 ? -7.723 -35.625 -9.242 1 79.31 36 LEU B C 1
ATOM 2625 O O . LEU B 1 36 ? -8.758 -36.25 -9.469 1 79.31 36 LEU B O 1
ATOM 2629 N N . TRP B 1 37 ? -6.566 -36.156 -9.453 1 81.88 37 TRP B N 1
ATOM 2630 C CA . TRP B 1 37 ? -6.406 -37.469 -10.117 1 81.88 37 TRP B CA 1
ATOM 2631 C C . TRP B 1 37 ? -6.262 -38.594 -9.094 1 81.88 37 TRP B C 1
ATOM 2633 O O . TRP B 1 37 ? -5.836 -38.344 -7.961 1 81.88 37 TRP B O 1
ATOM 2643 N N . SER B 1 38 ? -6.68 -39.75 -9.516 1 85.75 38 SER B N 1
ATOM 2644 C CA . SER B 1 38 ? -6.457 -40.938 -8.711 1 85.75 38 SER B CA 1
ATOM 2645 C C . SER B 1 38 ? -4.973 -41.281 -8.625 1 85.75 38 SER B C 1
ATOM 2647 O O . SER B 1 38 ? -4.176 -40.844 -9.445 1 85.75 38 SER B O 1
ATOM 2649 N N . MET B 1 39 ? -4.605 -42.062 -7.586 1 91.62 39 MET B N 1
ATOM 2650 C CA . MET B 1 39 ? -3.223 -42.5 -7.41 1 91.62 39 MET B CA 1
ATOM 2651 C C . MET B 1 39 ? -2.713 -43.188 -8.656 1 91.62 39 MET B C 1
ATOM 2653 O O . MET B 1 39 ? -1.579 -42.969 -9.086 1 91.62 39 MET B O 1
ATOM 2657 N N . ARG B 1 40 ? -3.561 -44.062 -9.305 1 90.31 40 ARG B N 1
ATOM 2658 C CA . ARG B 1 40 ? -3.176 -44.812 -10.484 1 90.31 40 ARG B CA 1
ATOM 2659 C C . ARG B 1 40 ? -2.861 -43.906 -11.664 1 90.31 40 ARG B C 1
ATOM 2661 O O . ARG B 1 40 ? -1.854 -44.094 -12.344 1 90.31 40 ARG B O 1
ATOM 2668 N N . ARG B 1 41 ? -3.76 -42.969 -11.875 1 90.31 41 ARG B N 1
ATOM 2669 C CA . ARG B 1 41 ? -3.561 -42.031 -12.961 1 90.31 41 ARG B CA 1
ATOM 2670 C C . ARG B 1 41 ? -2.299 -41.219 -12.742 1 90.31 41 ARG B C 1
ATOM 2672 O O . ARG B 1 41 ? -1.55 -40.938 -13.68 1 90.31 41 ARG B O 1
ATOM 2679 N N . GLN B 1 42 ? -2.012 -40.781 -11.484 1 93.38 42 GLN B N 1
ATOM 2680 C CA . GLN B 1 42 ? -0.81 -40.031 -11.141 1 93.38 42 GLN B CA 1
ATOM 2681 C C . GLN B 1 42 ? 0.447 -40.875 -11.383 1 93.38 42 GLN B C 1
ATOM 2683 O O . GLN B 1 42 ? 1.404 -40.375 -11.992 1 93.38 42 GLN B O 1
ATOM 2688 N N . ALA B 1 43 ? 0.429 -42.094 -11.008 1 94.12 43 ALA B N 1
ATOM 2689 C CA . ALA B 1 43 ? 1.553 -43 -11.195 1 94.12 43 ALA B CA 1
ATOM 2690 C C . ALA B 1 43 ? 1.889 -43.156 -12.672 1 94.12 43 ALA B C 1
ATOM 2692 O O . ALA B 1 43 ? 3.061 -43.156 -13.062 1 94.12 43 ALA B O 1
ATOM 2693 N N . GLN B 1 44 ? 0.815 -43.25 -13.469 1 92.25 44 GLN B N 1
ATOM 2694 C CA . GLN B 1 44 ? 0.984 -43.406 -14.914 1 92.25 44 GLN B CA 1
ATOM 2695 C C . GLN B 1 44 ? 1.639 -42.156 -15.508 1 92.25 44 GLN B C 1
ATOM 2697 O O . GLN B 1 44 ? 2.533 -42.25 -16.344 1 92.25 44 GLN B O 1
ATOM 2702 N N . ALA B 1 45 ? 1.27 -41.031 -15.016 1 89.38 45 ALA B N 1
ATOM 2703 C CA . ALA B 1 45 ? 1.784 -39.781 -15.508 1 89.38 45 ALA B CA 1
ATOM 2704 C C . ALA B 1 45 ? 3.26 -39.594 -15.156 1 89.38 45 ALA B C 1
ATOM 2706 O O . ALA B 1 45 ? 4.035 -39.062 -15.953 1 89.38 45 ALA B O 1
ATOM 2707 N N . VAL B 1 46 ? 3.643 -40 -13.984 1 91.88 46 VAL B N 1
ATOM 2708 C CA . VAL B 1 46 ? 5.016 -39.906 -13.5 1 91.88 46 VAL B CA 1
ATOM 2709 C C . VAL B 1 46 ? 5.875 -41 -14.133 1 91.88 46 VAL B C 1
ATOM 2711 O O . VAL B 1 46 ? 7.082 -40.812 -14.312 1 91.88 46 VAL B O 1
ATOM 2714 N N . GLY B 1 47 ? 5.289 -42.094 -14.531 1 92.31 47 GLY B N 1
ATOM 2715 C CA . GLY B 1 47 ? 6.012 -43.25 -15.016 1 92.31 47 GLY B CA 1
ATOM 2716 C C . GLY B 1 47 ? 6.523 -44.156 -13.898 1 92.31 47 GLY B C 1
ATOM 2717 O O . GLY B 1 47 ? 7.629 -44.688 -13.984 1 92.31 47 GLY B O 1
ATOM 2718 N N . VAL B 1 48 ? 5.855 -44.25 -12.82 1 94.75 48 VAL B N 1
ATOM 2719 C CA . VAL B 1 48 ? 6.207 -45.125 -11.711 1 94.75 48 VAL B CA 1
ATOM 2720 C C . VAL B 1 48 ? 5.02 -46.031 -11.359 1 94.75 48 VAL B C 1
ATOM 2722 O O . VAL B 1 48 ? 3.93 -45.875 -11.914 1 94.75 48 VAL B O 1
ATOM 2725 N N . SER B 1 49 ? 5.25 -47.031 -10.516 1 93.25 49 SER B N 1
ATOM 2726 C CA . SER B 1 49 ? 4.168 -47.906 -10.055 1 93.25 49 SER B CA 1
ATOM 2727 C C . SER B 1 49 ? 3.311 -47.188 -9.008 1 93.25 49 SER B C 1
ATOM 2729 O O . SER B 1 49 ? 3.783 -46.281 -8.32 1 93.25 49 SER B O 1
ATOM 2731 N N . PRO B 1 50 ? 1.987 -47.562 -8.914 1 94.19 50 PRO B N 1
ATOM 2732 C CA . PRO B 1 50 ? 1.165 -47.031 -7.82 1 94.19 50 PRO B CA 1
ATOM 2733 C C . PRO B 1 50 ? 1.789 -47.281 -6.445 1 94.19 50 PRO B C 1
ATOM 2735 O O . PRO B 1 50 ? 1.651 -46.438 -5.551 1 94.19 50 PRO B O 1
ATOM 2738 N N . ALA B 1 51 ? 2.57 -48.344 -6.328 1 94.5 51 ALA B N 1
ATOM 2739 C CA . ALA B 1 51 ? 3.254 -48.625 -5.074 1 94.5 51 ALA B CA 1
ATOM 2740 C C . ALA B 1 51 ? 4.297 -47.562 -4.754 1 94.5 51 ALA B C 1
ATOM 2742 O O . ALA B 1 51 ? 4.508 -47.219 -3.586 1 94.5 51 ALA B O 1
ATOM 2743 N N . THR B 1 52 ? 4.938 -47.062 -5.719 1 94.94 52 THR B N 1
ATOM 2744 C CA . THR B 1 52 ? 5.914 -45.969 -5.539 1 94.94 52 THR B CA 1
ATOM 2745 C C . THR B 1 52 ? 5.25 -44.719 -4.992 1 94.94 52 THR B C 1
ATOM 2747 O O . THR B 1 52 ? 5.805 -44.062 -4.117 1 94.94 52 THR B O 1
ATOM 2750 N N . MET B 1 53 ? 4.035 -44.438 -5.457 1 95.31 53 MET B N 1
ATOM 2751 C CA . MET B 1 53 ? 3.293 -43.281 -4.949 1 95.31 53 MET B CA 1
ATOM 2752 C C . MET B 1 53 ? 2.943 -43.469 -3.475 1 95.31 53 MET B C 1
ATOM 2754 O O . MET B 1 53 ? 3.035 -42.531 -2.688 1 95.31 53 MET B O 1
ATOM 2758 N N . LEU B 1 54 ? 2.537 -44.625 -3.186 1 94.44 54 LEU B N 1
ATOM 2759 C CA . LEU B 1 54 ? 2.213 -44.938 -1.798 1 94.44 54 LEU B CA 1
ATOM 2760 C C . LEU B 1 54 ? 3.451 -44.844 -0.914 1 94.44 54 LEU B C 1
ATOM 2762 O O . LEU B 1 54 ? 3.381 -44.344 0.208 1 94.44 54 LEU B O 1
ATOM 2766 N N . ARG B 1 55 ? 4.582 -45.312 -1.371 1 94.75 55 ARG B N 1
ATOM 2767 C CA . ARG B 1 55 ? 5.836 -45.219 -0.629 1 94.75 55 ARG B CA 1
ATOM 2768 C C . ARG B 1 55 ? 6.23 -43.75 -0.405 1 94.75 55 ARG B C 1
ATOM 2770 O O . ARG B 1 55 ? 6.762 -43.406 0.65 1 94.75 55 ARG B O 1
ATOM 2777 N N . LEU B 1 56 ? 6.039 -42.938 -1.424 1 95.31 56 LEU B N 1
ATOM 2778 C CA . LEU B 1 56 ? 6.289 -41.5 -1.263 1 95.31 56 LEU B CA 1
ATOM 2779 C C . LEU B 1 56 ? 5.418 -40.906 -0.156 1 95.31 56 LEU B C 1
ATOM 2781 O O . LEU B 1 56 ? 5.895 -40.156 0.676 1 95.31 56 LEU B O 1
ATOM 2785 N N . ALA B 1 57 ? 4.109 -41.25 -0.146 1 95.06 57 ALA B N 1
ATOM 2786 C CA . ALA B 1 57 ? 3.186 -40.781 0.883 1 95.06 57 ALA B CA 1
ATOM 2787 C C . ALA B 1 57 ? 3.664 -41.188 2.275 1 95.06 57 ALA B C 1
ATOM 2789 O O . ALA B 1 57 ? 3.652 -40.375 3.201 1 95.06 57 ALA B O 1
ATOM 2790 N N . ARG B 1 58 ? 4.176 -42.406 2.395 1 93.25 58 ARG B N 1
ATOM 2791 C CA . ARG B 1 58 ? 4.68 -42.906 3.67 1 93.25 58 ARG B CA 1
ATOM 2792 C C . ARG B 1 58 ? 5.961 -42.156 4.07 1 93.25 58 ARG B C 1
ATOM 2794 O O . ARG B 1 58 ? 6.141 -41.812 5.238 1 93.25 58 ARG B O 1
ATOM 2801 N N . ALA B 1 59 ? 6.809 -42 3.111 1 93.75 59 ALA B N 1
ATOM 2802 C CA . ALA B 1 59 ? 8.039 -41.25 3.381 1 93.75 59 ALA B CA 1
ATOM 2803 C C . ALA B 1 59 ? 7.738 -39.844 3.854 1 93.75 59 ALA B C 1
ATOM 2805 O O . ALA B 1 59 ? 8.484 -39.281 4.648 1 93.75 59 ALA B O 1
ATOM 2806 N N . ALA B 1 60 ? 6.703 -39.312 3.352 1 92.38 60 ALA B N 1
ATOM 2807 C CA . ALA B 1 60 ? 6.293 -37.938 3.711 1 92.38 60 ALA B CA 1
ATOM 2808 C C . ALA B 1 60 ? 5.516 -37.938 5.027 1 92.38 60 ALA B C 1
ATOM 2810 O O . ALA B 1 60 ? 5.051 -36.906 5.473 1 92.38 60 ALA B O 1
ATOM 2811 N N . GLY B 1 61 ? 5.277 -39.094 5.59 1 90 61 GLY B N 1
ATOM 2812 C CA . GLY B 1 61 ? 4.707 -39.188 6.926 1 90 61 GLY B CA 1
ATOM 2813 C C . GLY B 1 61 ? 3.221 -39.5 6.922 1 90 61 GLY B C 1
ATOM 2814 O O . GLY B 1 61 ? 2.525 -39.219 7.902 1 90 61 GLY B O 1
ATOM 2815 N N . HIS B 1 62 ? 2.689 -39.938 5.789 1 92.69 62 HIS B N 1
ATOM 2816 C CA . HIS B 1 62 ? 1.264 -40.25 5.715 1 92.69 62 HIS B CA 1
ATOM 2817 C C . HIS B 1 62 ? 1.018 -41.75 5.621 1 92.69 62 HIS B C 1
ATOM 2819 O O . HIS B 1 62 ? 1.776 -42.469 4.969 1 92.69 62 HIS B O 1
ATOM 2825 N N . ASP B 1 63 ? -0.089 -42.156 6.238 1 88.38 63 ASP B N 1
ATOM 2826 C CA . ASP B 1 63 ? -0.377 -43.562 6.332 1 88.38 63 ASP B CA 1
ATOM 2827 C C . ASP B 1 63 ? -1.063 -44.094 5.066 1 88.38 63 ASP B C 1
ATOM 2829 O O . ASP B 1 63 ? -1.097 -45.281 4.812 1 88.38 63 ASP B O 1
ATOM 2833 N N . SER B 1 64 ? -1.674 -43.281 4.371 1 90.94 64 SER B N 1
ATOM 2834 C CA . SER B 1 64 ? -2.355 -43.625 3.123 1 90.94 64 SER B CA 1
ATOM 2835 C C . SER B 1 64 ? -2.113 -42.562 2.062 1 90.94 64 SER B C 1
ATOM 2837 O O . SER B 1 64 ? -1.721 -41.438 2.383 1 90.94 64 SER B O 1
ATOM 2839 N N . TYR B 1 65 ? -2.254 -43 0.841 1 93.06 65 TYR B N 1
ATOM 2840 C CA . TYR B 1 65 ? -2.111 -42 -0.211 1 93.06 65 TYR B CA 1
ATOM 2841 C C . TYR B 1 65 ? -3.246 -40.969 -0.156 1 93.06 65 TYR B C 1
ATOM 2843 O O . TYR B 1 65 ? -3.053 -39.812 -0.484 1 93.06 65 TYR B O 1
ATOM 2851 N N . GLU B 1 66 ? -4.453 -41.438 0.268 1 87.88 66 GLU B N 1
ATOM 2852 C CA . GLU B 1 66 ? -5.578 -40.5 0.423 1 87.88 66 GLU B CA 1
ATOM 2853 C C . GLU B 1 66 ? -5.27 -39.438 1.449 1 87.88 66 GLU B C 1
ATOM 2855 O O . GLU B 1 66 ? -5.578 -38.25 1.234 1 87.88 66 GLU B O 1
ATOM 2860 N N . ALA B 1 67 ? -4.645 -39.75 2.486 1 87.31 67 ALA B N 1
ATOM 2861 C CA . ALA B 1 67 ? -4.234 -38.781 3.494 1 87.31 67 ALA B CA 1
ATOM 2862 C C . ALA B 1 67 ? -3.195 -37.812 2.934 1 87.31 67 ALA B C 1
ATOM 2864 O O . ALA B 1 67 ? -3.203 -36.625 3.26 1 87.31 67 ALA B O 1
ATOM 2865 N N . PHE B 1 68 ? -2.316 -38.375 2.117 1 90.5 68 PHE B N 1
ATOM 2866 C CA . PHE B 1 68 ? -1.271 -37.594 1.479 1 90.5 68 PHE B CA 1
ATOM 2867 C C . PHE B 1 68 ? -1.874 -36.562 0.513 1 90.5 68 PHE B C 1
ATOM 2869 O O . PHE B 1 68 ? -1.419 -35.438 0.442 1 90.5 68 PHE B O 1
ATOM 2876 N N . ARG B 1 69 ? -2.879 -36.969 -0.194 1 86.44 69 ARG B N 1
ATOM 2877 C CA . ARG B 1 69 ? -3.445 -36.125 -1.242 1 86.44 69 ARG B CA 1
ATOM 2878 C C . ARG B 1 69 ? -4.453 -35.125 -0.665 1 86.44 69 ARG B C 1
ATOM 2880 O O . ARG B 1 69 ? -4.766 -34.125 -1.292 1 86.44 69 ARG B O 1
ATOM 2887 N N . ALA B 1 70 ? -4.984 -35.312 0.499 1 80 70 ALA B N 1
ATOM 2888 C CA . ALA B 1 70 ? -6.07 -34.531 1.098 1 80 70 ALA B CA 1
ATOM 2889 C C . ALA B 1 70 ? -5.73 -33.031 1.12 1 80 70 ALA B C 1
ATOM 2891 O O . ALA B 1 70 ? -6.547 -32.219 0.723 1 80 70 ALA B O 1
ATOM 2892 N N . PRO B 1 71 ? -4.488 -32.75 1.492 1 74.62 71 PRO B N 1
ATOM 2893 C CA . PRO B 1 71 ? -4.188 -31.312 1.469 1 74.62 71 PRO B CA 1
ATOM 2894 C C . PRO B 1 71 ? -4.246 -30.719 0.063 1 74.62 71 PRO B C 1
ATOM 2896 O O . PRO B 1 71 ? -4.656 -29.562 -0.109 1 74.62 71 PRO B O 1
ATOM 2899 N N . PHE B 1 72 ? -3.871 -31.484 -0.898 1 76.94 72 PHE B N 1
ATOM 2900 C CA . PHE B 1 72 ? -3.938 -31.031 -2.281 1 76.94 72 PHE B CA 1
ATOM 2901 C C . PHE B 1 72 ? -5.387 -30.875 -2.73 1 76.94 72 PHE B C 1
ATOM 2903 O O . PHE B 1 72 ? -5.727 -29.922 -3.432 1 76.94 72 PHE B O 1
ATOM 2910 N N . GLN B 1 73 ? -6.23 -31.797 -2.307 1 67.94 73 GLN B N 1
ATOM 2911 C CA . GLN B 1 73 ? -7.656 -31.719 -2.615 1 67.94 73 GLN B CA 1
ATOM 2912 C C . GLN B 1 73 ? -8.305 -30.516 -1.948 1 67.94 73 GLN B C 1
ATOM 2914 O O . GLN B 1 73 ? -9.094 -29.797 -2.572 1 67.94 73 GLN B O 1
ATOM 2919 N N . ARG B 1 74 ? -7.949 -30.391 -0.769 1 61.88 74 ARG B N 1
ATOM 2920 C CA . ARG B 1 74 ? -8.484 -29.25 -0.036 1 61.88 74 ARG B CA 1
ATOM 2921 C C . ARG B 1 74 ? -8.039 -27.938 -0.663 1 61.88 74 ARG B C 1
ATOM 2923 O O . ARG B 1 74 ? -8.812 -26.984 -0.754 1 61.88 74 ARG B O 1
ATOM 2930 N N . ALA B 1 75 ? -6.785 -28.047 -1.001 1 58.91 75 ALA B N 1
ATOM 2931 C CA . ALA B 1 75 ? -6.262 -26.859 -1.665 1 58.91 75 ALA B CA 1
ATOM 2932 C C . ALA B 1 75 ? -7.035 -26.547 -2.945 1 58.91 75 ALA B C 1
ATOM 2934 O O . ALA B 1 75 ? -7.305 -25.391 -3.258 1 58.91 75 ALA B O 1
ATOM 2935 N N . LEU B 1 76 ? -7.297 -27.625 -3.627 1 54.75 76 LEU B N 1
ATOM 2936 C CA . LEU B 1 76 ? -8.094 -27.484 -4.844 1 54.75 76 LEU B CA 1
ATOM 2937 C C . LEU B 1 76 ? -9.508 -27.047 -4.52 1 54.75 76 LEU B C 1
ATOM 2939 O O . LEU B 1 76 ? -10.078 -26.203 -5.219 1 54.75 76 LEU B O 1
ATOM 2943 N N . ALA B 1 77 ? -10.062 -27.844 -3.641 1 51.84 77 ALA B N 1
ATOM 2944 C CA . ALA B 1 77 ? -11.391 -27.453 -3.193 1 51.84 77 ALA B CA 1
ATOM 2945 C C . ALA B 1 77 ? -11.383 -26.047 -2.594 1 51.84 77 ALA B C 1
ATOM 2947 O O . ALA B 1 77 ? -12.305 -25.266 -2.814 1 51.84 77 ALA B O 1
ATOM 2948 N N . GLY B 1 78 ? -10.43 -25.875 -1.769 1 49.41 78 GLY B N 1
ATOM 2949 C CA . GLY B 1 78 ? -10.227 -24.562 -1.188 1 49.41 78 GLY B CA 1
ATOM 2950 C C . GLY B 1 78 ? -9.906 -23.5 -2.223 1 49.41 78 GLY B C 1
ATOM 2951 O O . GLY B 1 78 ? -10.312 -22.344 -2.074 1 49.41 78 GLY B O 1
ATOM 2952 N N . ALA B 1 79 ? -9.094 -24 -3.172 1 47.66 79 ALA B N 1
ATOM 2953 C CA . ALA B 1 79 ? -8.852 -23.141 -4.332 1 47.66 79 ALA B CA 1
ATOM 2954 C C . ALA B 1 79 ? -10.164 -22.75 -5.008 1 47.66 79 ALA B C 1
ATOM 2956 O O . ALA B 1 79 ? -10.328 -21.609 -5.441 1 47.66 79 ALA B O 1
ATOM 2957 N N . ALA B 1 80 ? -11.062 -23.781 -5.238 1 44.19 80 ALA B N 1
ATOM 2958 C CA . ALA B 1 80 ? -12.414 -23.531 -5.734 1 44.19 80 ALA B CA 1
ATOM 2959 C C . ALA B 1 80 ? -13.219 -22.703 -4.734 1 44.19 80 ALA B C 1
ATOM 2961 O O . ALA B 1 80 ? -13.961 -21.797 -5.125 1 44.19 80 ALA B O 1
ATOM 2962 N N . ASP B 1 81 ? -13.266 -23.188 -3.547 1 48.84 81 ASP B N 1
ATOM 2963 C CA . ASP B 1 81 ? -14.008 -22.656 -2.412 1 48.84 81 ASP B CA 1
ATOM 2964 C C . ASP B 1 81 ? -13.438 -21.312 -1.963 1 48.84 81 ASP B C 1
ATOM 2966 O O . ASP B 1 81 ? -14.039 -20.609 -1.15 1 48.84 81 ASP B O 1
ATOM 2970 N N . ASN B 1 82 ? -12.297 -20.922 -2.633 1 58.59 82 ASN B N 1
ATOM 2971 C CA . ASN B 1 82 ? -11.484 -19.797 -2.197 1 58.59 82 ASN B CA 1
ATOM 2972 C C . ASN B 1 82 ? -11.617 -18.609 -3.143 1 58.59 82 ASN B C 1
ATOM 2974 O O . ASN B 1 82 ? -10.758 -17.734 -3.172 1 58.59 82 ASN B O 1
ATOM 2978 N N . GLY B 1 83 ? -12.805 -18.875 -3.801 1 78.12 83 GLY B N 1
ATOM 2979 C CA . GLY B 1 83 ? -13.016 -17.719 -4.66 1 78.12 83 GLY B CA 1
ATOM 2980 C C . GLY B 1 83 ? -13.398 -16.469 -3.896 1 78.12 83 GLY B C 1
ATOM 2981 O O . GLY B 1 83 ? -13.602 -16.516 -2.682 1 78.12 83 GLY B O 1
ATOM 2982 N N . LEU B 1 84 ? -13.484 -15.438 -4.547 1 86.75 84 LEU B N 1
ATOM 2983 C CA . LEU B 1 84 ? -13.805 -14.141 -3.961 1 86.75 84 LEU B CA 1
ATOM 2984 C C . LEU B 1 84 ? -15.188 -14.156 -3.326 1 86.75 84 LEU B C 1
ATOM 2986 O O . LEU B 1 84 ? -15.375 -13.664 -2.209 1 86.75 84 LEU B O 1
ATOM 2990 N N . ARG B 1 85 ? -16.156 -14.82 -4.051 1 85.69 85 ARG B N 1
ATOM 2991 C CA . ARG B 1 85 ? -17.516 -14.867 -3.559 1 85.69 85 ARG B CA 1
ATOM 2992 C C . ARG B 1 85 ? -17.609 -15.633 -2.244 1 85.69 85 ARG B C 1
ATOM 2994 O O . ARG B 1 85 ? -18.25 -15.188 -1.297 1 85.69 85 ARG B O 1
ATOM 3001 N N . GLU B 1 86 ? -17.031 -16.766 -2.242 1 83.38 86 GLU B N 1
ATOM 3002 C CA . GLU B 1 86 ? -17.078 -17.609 -1.047 1 83.38 86 GLU B CA 1
ATOM 3003 C C . GLU B 1 86 ? -16.438 -16.906 0.147 1 83.38 86 GLU B C 1
ATOM 3005 O O . GLU B 1 86 ? -16.969 -16.953 1.258 1 83.38 86 GLU B O 1
ATOM 3010 N N . ARG B 1 87 ? -15.336 -16.312 -0.059 1 86.5 87 ARG B N 1
ATOM 3011 C CA . ARG B 1 87 ? -14.664 -15.586 1.015 1 86.5 87 ARG B CA 1
ATOM 3012 C C . ARG B 1 87 ? -15.523 -14.43 1.515 1 86.5 87 ARG B C 1
ATOM 3014 O O . ARG B 1 87 ? -15.602 -14.18 2.721 1 86.5 87 ARG B O 1
ATOM 3021 N N . ALA B 1 88 ? -16.141 -13.734 0.625 1 89.25 88 ALA B N 1
ATOM 3022 C CA . ALA B 1 88 ? -17.031 -12.641 1.015 1 89.25 88 ALA B CA 1
ATOM 3023 C C . ALA B 1 88 ? -18.219 -13.164 1.804 1 89.25 88 ALA B C 1
ATOM 3025 O O . ALA B 1 88 ? -18.656 -12.539 2.775 1 89.25 88 ALA B O 1
ATOM 3026 N N . ALA B 1 89 ? -18.75 -14.305 1.371 1 85.69 89 ALA B N 1
ATOM 3027 C CA . ALA B 1 89 ? -19.875 -14.914 2.078 1 85.69 89 ALA B CA 1
ATOM 3028 C C . ALA B 1 89 ? -19.5 -15.266 3.512 1 85.69 89 ALA B C 1
ATOM 3030 O O . ALA B 1 89 ? -20.297 -15.086 4.438 1 85.69 89 ALA B O 1
ATOM 3031 N N . ARG B 1 90 ? -18.297 -15.734 3.641 1 83 90 ARG B N 1
ATOM 3032 C CA . ARG B 1 90 ? -17.828 -16.062 4.98 1 83 90 ARG B CA 1
ATOM 3033 C C . ARG B 1 90 ? -17.688 -14.812 5.836 1 83 90 ARG B C 1
ATOM 3035 O O . ARG B 1 90 ? -18 -14.828 7.031 1 83 90 ARG B O 1
ATOM 3042 N N . LEU B 1 91 ? -17.266 -13.742 5.312 1 86.31 91 LEU B N 1
ATOM 3043 C CA . LEU B 1 91 ? -17.156 -12.477 6.023 1 86.31 91 LEU B CA 1
ATOM 3044 C C . LEU B 1 91 ? -18.531 -11.992 6.473 1 86.31 91 LEU B C 1
ATOM 3046 O O . LEU B 1 91 ? -18.688 -11.5 7.598 1 86.31 91 LEU B O 1
ATOM 3050 N N . GLN B 1 92 ? -19.5 -12.109 5.594 1 86.25 92 GLN B N 1
ATOM 3051 C CA . GLN B 1 92 ? -20.844 -11.688 5.93 1 86.25 92 GLN B CA 1
ATOM 3052 C C . GLN B 1 92 ? -21.422 -12.523 7.07 1 86.25 92 GLN B C 1
ATOM 3054 O O . GLN B 1 92 ? -22.047 -11.984 7.984 1 86.25 92 GLN B O 1
ATOM 3059 N N . ALA B 1 93 ? -21.125 -13.773 6.98 1 82 93 ALA B N 1
ATOM 3060 C CA . ALA B 1 93 ? -21.609 -14.672 8.031 1 82 93 ALA B CA 1
ATOM 3061 C C . ALA B 1 93 ? -20.953 -14.344 9.375 1 82 93 ALA B C 1
ATOM 3063 O O . ALA B 1 93 ? -21.625 -14.328 10.406 1 82 93 ALA B O 1
ATOM 3064 N N . ALA B 1 94 ? -19.719 -14.031 9.344 1 80.06 94 ALA B N 1
ATOM 3065 C CA . ALA B 1 94 ? -18.984 -13.703 10.562 1 80.06 94 ALA B CA 1
ATOM 3066 C C . ALA B 1 94 ? -19.469 -12.383 11.156 1 80.06 94 ALA B C 1
ATOM 3068 O O . ALA B 1 94 ? -19.5 -12.219 12.375 1 80.06 94 ALA B O 1
ATOM 3069 N N . HIS B 1 95 ? -19.766 -11.438 10.289 1 82.38 95 HIS B N 1
ATOM 3070 C CA . HIS B 1 95 ? -20.234 -10.125 10.727 1 82.38 95 HIS B CA 1
ATOM 3071 C C . HIS B 1 95 ? -21.625 -10.227 11.352 1 82.38 95 HIS B C 1
ATOM 3073 O O . HIS B 1 95 ? -21.922 -9.508 12.312 1 82.38 95 HIS B O 1
ATOM 3079 N N . ALA B 1 96 ? -22.484 -11.055 10.828 1 75.25 96 ALA B N 1
ATOM 3080 C CA . ALA B 1 96 ? -23.844 -11.234 11.312 1 75.25 96 ALA B CA 1
ATOM 3081 C C . ALA B 1 96 ? -23.859 -11.93 12.672 1 75.25 96 ALA B C 1
ATOM 3083 O O . ALA B 1 96 ? -24.781 -11.719 13.469 1 75.25 96 ALA B O 1
ATOM 3084 N N . HIS B 1 97 ? -22.859 -12.789 12.875 1 67.31 97 HIS B N 1
ATOM 3085 C CA . HIS B 1 97 ? -22.781 -13.539 14.125 1 67.31 97 HIS B CA 1
ATOM 3086 C C . HIS B 1 97 ? -21.406 -13.398 14.766 1 67.31 97 HIS B C 1
ATOM 3088 O O . HIS B 1 97 ? -20.609 -14.336 14.75 1 67.31 97 HIS B O 1
ATOM 3094 N N . PRO B 1 98 ? -21.141 -12.156 15.273 1 58.97 98 PRO B N 1
ATOM 3095 C CA . PRO B 1 98 ? -19.781 -11.961 15.773 1 58.97 98 PRO B CA 1
ATOM 3096 C C . PRO B 1 98 ? -19.438 -12.891 16.938 1 58.97 98 PRO B C 1
ATOM 3098 O O . PRO B 1 98 ? -20.266 -13.102 17.828 1 58.97 98 PRO B O 1
ATOM 3101 N N . ALA B 1 99 ? -18.734 -14.094 16.672 1 50.22 99 ALA B N 1
ATOM 3102 C CA . ALA B 1 99 ? -18.328 -15.047 17.703 1 50.22 99 ALA B CA 1
ATOM 3103 C C . ALA B 1 99 ? -17.406 -14.383 18.719 1 50.22 99 ALA B C 1
ATOM 3105 O O . ALA B 1 99 ? -16.609 -15.055 19.391 1 50.22 99 ALA B O 1
ATOM 3106 N N . GLY B 1 100 ? -17.641 -13.406 19.25 1 51.66 100 GLY B N 1
ATOM 3107 C CA . GLY B 1 100 ? -16.922 -12.742 20.312 1 51.66 100 GLY B CA 1
ATOM 3108 C C . GLY B 1 100 ? -15.734 -11.93 19.812 1 51.66 100 GLY B C 1
ATOM 3109 O O . GLY B 1 100 ? -15.281 -11 20.484 1 51.66 100 GLY B O 1
ATOM 3110 N N . GLY B 1 101 ? -14.68 -12.617 19.031 1 53.06 101 GLY B N 1
ATOM 3111 C CA . GLY B 1 101 ? -13.57 -11.812 18.531 1 53.06 101 GLY B CA 1
ATOM 3112 C C . GLY B 1 101 ? -13.922 -11.016 17.297 1 53.06 101 GLY B C 1
ATOM 3113 O O . GLY B 1 101 ? -14.945 -11.266 16.656 1 53.06 101 GLY B O 1
ATOM 3114 N N . THR B 1 102 ? -13.633 -9.766 17.234 1 53.53 102 THR B N 1
ATOM 3115 C CA . THR B 1 102 ? -14.086 -8.891 16.156 1 53.53 102 THR B CA 1
ATOM 3116 C C . THR B 1 102 ? -13.281 -9.133 14.883 1 53.53 102 THR B C 1
ATOM 3118 O O . THR B 1 102 ? -12.102 -9.484 14.953 1 53.53 102 THR B O 1
ATOM 3121 N N . GLY B 1 103 ? -13.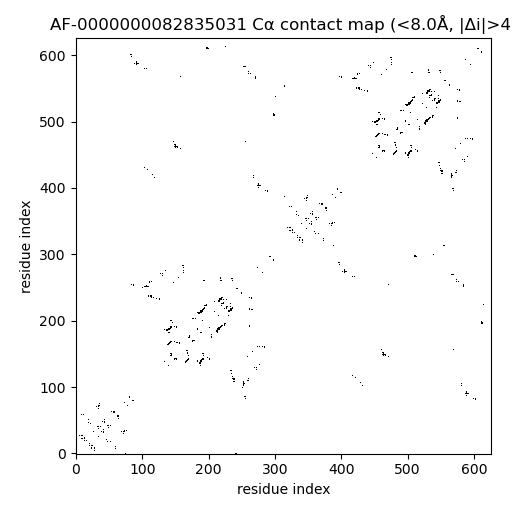758 -9.984 13.695 1 55.62 103 GLY B N 1
ATOM 3122 C CA . GLY B 1 103 ? -13.242 -10.086 12.344 1 55.62 103 GLY B CA 1
ATOM 3123 C C . GLY B 1 103 ? -12.164 -9.062 12.039 1 55.62 103 GLY B C 1
ATOM 3124 O O . GLY B 1 103 ? -11.242 -9.336 11.273 1 55.62 103 GLY B O 1
ATOM 3125 N N . GLN B 1 104 ? -12.141 -8.008 12.672 1 65.88 104 GLN B N 1
ATOM 3126 C CA . GLN B 1 104 ? -11.172 -6.93 12.484 1 65.88 104 GLN B CA 1
ATOM 3127 C C . GLN B 1 104 ? -9.789 -7.336 12.977 1 65.88 104 GLN B C 1
ATOM 3129 O O . GLN B 1 104 ? -8.773 -6.969 12.383 1 65.88 104 GLN B O 1
ATOM 3134 N N . ASP B 1 105 ? -9.75 -8.305 13.797 1 78.81 105 ASP B N 1
ATOM 3135 C CA . ASP B 1 105 ? -8.492 -8.773 14.367 1 78.81 105 ASP B CA 1
ATOM 3136 C C . ASP B 1 105 ? -7.762 -9.711 13.406 1 78.81 105 ASP B C 1
ATOM 3138 O O . ASP B 1 105 ? -6.539 -9.641 13.281 1 78.81 105 ASP B O 1
ATOM 3142 N N . ALA B 1 106 ? -8.602 -10.414 12.703 1 86.38 106 ALA B N 1
ATOM 3143 C CA . ALA B 1 106 ? -7.992 -11.398 11.812 1 86.38 106 ALA B CA 1
ATOM 3144 C C . ALA B 1 106 ? -7.234 -10.711 10.672 1 86.38 106 ALA B C 1
ATOM 3146 O O . ALA B 1 106 ? -6.121 -11.117 10.336 1 86.38 106 ALA B O 1
ATOM 3147 N N . LEU B 1 107 ? -7.816 -9.734 10.086 1 92.19 107 LEU B N 1
ATOM 3148 C CA . LEU B 1 107 ? -7.16 -9.023 8.992 1 92.19 107 LEU B CA 1
ATOM 3149 C C . LEU B 1 107 ? -5.898 -8.32 9.484 1 92.19 107 LEU B C 1
ATOM 3151 O O . LEU B 1 107 ? -4.855 -8.367 8.828 1 92.19 107 LEU B O 1
ATOM 3155 N N . THR B 1 108 ? -5.996 -7.664 10.641 1 94.5 108 THR B N 1
ATOM 3156 C CA . THR B 1 108 ? -4.824 -7.012 11.219 1 94.5 108 THR B CA 1
ATOM 3157 C C . THR B 1 108 ? -3.703 -8.023 11.453 1 94.5 108 THR B C 1
ATOM 3159 O O . THR B 1 108 ? -2.541 -7.75 11.148 1 94.5 108 THR B O 1
ATOM 3162 N N . GLN B 1 109 ? -4.027 -9.141 11.93 1 91.25 109 GLN B N 1
ATOM 3163 C CA . GLN B 1 109 ? -3.043 -10.188 12.188 1 91.25 109 GLN B CA 1
ATOM 3164 C C . GLN B 1 109 ? -2.396 -10.672 10.891 1 91.25 109 GLN B C 1
ATOM 3166 O O . GLN B 1 109 ? -1.182 -10.859 10.828 1 91.25 109 GLN B O 1
ATOM 3171 N N . TRP B 1 110 ? -3.242 -10.828 9.898 1 90.62 110 TRP B N 1
ATOM 3172 C CA . TRP B 1 110 ? -2.729 -11.227 8.594 1 90.62 110 TRP B CA 1
ATOM 3173 C C . TRP B 1 110 ? -1.745 -10.188 8.055 1 90.62 110 TRP B C 1
ATOM 3175 O O . TRP B 1 110 ? -0.66 -10.539 7.586 1 90.62 110 TRP B O 1
ATOM 3185 N N . GLN B 1 111 ? -2.1 -8.977 8.141 1 95.25 111 GLN B N 1
ATOM 3186 C CA . GLN B 1 111 ? -1.271 -7.883 7.637 1 95.25 111 GLN B CA 1
ATOM 3187 C C . GLN B 1 111 ? 0.054 -7.805 8.391 1 95.25 111 GLN B C 1
ATOM 3189 O O . GLN B 1 111 ? 1.121 -7.742 7.777 1 95.25 111 GLN B O 1
ATOM 3194 N N . THR B 1 112 ? -0.045 -7.867 9.711 1 95.44 112 THR B N 1
ATOM 3195 C CA . THR B 1 112 ? 1.154 -7.723 10.531 1 95.44 112 THR B CA 1
ATOM 3196 C C . THR B 1 112 ? 2.07 -8.93 10.367 1 95.44 112 THR B C 1
ATOM 3198 O O . THR B 1 112 ? 3.295 -8.789 10.344 1 95.44 112 THR B O 1
ATOM 3201 N N . ALA B 1 113 ? 1.511 -10.094 10.234 1 93.25 113 ALA B N 1
ATOM 3202 C CA . ALA B 1 113 ? 2.311 -11.297 10.016 1 93.25 113 ALA B CA 1
ATOM 3203 C C . ALA B 1 113 ? 3.061 -11.227 8.688 1 93.25 113 ALA B C 1
ATOM 3205 O O . ALA B 1 113 ? 4.227 -11.617 8.609 1 93.25 113 ALA B O 1
ATOM 3206 N N . ALA B 1 114 ? 2.377 -10.766 7.688 1 95.12 114 ALA B N 1
ATOM 3207 C CA . ALA B 1 114 ? 3.016 -10.617 6.379 1 95.12 114 ALA B CA 1
ATOM 3208 C C . ALA B 1 114 ? 4.207 -9.664 6.457 1 95.12 114 ALA B C 1
ATOM 3210 O O . ALA B 1 114 ? 5.281 -9.961 5.934 1 95.12 114 ALA B O 1
ATOM 3211 N N . LEU B 1 115 ? 4.023 -8.57 7.129 1 96.5 115 LEU B N 1
ATOM 3212 C CA . LEU B 1 115 ? 5.098 -7.594 7.293 1 96.5 115 LEU B CA 1
ATOM 3213 C C . LEU B 1 115 ? 6.254 -8.188 8.086 1 96.5 115 LEU B C 1
ATOM 3215 O O . LEU B 1 115 ? 7.418 -8.016 7.711 1 96.5 115 LEU B O 1
ATOM 3219 N N . ALA B 1 116 ? 5.965 -8.891 9.117 1 93.81 116 ALA B N 1
ATOM 3220 C CA . ALA B 1 116 ? 6.98 -9.469 9.992 1 93.81 116 ALA B CA 1
ATOM 3221 C C . ALA B 1 116 ? 7.766 -10.562 9.266 1 93.81 116 ALA B C 1
ATOM 3223 O O . ALA B 1 116 ? 8.938 -10.805 9.578 1 93.81 116 ALA B O 1
ATOM 3224 N N . SER B 1 117 ? 7.172 -11.148 8.32 1 94.62 117 SER B N 1
ATOM 3225 C CA . SER B 1 117 ? 7.789 -12.281 7.645 1 94.62 117 SER B CA 1
ATOM 3226 C C . SER B 1 117 ? 8.906 -11.836 6.707 1 94.62 117 SER B C 1
ATOM 3228 O O . SER B 1 117 ? 9.719 -12.648 6.27 1 94.62 117 SER B O 1
ATOM 3230 N N . VAL B 1 118 ? 8.961 -10.547 6.367 1 96.31 118 VAL B N 1
ATOM 3231 C CA . VAL B 1 118 ? 9.883 -10.039 5.355 1 96.31 118 VAL B CA 1
ATOM 3232 C C . VAL B 1 118 ? 11.32 -10.375 5.746 1 96.31 118 VAL B C 1
ATOM 3234 O O . VAL B 1 118 ? 12.078 -10.914 4.938 1 96.31 118 VAL B O 1
ATOM 3237 N N . TRP B 1 119 ? 11.648 -10.172 6.973 1 92.56 119 TRP B N 1
ATOM 3238 C CA . TRP B 1 119 ? 13.031 -10.383 7.398 1 92.56 119 TRP B CA 1
ATOM 3239 C C . TRP B 1 119 ? 13.234 -11.812 7.906 1 92.56 119 TRP B C 1
ATOM 3241 O O . TRP B 1 119 ? 14.367 -12.242 8.125 1 92.56 119 TRP B O 1
ATOM 3251 N N . GLN B 1 120 ? 12.156 -12.516 8.102 1 91.12 120 GLN B N 1
ATOM 3252 C CA . GLN B 1 120 ? 12.25 -13.945 8.391 1 91.12 120 GLN B CA 1
ATOM 3253 C C . GLN B 1 120 ? 12.555 -14.742 7.129 1 91.12 120 GLN B C 1
ATOM 3255 O O . GLN B 1 120 ? 13.266 -15.742 7.18 1 91.12 120 GLN B O 1
ATOM 3260 N N . ALA B 1 121 ? 12.039 -14.211 6.051 1 93 121 ALA B N 1
ATOM 3261 C CA . ALA B 1 121 ? 12.125 -14.945 4.793 1 93 121 ALA B CA 1
ATOM 3262 C C . ALA B 1 121 ? 13.336 -14.508 3.98 1 93 121 ALA B C 1
ATOM 3264 O O . ALA B 1 121 ? 13.695 -15.141 2.99 1 93 121 ALA B O 1
ATOM 3265 N N . ASN B 1 122 ? 13.898 -13.375 4.328 1 95.44 122 ASN B N 1
ATOM 3266 C CA . ASN B 1 122 ? 15.023 -12.797 3.592 1 95.44 122 ASN B CA 1
ATOM 3267 C C . ASN B 1 122 ? 16.156 -12.406 4.527 1 95.44 122 ASN B C 1
ATOM 3269 O O . ASN B 1 122 ? 15.922 -12 5.668 1 95.44 122 ASN B O 1
ATOM 3273 N N . ASP B 1 123 ? 17.375 -12.516 4.102 1 91.12 123 ASP B N 1
ATOM 3274 C CA . ASP B 1 123 ? 18.484 -12.016 4.91 1 91.12 123 ASP B CA 1
ATOM 3275 C C . ASP B 1 123 ? 19.062 -10.742 4.312 1 91.12 123 ASP B C 1
ATOM 3277 O O . ASP B 1 123 ? 18.688 -10.336 3.217 1 91.12 123 ASP B O 1
ATOM 3281 N N . ALA B 1 124 ? 19.953 -10.148 5.074 1 91.19 124 ALA B N 1
ATOM 3282 C CA . ALA B 1 124 ? 20.531 -8.867 4.699 1 91.19 124 ALA B CA 1
ATOM 3283 C C . ALA B 1 124 ? 21.328 -8.984 3.396 1 91.19 124 ALA B C 1
ATOM 3285 O O . ALA B 1 124 ? 21.328 -8.047 2.59 1 91.19 124 ALA B O 1
ATOM 3286 N N . MET B 1 125 ? 21.938 -10.062 3.189 1 94.19 125 MET B N 1
ATOM 3287 C CA . MET B 1 125 ? 22.75 -10.273 1.992 1 94.19 125 MET B CA 1
ATOM 3288 C C . MET B 1 125 ? 21.891 -10.266 0.738 1 94.19 125 MET B C 1
ATOM 3290 O O . MET B 1 125 ? 22.281 -9.711 -0.288 1 94.19 125 MET B O 1
ATOM 3294 N N . ALA B 1 126 ? 20.719 -10.898 0.823 1 96.12 126 ALA B N 1
ATOM 3295 C CA . ALA B 1 126 ? 19.797 -10.914 -0.309 1 96.12 126 ALA B CA 1
ATOM 3296 C C . ALA B 1 126 ? 19.344 -9.5 -0.658 1 96.12 126 ALA B C 1
ATOM 3298 O O . ALA B 1 126 ? 19.328 -9.117 -1.831 1 96.12 126 ALA B O 1
ATOM 3299 N N . PHE B 1 127 ? 19.031 -8.734 0.323 1 96.38 127 PHE B N 1
ATOM 3300 C CA . PHE B 1 127 ? 18.625 -7.344 0.107 1 96.38 127 PHE B CA 1
ATOM 3301 C C . PHE B 1 127 ? 19.781 -6.539 -0.485 1 96.38 127 PHE B C 1
ATOM 3303 O O . PHE B 1 127 ? 19.578 -5.758 -1.417 1 96.38 127 PHE B O 1
ATOM 3310 N N . ASP B 1 128 ? 20.953 -6.738 0.069 1 95.12 128 ASP B N 1
ATOM 3311 C CA . ASP B 1 128 ? 22.109 -5.977 -0.397 1 95.12 128 ASP B CA 1
ATOM 3312 C C . ASP B 1 128 ? 22.438 -6.309 -1.852 1 95.12 128 ASP B C 1
ATOM 3314 O O . ASP B 1 128 ? 22.766 -5.418 -2.637 1 95.12 128 ASP B O 1
ATOM 3318 N N . ALA B 1 129 ? 22.328 -7.555 -2.18 1 97.94 129 ALA B N 1
ATOM 3319 C CA . ALA B 1 129 ? 22.578 -7.961 -3.559 1 97.94 129 ALA B CA 1
ATOM 3320 C C . ALA B 1 129 ? 21.578 -7.328 -4.512 1 97.94 129 ALA B C 1
ATOM 3322 O O . ALA B 1 129 ? 21.938 -6.879 -5.602 1 97.94 129 ALA B O 1
ATOM 3323 N N . ALA B 1 130 ? 20.344 -7.316 -4.141 1 98.38 130 ALA B N 1
ATOM 3324 C CA . ALA B 1 130 ? 19.297 -6.668 -4.93 1 98.38 130 ALA B CA 1
ATOM 3325 C C . ALA B 1 130 ? 19.578 -5.176 -5.086 1 98.38 130 ALA B C 1
ATOM 3327 O O . ALA B 1 130 ? 19.484 -4.629 -6.188 1 98.38 130 ALA B O 1
ATOM 3328 N N . VAL B 1 131 ? 19.953 -4.508 -4.008 1 97.88 131 VAL B N 1
ATOM 3329 C CA . VAL B 1 131 ? 20.219 -3.074 -4 1 97.88 131 VAL B CA 1
ATOM 3330 C C . VAL B 1 131 ? 21.406 -2.773 -4.914 1 97.88 131 VAL B C 1
ATOM 3332 O O . VAL B 1 131 ? 21.391 -1.806 -5.676 1 97.88 131 VAL B O 1
ATOM 3335 N N . ASP B 1 132 ? 22.438 -3.629 -4.844 1 97.81 132 ASP B N 1
ATOM 3336 C CA . ASP B 1 132 ? 23.609 -3.453 -5.703 1 97.81 132 ASP B CA 1
ATOM 3337 C C . ASP B 1 132 ? 23.219 -3.473 -7.176 1 97.81 132 ASP B C 1
ATOM 3339 O O . ASP B 1 132 ? 23.703 -2.658 -7.965 1 97.81 132 ASP B O 1
ATOM 3343 N N . THR B 1 133 ? 22.375 -4.383 -7.469 1 98.44 133 THR B N 1
ATOM 3344 C CA . THR B 1 133 ? 21.891 -4.488 -8.844 1 98.44 133 THR B CA 1
ATOM 3345 C C . THR B 1 133 ? 21.156 -3.221 -9.266 1 98.44 133 THR B C 1
ATOM 3347 O O . THR B 1 133 ? 21.375 -2.707 -10.359 1 98.44 133 THR B O 1
ATOM 3350 N N . LEU B 1 134 ? 20.344 -2.691 -8.406 1 98.25 134 LEU B N 1
ATOM 3351 C CA . LEU B 1 134 ? 19.578 -1.485 -8.703 1 98.25 134 LEU B CA 1
ATOM 3352 C C . LEU B 1 134 ? 20.5 -0.276 -8.828 1 98.25 134 LEU B C 1
ATOM 3354 O O . LEU B 1 134 ? 20.297 0.582 -9.695 1 98.25 134 LEU B O 1
ATOM 3358 N N . LEU B 1 135 ? 21.484 -0.195 -7.992 1 97.06 135 LEU B N 1
ATOM 3359 C CA . LEU B 1 135 ? 22.406 0.939 -8 1 97.06 135 LEU B CA 1
ATOM 3360 C C . LEU B 1 135 ? 23.266 0.938 -9.258 1 97.06 135 LEU B C 1
ATOM 3362 O O . LEU B 1 135 ? 23.688 1.996 -9.727 1 97.06 135 LEU B O 1
ATOM 3366 N N . ARG B 1 136 ? 23.469 -0.197 -9.867 1 97 136 ARG B N 1
ATOM 3367 C CA . ARG B 1 136 ? 24.328 -0.319 -11.039 1 97 136 ARG B CA 1
ATOM 3368 C C . ARG B 1 136 ? 23.516 -0.196 -12.328 1 97 136 ARG B C 1
ATOM 3370 O O . ARG B 1 136 ? 24.078 -0.002 -13.406 1 97 136 ARG B O 1
ATOM 3377 N N . ALA B 1 137 ? 22.234 -0.346 -12.242 1 98 137 ALA B N 1
ATOM 3378 C CA . ALA B 1 137 ? 21.375 -0.361 -13.422 1 98 137 ALA B CA 1
ATOM 3379 C C . ALA B 1 137 ? 21.312 1.017 -14.078 1 98 137 ALA B C 1
ATOM 3381 O O . ALA B 1 137 ? 21.266 2.037 -13.391 1 98 137 ALA B O 1
ATOM 3382 N N . ARG B 1 138 ? 21.297 1.072 -15.414 1 97.31 138 ARG B N 1
ATOM 3383 C CA . ARG B 1 138 ? 21.141 2.322 -16.156 1 97.31 138 ARG B CA 1
ATOM 3384 C C . ARG B 1 138 ? 19.719 2.859 -16.016 1 97.31 138 ARG B C 1
ATOM 3386 O O . ARG B 1 138 ? 19.516 4.062 -15.82 1 97.31 138 ARG B O 1
ATOM 3393 N N . GLN B 1 139 ? 18.844 1.933 -16.109 1 96.88 139 GLN B N 1
ATOM 3394 C CA . GLN B 1 139 ? 17.422 2.201 -15.938 1 96.88 139 GLN B CA 1
ATOM 3395 C C . GLN B 1 139 ? 16.766 1.141 -15.055 1 96.88 139 GLN B C 1
ATOM 3397 O O . GLN B 1 139 ? 17.141 -0.031 -15.102 1 96.88 139 GLN B O 1
ATOM 3402 N N . VAL B 1 140 ? 15.812 1.602 -14.266 1 97.81 140 VAL B N 1
ATOM 3403 C CA . VAL B 1 140 ? 15.094 0.666 -13.406 1 97.81 140 VAL B CA 1
ATOM 3404 C C . VAL B 1 140 ? 13.594 0.768 -13.672 1 97.81 140 VAL B C 1
ATOM 3406 O O . VAL B 1 140 ? 13 1.84 -13.531 1 97.81 140 VAL B O 1
ATOM 3409 N N . GLY B 1 141 ? 13 -0.322 -14.156 1 96.5 141 GLY B N 1
ATOM 3410 C CA . GLY B 1 141 ? 11.562 -0.404 -14.336 1 96.5 141 GLY B CA 1
ATOM 3411 C C . GLY B 1 141 ? 10.844 -0.957 -13.117 1 96.5 141 GLY B C 1
ATOM 3412 O O . GLY B 1 141 ? 11.391 -1.778 -12.383 1 96.5 141 GLY B O 1
ATOM 3413 N N . PHE B 1 142 ? 9.625 -0.494 -12.914 1 97.06 142 PHE B N 1
ATOM 3414 C CA . PHE B 1 142 ? 8.734 -0.996 -11.875 1 97.06 142 PHE B CA 1
ATOM 3415 C C . PHE B 1 142 ? 7.438 -1.522 -12.477 1 97.06 142 PHE B C 1
ATOM 3417 O O . PHE B 1 142 ? 6.742 -0.798 -13.195 1 97.06 142 PHE B O 1
ATOM 3424 N N . LEU B 1 143 ? 7.133 -2.777 -12.188 1 95.75 143 LEU B N 1
ATOM 3425 C CA . LEU B 1 143 ? 5.984 -3.428 -12.805 1 95.75 143 LEU B CA 1
ATOM 3426 C C . LEU B 1 143 ? 5.117 -4.121 -11.758 1 95.75 143 LEU B C 1
ATOM 3428 O O . LEU B 1 143 ? 5.621 -4.906 -10.953 1 95.75 143 LEU B O 1
ATOM 3432 N N . GLY B 1 144 ? 3.961 -3.906 -11.664 1 95.62 144 GLY B N 1
ATOM 3433 C CA . GLY B 1 144 ? 2.859 -4.531 -10.953 1 95.62 144 GLY B CA 1
ATOM 3434 C C . GLY B 1 144 ? 1.5 -4.191 -11.531 1 95.62 144 GLY B C 1
ATOM 3435 O O . GLY B 1 144 ? 1.241 -3.037 -11.883 1 95.62 144 GLY B O 1
ATOM 3436 N N . THR B 1 145 ? 0.75 -5.16 -11.727 1 92.69 145 THR B N 1
ATOM 3437 C CA . THR B 1 145 ? -0.581 -4.902 -12.266 1 92.69 145 THR B CA 1
ATOM 3438 C C . THR B 1 145 ? -1.656 -5.32 -11.266 1 92.69 145 THR B C 1
ATOM 3440 O O . THR B 1 145 ? -1.358 -5.961 -10.258 1 92.69 145 THR B O 1
ATOM 3443 N N . ARG B 1 146 ? -2.912 -4.824 -11.523 1 91.69 146 ARG B N 1
ATOM 3444 C CA . ARG B 1 146 ? -4.07 -5.113 -10.688 1 91.69 146 ARG B CA 1
ATOM 3445 C C . ARG B 1 146 ? -3.807 -4.727 -9.234 1 91.69 146 ARG B C 1
ATOM 3447 O O . ARG B 1 146 ? -3.514 -3.566 -8.938 1 91.69 146 ARG B O 1
ATOM 3454 N N . SER B 1 147 ? -3.877 -5.621 -8.266 1 90.5 147 SER B N 1
ATOM 3455 C CA . SER B 1 147 ? -3.777 -5.258 -6.855 1 90.5 147 SER B CA 1
ATOM 3456 C C . SER B 1 147 ? -2.359 -4.824 -6.496 1 90.5 147 SER B C 1
ATOM 3458 O O . SER B 1 147 ? -2.154 -4.121 -5.504 1 90.5 147 SER B O 1
ATOM 3460 N N . ALA B 1 148 ? -1.386 -5.199 -7.32 1 95.62 148 ALA B N 1
ATOM 3461 C CA . ALA B 1 148 ? 0.008 -4.887 -7.02 1 95.62 148 ALA B CA 1
ATOM 3462 C C . ALA B 1 148 ? 0.415 -3.549 -7.633 1 95.62 148 ALA B C 1
ATOM 3464 O O . ALA B 1 148 ? 1.479 -3.012 -7.316 1 95.62 148 ALA B O 1
ATOM 3465 N N . PHE B 1 149 ? -0.412 -2.98 -8.516 1 95 149 PHE B N 1
ATOM 3466 C CA . PHE B 1 149 ? -0.059 -1.751 -9.219 1 95 149 PHE B CA 1
ATOM 3467 C C . PHE B 1 149 ? 0.232 -0.629 -8.227 1 95 149 PHE B C 1
ATOM 3469 O O . PHE B 1 149 ? 1.188 0.128 -8.406 1 95 149 PHE B O 1
ATOM 3476 N N . GLY B 1 150 ? -0.658 -0.526 -7.227 1 95.44 150 GLY B N 1
ATOM 3477 C CA . GLY B 1 150 ? -0.471 0.529 -6.242 1 95.44 150 GLY B CA 1
ATOM 3478 C C . GLY B 1 150 ? 0.886 0.481 -5.566 1 95.44 150 GLY B C 1
ATOM 3479 O O . GLY B 1 150 ? 1.513 1.521 -5.348 1 95.44 150 GLY B O 1
ATOM 3480 N N . VAL B 1 151 ? 1.35 -0.687 -5.215 1 97.56 151 VAL B N 1
ATOM 3481 C CA . VAL B 1 151 ? 2.645 -0.844 -4.562 1 97.56 151 VAL B CA 1
ATOM 3482 C C . VAL B 1 151 ? 3.764 -0.494 -5.539 1 97.56 151 VAL B C 1
ATOM 3484 O O . VAL B 1 151 ? 4.746 0.149 -5.164 1 97.56 151 VAL B O 1
ATOM 3487 N N . ALA B 1 152 ? 3.609 -0.879 -6.816 1 96.69 152 ALA B N 1
ATOM 3488 C CA . ALA B 1 152 ? 4.594 -0.529 -7.836 1 96.69 152 ALA B CA 1
ATOM 3489 C C . ALA B 1 152 ? 4.699 0.984 -8 1 96.69 152 ALA B C 1
ATOM 3491 O O . ALA B 1 152 ? 5.801 1.528 -8.094 1 96.69 152 ALA B O 1
ATOM 3492 N N . PHE B 1 153 ? 3.592 1.595 -8.055 1 94.62 153 PHE B N 1
ATOM 3493 C CA . PHE B 1 153 ? 3.559 3.049 -8.172 1 94.62 153 PHE B CA 1
ATOM 3494 C C . PHE B 1 153 ? 4.285 3.703 -7.004 1 94.62 153 PHE B C 1
ATOM 3496 O O . PHE B 1 153 ? 5.145 4.562 -7.203 1 94.62 153 PHE B O 1
ATOM 3503 N N . GLN B 1 154 ? 3.877 3.291 -5.812 1 94.75 154 GLN B N 1
ATOM 3504 C CA . GLN B 1 154 ? 4.465 3.863 -4.605 1 94.75 154 GLN B CA 1
ATOM 3505 C C . GLN B 1 154 ? 5.977 3.656 -4.578 1 94.75 154 GLN B C 1
ATOM 3507 O O . GLN B 1 154 ? 6.723 4.551 -4.18 1 94.75 154 GLN B O 1
ATOM 3512 N N . MET B 1 155 ? 6.387 2.514 -4.949 1 96.81 155 MET B N 1
ATOM 3513 C CA . MET B 1 155 ? 7.812 2.211 -4.953 1 96.81 155 MET B CA 1
ATOM 3514 C C . MET B 1 155 ? 8.555 3.088 -5.953 1 96.81 155 MET B C 1
ATOM 3516 O O . MET B 1 155 ? 9.617 3.633 -5.645 1 96.81 155 MET B O 1
ATOM 3520 N N . ARG B 1 156 ? 8.016 3.174 -7.133 1 96.12 156 ARG B N 1
ATOM 3521 C CA . ARG B 1 156 ? 8.633 4.035 -8.133 1 96.12 156 ARG B CA 1
ATOM 3522 C C . ARG B 1 156 ? 8.695 5.48 -7.648 1 96.12 156 ARG B C 1
ATOM 3524 O O . ARG B 1 156 ? 9.688 6.176 -7.879 1 96.12 156 ARG B O 1
ATOM 3531 N N . TYR B 1 157 ? 7.676 5.918 -7.016 1 94.25 157 TYR B N 1
ATOM 3532 C CA . TYR B 1 157 ? 7.645 7.27 -6.469 1 94.25 157 TYR B CA 1
ATOM 3533 C C . TYR B 1 157 ? 8.773 7.48 -5.469 1 94.25 157 TYR B C 1
ATOM 3535 O O . TYR B 1 157 ? 9.547 8.438 -5.59 1 94.25 157 TYR B O 1
ATOM 3543 N N . ALA B 1 158 ? 8.875 6.621 -4.469 1 96 158 ALA B N 1
ATOM 3544 C CA . ALA B 1 158 ? 9.922 6.723 -3.453 1 96 158 ALA B CA 1
ATOM 3545 C C . ALA B 1 158 ? 11.305 6.602 -4.078 1 96 158 ALA B C 1
ATOM 3547 O O . ALA B 1 158 ? 12.234 7.312 -3.688 1 96 158 ALA B O 1
ATOM 3548 N N . TYR B 1 159 ? 11.438 5.672 -5.062 1 97.38 159 TYR B N 1
ATOM 3549 C CA . TYR B 1 159 ? 12.703 5.492 -5.773 1 97.38 159 TYR B CA 1
ATOM 3550 C C . TYR B 1 159 ? 13.125 6.777 -6.469 1 97.38 159 TYR B C 1
ATOM 3552 O O . TYR B 1 159 ? 14.305 7.137 -6.465 1 97.38 159 TYR B O 1
ATOM 3560 N N . HIS B 1 160 ? 12.156 7.438 -7.047 1 95.31 160 HIS B N 1
ATOM 3561 C CA . HIS B 1 160 ? 12.43 8.656 -7.801 1 95.31 160 HIS B CA 1
ATOM 3562 C C . HIS B 1 160 ? 12.984 9.75 -6.898 1 95.31 160 HIS B C 1
ATOM 3564 O O . HIS B 1 160 ? 13.703 10.633 -7.363 1 95.31 160 HIS B O 1
ATOM 3570 N N . LEU B 1 161 ? 12.68 9.719 -5.633 1 94.94 161 LEU B N 1
ATOM 3571 C CA . LEU B 1 161 ? 13.266 10.656 -4.68 1 94.94 161 LEU B CA 1
ATOM 3572 C C . LEU B 1 161 ? 14.766 10.398 -4.523 1 94.94 161 LEU B C 1
ATOM 3574 O O . LEU B 1 161 ? 15.523 11.305 -4.18 1 94.94 161 LEU B O 1
ATOM 3578 N N . LEU B 1 162 ? 15.219 9.195 -4.777 1 96.12 162 LEU B N 1
ATOM 3579 C CA . LEU B 1 162 ? 16.594 8.781 -4.547 1 96.12 162 LEU B CA 1
ATOM 3580 C C . LEU B 1 162 ? 17.406 8.812 -5.84 1 96.12 162 LEU B C 1
ATOM 3582 O O . LEU B 1 162 ? 18.594 9.125 -5.828 1 96.12 162 LEU B O 1
ATOM 3586 N N . ARG B 1 163 ? 16.734 8.445 -6.941 1 96.38 163 ARG B N 1
ATOM 3587 C CA . ARG B 1 163 ? 17.406 8.328 -8.227 1 96.38 163 ARG B CA 1
ATOM 3588 C C . ARG B 1 163 ? 16.516 8.828 -9.359 1 96.38 163 ARG B C 1
ATOM 3590 O O . ARG B 1 163 ? 15.297 8.805 -9.25 1 96.38 163 ARG B O 1
ATOM 3597 N N . ARG B 1 164 ? 17.141 9.141 -10.555 1 94.31 164 ARG B N 1
ATOM 3598 C CA . ARG B 1 164 ? 16.438 9.781 -11.664 1 94.31 164 ARG B CA 1
ATOM 3599 C C . ARG B 1 164 ? 16.016 8.75 -12.719 1 94.31 164 ARG B C 1
ATOM 3601 O O . ARG B 1 164 ? 15.266 9.07 -13.641 1 94.31 164 ARG B O 1
ATOM 3608 N N . ASN B 1 165 ? 16.406 7.586 -12.57 1 95.69 165 ASN B N 1
ATOM 3609 C CA . ASN B 1 165 ? 16.359 6.656 -13.695 1 95.69 165 ASN B CA 1
ATOM 3610 C C . ASN B 1 165 ? 15.258 5.621 -13.523 1 95.69 165 ASN B C 1
ATOM 3612 O O . ASN B 1 165 ? 15.367 4.504 -14.023 1 95.69 165 ASN B O 1
ATOM 3616 N N . GLY B 1 166 ? 14.227 5.863 -12.75 1 95.81 166 GLY B N 1
ATOM 3617 C CA . GLY B 1 166 ? 13.109 4.945 -12.555 1 95.81 166 GLY B CA 1
ATOM 3618 C C . GLY B 1 166 ? 11.969 5.18 -13.523 1 95.81 166 GLY B C 1
ATOM 3619 O O . GLY B 1 166 ? 11.594 6.324 -13.789 1 95.81 166 GLY B O 1
ATOM 3620 N N . ILE B 1 167 ? 11.359 4.141 -14.078 1 93.25 167 ILE B N 1
ATOM 3621 C CA . ILE B 1 167 ? 10.188 4.254 -14.938 1 93.25 167 ILE B CA 1
ATOM 3622 C C . ILE B 1 167 ? 9.109 3.285 -14.469 1 93.25 167 ILE B C 1
ATOM 3624 O O . ILE B 1 167 ? 9.414 2.178 -14.016 1 93.25 167 ILE B O 1
ATOM 3628 N N . LEU B 1 168 ? 7.848 3.725 -14.484 1 93.31 168 LEU B N 1
ATOM 3629 C CA . LEU B 1 168 ? 6.707 2.863 -14.188 1 93.31 168 LEU B CA 1
ATOM 3630 C C . LEU B 1 168 ? 6.18 2.207 -15.461 1 93.31 168 LEU B C 1
ATOM 3632 O O . LEU B 1 168 ? 5.879 2.893 -16.438 1 93.31 168 LEU B O 1
ATOM 3636 N N . ILE B 1 169 ? 6.109 0.92 -15.438 1 89.56 169 ILE B N 1
ATOM 3637 C CA . ILE B 1 169 ? 5.523 0.188 -16.547 1 89.56 169 ILE B CA 1
ATOM 3638 C C . ILE B 1 169 ? 4.027 -0.006 -16.312 1 89.56 169 ILE B C 1
ATOM 3640 O O . ILE B 1 169 ? 3.619 -0.934 -15.609 1 89.56 169 ILE B O 1
ATOM 3644 N N . ASP B 1 170 ? 3.195 0.865 -16.562 1 73.69 170 ASP B N 1
ATOM 3645 C CA . ASP B 1 170 ? 1.801 0.947 -16.141 1 73.69 170 ASP B CA 1
ATOM 3646 C C . ASP B 1 170 ? 0.867 0.418 -17.234 1 73.69 170 ASP B C 1
ATOM 3648 O O . ASP B 1 170 ? -0.332 0.251 -17 1 73.69 170 ASP B O 1
ATOM 3652 N N . GLY B 1 171 ? 1.36 -0.02 -18.297 1 62.72 171 GLY B N 1
ATOM 3653 C CA . GLY B 1 171 ? 0.505 -0.502 -19.359 1 62.72 171 GLY B CA 1
ATOM 3654 C C . GLY B 1 171 ? -0.461 0.549 -19.875 1 62.72 171 GLY B C 1
ATOM 3655 O O . GLY B 1 171 ? -1.416 0.229 -20.594 1 62.72 171 GLY B O 1
ATOM 3656 N N . LEU B 1 172 ? -0.239 1.768 -19.281 1 56.41 172 LEU B N 1
ATOM 3657 C CA . LEU B 1 172 ? -1.146 2.807 -19.766 1 56.41 172 LEU B CA 1
ATOM 3658 C C . LEU B 1 172 ? -1.106 2.906 -21.281 1 56.41 172 LEU B C 1
ATOM 3660 O O . LEU B 1 172 ? -0.036 2.814 -21.891 1 56.41 172 LEU B O 1
ATOM 3664 N N . GLY B 1 173 ? -2.254 2.867 -21.922 1 49.53 173 GLY B N 1
ATOM 3665 C CA . GLY B 1 173 ? -2.482 2.9 -23.359 1 49.53 173 GLY B CA 1
ATOM 3666 C C . GLY B 1 173 ? -2.334 1.542 -24.016 1 49.53 173 GLY B C 1
ATOM 3667 O O . GLY B 1 173 ? -2.355 1.436 -25.25 1 49.53 173 GLY B O 1
ATOM 3668 N N . GLY B 1 174 ? -2.307 0.49 -23.141 1 52.41 174 GLY B N 1
ATOM 3669 C CA . GLY B 1 174 ? -2.174 -0.851 -23.688 1 52.41 174 GLY B CA 1
ATOM 3670 C C . GLY B 1 174 ? -0.792 -1.133 -24.25 1 52.41 174 GLY B C 1
ATOM 3671 O O . GLY B 1 174 ? -0.613 -2.064 -25.031 1 52.41 174 GLY B O 1
ATOM 3672 N N . ALA B 1 175 ? 0.035 -0.188 -23.953 1 51.03 175 ALA B N 1
ATOM 3673 C CA . ALA B 1 175 ? 1.331 -0.307 -24.609 1 51.03 175 ALA B CA 1
ATOM 3674 C C . ALA B 1 175 ? 2.404 -0.775 -23.641 1 51.03 175 ALA B C 1
ATOM 3676 O O . ALA B 1 175 ? 3.529 -0.268 -23.656 1 51.03 175 ALA B O 1
ATOM 3677 N N . ALA B 1 176 ? 2.021 -1.585 -22.75 1 55.84 176 ALA B N 1
ATOM 3678 C CA . ALA B 1 176 ? 2.973 -2.104 -21.766 1 55.84 176 ALA B CA 1
ATOM 3679 C C . ALA B 1 176 ? 4.176 -2.738 -22.453 1 55.84 176 ALA B C 1
ATOM 3681 O O . ALA B 1 176 ? 5.309 -2.613 -21.984 1 55.84 176 ALA B O 1
ATOM 3682 N N . ALA B 1 177 ? 3.873 -3.24 -23.547 1 55.78 177 ALA B N 1
ATOM 3683 C CA . ALA B 1 177 ? 4.953 -3.867 -24.312 1 55.78 177 ALA B CA 1
ATOM 3684 C C . ALA B 1 177 ? 5.941 -2.822 -24.812 1 55.78 177 ALA B C 1
ATOM 3686 O O . ALA B 1 177 ? 7.156 -3.049 -24.812 1 55.78 177 ALA B O 1
ATOM 3687 N N . GLU B 1 178 ? 5.395 -1.738 -25.172 1 58.03 178 GLU B N 1
ATOM 3688 C CA . GLU B 1 178 ? 6.273 -0.677 -25.656 1 58.03 178 GLU B CA 1
ATOM 3689 C C . GLU B 1 178 ? 7.102 -0.088 -24.516 1 58.03 178 GLU B C 1
ATOM 3691 O O . GLU B 1 178 ? 8.273 0.243 -24.703 1 58.03 178 GLU B O 1
ATOM 3696 N N . ASP B 1 179 ? 6.531 0.013 -23.375 1 63.81 179 ASP B N 1
ATOM 3697 C CA . ASP B 1 179 ? 7.301 0.467 -22.219 1 63.81 179 ASP B CA 1
ATOM 3698 C C . ASP B 1 179 ? 8.375 -0.552 -21.844 1 63.81 179 ASP B C 1
ATOM 3700 O O . ASP B 1 179 ? 9.484 -0.18 -21.453 1 63.81 179 ASP B O 1
ATOM 3704 N N . ALA B 1 180 ? 8 -1.744 -22 1 68.19 180 ALA B N 1
ATOM 3705 C CA . ALA B 1 180 ? 8.938 -2.828 -21.719 1 68.19 180 ALA B CA 1
ATOM 3706 C C . ALA B 1 180 ? 10.141 -2.773 -22.641 1 68.19 180 ALA B C 1
ATOM 3708 O O . ALA B 1 180 ? 11.25 -3.17 -22.266 1 68.19 180 ALA B O 1
ATOM 3709 N N . ASP B 1 181 ? 9.875 -2.232 -23.766 1 78.31 181 ASP B N 1
ATOM 3710 C CA . ASP B 1 181 ? 10.938 -2.188 -24.766 1 78.31 181 ASP B CA 1
ATOM 3711 C C . ASP B 1 181 ? 12.023 -1.193 -24.375 1 78.31 181 ASP B C 1
ATOM 3713 O O . ASP B 1 181 ? 13.141 -1.246 -24.891 1 78.31 181 ASP B O 1
ATOM 3717 N N . SER B 1 182 ? 11.758 -0.522 -23.422 1 84.56 182 SER B N 1
ATOM 3718 C CA . SER B 1 182 ? 12.719 0.49 -22.984 1 84.56 182 SER B CA 1
ATOM 3719 C C . SER B 1 182 ? 13.812 -0.121 -22.109 1 84.56 182 SER B C 1
ATOM 3721 O O . SER B 1 182 ? 14.875 0.48 -21.938 1 84.56 182 SER B O 1
ATOM 3723 N N . LEU B 1 183 ? 13.539 -1.286 -21.578 1 93.69 183 LEU B N 1
ATOM 3724 C CA . LEU B 1 183 ? 14.539 -1.941 -20.75 1 93.69 183 LEU B CA 1
ATOM 3725 C C . LEU B 1 183 ? 15.352 -2.951 -21.562 1 93.69 183 LEU B C 1
ATOM 3727 O O . LEU B 1 183 ? 14.781 -3.754 -22.297 1 93.69 183 LEU B O 1
ATOM 3731 N N . GLN B 1 184 ? 16.641 -2.844 -21.422 1 95.19 184 GLN B N 1
ATOM 3732 C CA . GLN B 1 184 ? 17.594 -3.707 -22.125 1 95.19 184 GLN B CA 1
ATOM 3733 C C . GLN B 1 184 ? 18.656 -4.234 -21.156 1 95.19 1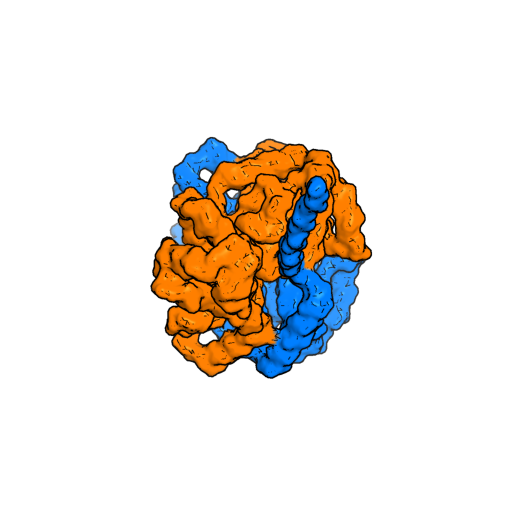84 GLN B C 1
ATOM 3735 O O . GLN B 1 184 ? 18.641 -3.904 -19.969 1 95.19 184 GLN B O 1
ATOM 3740 N N . ALA B 1 185 ? 19.562 -5.07 -21.766 1 96.12 185 ALA B N 1
ATOM 3741 C CA . ALA B 1 185 ? 20.688 -5.551 -20.969 1 96.12 185 ALA B CA 1
ATOM 3742 C C . ALA B 1 185 ? 21.406 -4.395 -20.281 1 96.12 185 ALA B C 1
ATOM 3744 O O . ALA B 1 185 ? 21.672 -3.363 -20.906 1 96.12 185 ALA B O 1
ATOM 3745 N N . GLY B 1 186 ? 21.609 -4.504 -18.984 1 97.19 186 GLY B N 1
ATOM 3746 C CA . GLY B 1 186 ? 22.203 -3.432 -18.203 1 97.19 186 GLY B CA 1
ATOM 3747 C C . GLY B 1 186 ? 21.203 -2.67 -17.359 1 97.19 186 GLY B C 1
ATOM 3748 O O . GLY B 1 186 ? 21.562 -1.906 -16.469 1 97.19 186 GLY B O 1
ATOM 3749 N N . ASP B 1 187 ? 19.922 -2.904 -17.688 1 98.06 187 ASP B N 1
ATOM 3750 C CA . ASP B 1 187 ? 18.828 -2.332 -16.906 1 98.06 187 ASP B CA 1
ATOM 3751 C C . ASP B 1 187 ? 18.281 -3.344 -15.906 1 98.06 187 ASP B C 1
ATOM 3753 O O . ASP B 1 187 ? 18.719 -4.5 -15.883 1 98.06 187 ASP B O 1
ATOM 3757 N N . ALA B 1 188 ? 17.422 -2.891 -15.023 1 98.5 188 ALA B N 1
ATOM 3758 C CA . ALA B 1 188 ? 16.797 -3.762 -14.039 1 98.5 188 ALA B CA 1
ATOM 3759 C C . ALA B 1 188 ? 15.281 -3.566 -14.023 1 98.5 188 ALA B C 1
ATOM 3761 O O . ALA B 1 188 ? 14.781 -2.504 -14.398 1 98.5 188 ALA B O 1
ATOM 3762 N N . LEU B 1 189 ? 14.609 -4.582 -13.688 1 97.81 189 LEU B N 1
ATOM 3763 C CA . LEU B 1 189 ? 13.156 -4.562 -13.492 1 97.81 189 LEU B CA 1
ATOM 3764 C C . LEU B 1 189 ? 12.789 -5.047 -12.102 1 97.81 189 LEU B C 1
ATOM 3766 O O . LEU B 1 189 ? 13.188 -6.141 -11.688 1 97.81 189 LEU B O 1
ATOM 3770 N N . VAL B 1 190 ? 12.117 -4.199 -11.359 1 98.69 190 VAL B N 1
ATOM 3771 C CA . VAL B 1 190 ? 11.461 -4.645 -10.133 1 98.69 190 VAL B CA 1
ATOM 3772 C C . VAL B 1 190 ? 10.031 -5.07 -10.445 1 98.69 190 VAL B C 1
ATOM 3774 O O . VAL B 1 190 ? 9.203 -4.246 -10.836 1 98.69 190 VAL B O 1
ATOM 3777 N N . VAL B 1 191 ? 9.75 -6.344 -10.312 1 98 191 VAL B N 1
ATOM 3778 C CA . VAL B 1 191 ? 8.398 -6.852 -10.539 1 98 191 VAL B CA 1
ATOM 3779 C C . VAL B 1 191 ? 7.75 -7.207 -9.203 1 98 191 VAL B C 1
ATOM 3781 O O . VAL B 1 191 ? 8.367 -7.863 -8.359 1 98 191 VAL B O 1
ATOM 3784 N N . ILE B 1 192 ? 6.539 -6.723 -8.992 1 98.38 192 ILE B N 1
ATOM 3785 C CA . ILE B 1 192 ? 5.773 -6.898 -7.762 1 98.38 192 ILE B CA 1
ATOM 3786 C C . ILE B 1 192 ? 4.516 -7.711 -8.047 1 98.38 192 ILE B C 1
ATOM 3788 O O . ILE B 1 192 ? 3.664 -7.297 -8.836 1 98.38 192 ILE B O 1
ATOM 3792 N N . SER B 1 193 ? 4.418 -8.875 -7.434 1 96.25 193 SER B N 1
ATOM 3793 C CA . SER B 1 193 ? 3.275 -9.734 -7.719 1 96.25 193 SER B CA 1
ATOM 3794 C C . SER B 1 193 ? 3.094 -10.789 -6.629 1 96.25 193 SER B C 1
ATOM 3796 O O . SER B 1 193 ? 4.074 -11.258 -6.047 1 96.25 193 SER B O 1
ATOM 3798 N N . GLN B 1 194 ? 1.903 -11.133 -6.371 1 94.75 194 GLN B N 1
ATOM 3799 C CA . GLN B 1 194 ? 1.537 -12.234 -5.484 1 94.75 194 GLN B CA 1
ATOM 3800 C C . GLN B 1 194 ? 0.361 -13.031 -6.043 1 94.75 194 GLN B C 1
ATOM 3802 O O . GLN B 1 194 ? -0.322 -12.57 -6.961 1 94.75 194 GLN B O 1
ATOM 3807 N N . ALA B 1 195 ? 0.118 -14.188 -5.418 1 90.06 195 ALA B N 1
ATOM 3808 C CA . ALA B 1 195 ? -0.974 -15.023 -5.902 1 90.06 195 ALA B CA 1
ATOM 3809 C C . ALA B 1 195 ? -2.33 -14.406 -5.582 1 90.06 195 ALA B C 1
ATOM 3811 O O . ALA B 1 195 ? -2.521 -13.836 -4.504 1 90.06 195 ALA B O 1
ATOM 3812 N N . PRO B 1 196 ? -3.336 -14.602 -6.461 1 88.81 196 PRO B N 1
ATOM 3813 C CA . PRO B 1 196 ? -3.201 -15.148 -7.812 1 88.81 196 PRO B CA 1
ATOM 3814 C C . PRO B 1 196 ? -2.426 -14.219 -8.75 1 88.81 196 PRO B C 1
ATOM 3816 O O . PRO B 1 196 ? -2.639 -13.008 -8.734 1 88.81 196 PRO B O 1
ATOM 3819 N N . TYR B 1 197 ? -1.55 -14.742 -9.586 1 92.69 197 TYR B N 1
ATOM 3820 C CA . TYR B 1 197 ? -0.596 -13.969 -10.367 1 92.69 197 TYR B CA 1
ATOM 3821 C C . TYR B 1 197 ? -1.221 -13.492 -11.68 1 92.69 197 TYR B C 1
ATOM 3823 O O . TYR B 1 197 ? -1.637 -14.305 -12.5 1 92.69 197 TYR B O 1
ATOM 3831 N N . PRO B 1 198 ? -1.225 -12.195 -11.938 1 92.81 198 PRO B N 1
ATOM 3832 C CA . PRO B 1 198 ? -1.798 -11.711 -13.195 1 92.81 198 PRO B CA 1
ATOM 3833 C C . PRO B 1 198 ? -1.008 -12.164 -14.422 1 92.81 198 PRO B C 1
ATOM 3835 O O . PRO B 1 198 ? 0.217 -12.031 -14.453 1 92.81 198 PRO B O 1
ATOM 3838 N N . THR B 1 199 ? 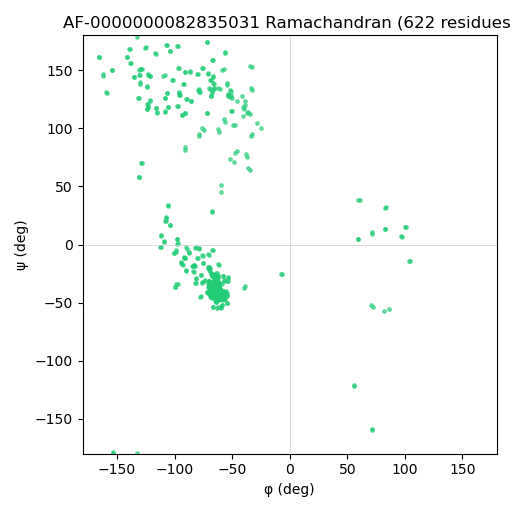-1.74 -12.617 -15.375 1 91.75 199 THR B N 1
ATOM 3839 C CA . THR B 1 199 ? -1.132 -13.133 -16.594 1 91.75 199 THR B CA 1
ATOM 3840 C C . THR B 1 199 ? -0.277 -12.062 -17.266 1 91.75 199 THR B C 1
ATOM 3842 O O . THR B 1 199 ? 0.844 -12.336 -17.703 1 91.75 199 THR B O 1
ATOM 3845 N N . ALA B 1 200 ? -0.747 -10.867 -17.328 1 90 200 ALA B N 1
ATOM 3846 C CA . ALA B 1 200 ? -0.04 -9.766 -17.984 1 90 200 ALA B CA 1
ATOM 3847 C C . ALA B 1 200 ? 1.306 -9.508 -17.312 1 90 200 ALA B C 1
ATOM 3849 O O . ALA B 1 200 ? 2.311 -9.289 -17.984 1 90 200 ALA B O 1
ATOM 3850 N N . THR B 1 201 ? 1.355 -9.547 -16.016 1 93.44 201 THR B N 1
ATOM 3851 C CA . THR B 1 201 ? 2.588 -9.32 -15.266 1 93.44 201 THR B CA 1
ATOM 3852 C C . THR B 1 201 ? 3.605 -10.422 -15.555 1 93.44 201 THR B C 1
ATOM 3854 O O . THR B 1 201 ? 4.777 -10.133 -15.82 1 93.44 201 THR B O 1
ATOM 3857 N N . VAL B 1 202 ? 3.139 -11.617 -15.523 1 93.69 202 VAL B N 1
ATOM 3858 C CA . VAL B 1 202 ? 4.02 -12.758 -15.734 1 93.69 202 VAL B CA 1
ATOM 3859 C C . VAL B 1 202 ? 4.594 -12.719 -17.141 1 93.69 202 VAL B C 1
ATOM 3861 O O . VAL B 1 202 ? 5.809 -12.836 -17.328 1 93.69 202 VAL B O 1
ATOM 3864 N N . ARG B 1 203 ? 3.75 -12.531 -18.094 1 91 203 ARG B N 1
ATOM 3865 C CA . ARG B 1 203 ? 4.172 -12.508 -19.5 1 91 203 ARG B CA 1
ATOM 3866 C C . ARG B 1 203 ? 5.188 -11.391 -19.734 1 91 203 ARG B C 1
ATOM 3868 O O . ARG B 1 203 ? 6.238 -11.625 -20.344 1 91 203 ARG B O 1
ATOM 3875 N N . LEU B 1 204 ? 4.93 -10.242 -19.266 1 91.69 204 LEU B N 1
ATOM 3876 C CA . LEU B 1 204 ? 5.824 -9.102 -19.469 1 91.69 204 LEU B CA 1
ATOM 3877 C C . LEU B 1 204 ? 7.156 -9.328 -18.766 1 91.69 204 LEU B C 1
ATOM 3879 O O . LEU B 1 204 ? 8.211 -8.984 -19.297 1 91.69 204 LEU B O 1
ATOM 3883 N N . THR B 1 205 ? 7.055 -9.867 -17.594 1 94.5 205 THR B N 1
ATOM 3884 C CA . THR B 1 205 ? 8.273 -10.164 -16.844 1 94.5 205 THR B CA 1
ATOM 3885 C C . THR B 1 205 ? 9.172 -11.109 -17.641 1 94.5 205 THR B C 1
ATOM 3887 O O . THR B 1 205 ? 10.375 -10.867 -17.781 1 94.5 205 THR B O 1
ATOM 3890 N N . ARG B 1 206 ? 8.602 -12.156 -18.172 1 93.06 206 ARG B N 1
ATOM 3891 C CA . ARG B 1 206 ? 9.359 -13.148 -18.922 1 93.06 206 ARG B CA 1
ATOM 3892 C C . ARG B 1 206 ? 9.938 -12.531 -20.203 1 93.06 206 ARG B C 1
ATOM 3894 O O . ARG B 1 206 ? 11.094 -12.789 -20.547 1 93.06 206 ARG B O 1
ATOM 3901 N N . GLU B 1 207 ? 9.188 -11.75 -20.859 1 91.38 207 GLU B N 1
ATOM 3902 C CA . GLU B 1 207 ? 9.648 -11.07 -22.062 1 91.38 207 GLU B CA 1
ATOM 3903 C C . GLU B 1 207 ? 10.828 -10.156 -21.766 1 91.38 207 GLU B C 1
ATOM 3905 O O . GLU B 1 207 ? 11.812 -10.148 -22.516 1 91.38 207 GLU B O 1
ATOM 3910 N N . ILE B 1 208 ? 10.781 -9.406 -20.75 1 94.38 208 ILE B N 1
ATOM 3911 C CA . ILE B 1 208 ? 11.82 -8.453 -20.375 1 94.38 208 ILE B CA 1
ATOM 3912 C C . ILE B 1 208 ? 13.07 -9.203 -19.922 1 94.38 208 ILE B C 1
ATOM 3914 O O . ILE B 1 208 ? 14.188 -8.836 -20.281 1 94.38 208 ILE B O 1
ATOM 3918 N N . ALA B 1 209 ? 12.859 -10.211 -19.203 1 96.25 209 ALA B N 1
ATOM 3919 C CA . ALA B 1 209 ? 13.984 -11.031 -18.75 1 96.25 209 ALA B CA 1
ATOM 3920 C C . ALA B 1 209 ? 14.734 -11.633 -19.938 1 96.25 209 ALA B C 1
ATOM 3922 O O . ALA B 1 209 ? 15.961 -11.719 -19.922 1 96.25 209 ALA B O 1
ATOM 3923 N N . ALA B 1 210 ? 13.992 -12.039 -20.906 1 94.44 210 ALA B N 1
ATOM 3924 C CA . ALA B 1 210 ? 14.57 -12.664 -22.094 1 94.44 210 ALA B CA 1
ATOM 3925 C C . ALA B 1 210 ? 15.5 -11.703 -22.828 1 94.44 210 ALA B C 1
ATOM 3927 O O . ALA B 1 210 ? 16.359 -12.133 -23.609 1 94.44 210 ALA B O 1
ATOM 3928 N N . ARG B 1 211 ? 15.422 -10.453 -22.578 1 94.12 211 ARG B N 1
ATOM 3929 C CA . ARG B 1 211 ? 16.266 -9.438 -23.203 1 94.12 211 ARG B CA 1
ATOM 3930 C C . ARG B 1 211 ? 17.547 -9.227 -22.406 1 94.12 211 ARG B C 1
ATOM 3932 O O . ARG B 1 211 ? 18.359 -8.367 -22.75 1 94.12 211 ARG B O 1
ATOM 3939 N N . GLY B 1 212 ? 17.625 -9.906 -21.312 1 96.38 212 GLY B N 1
ATOM 3940 C CA . GLY B 1 212 ? 18.844 -9.805 -20.516 1 96.38 212 GLY B CA 1
ATOM 3941 C C . GLY B 1 212 ? 18.719 -8.812 -19.375 1 96.38 212 GLY B C 1
ATOM 3942 O O . GLY B 1 212 ? 19.703 -8.508 -18.703 1 96.38 212 GLY B O 1
ATOM 3943 N N . VAL B 1 213 ? 17.547 -8.258 -19.125 1 97.69 213 VAL B N 1
ATOM 3944 C CA . VAL B 1 213 ? 17.297 -7.336 -18.031 1 97.69 213 VAL B CA 1
ATOM 3945 C C . VAL B 1 213 ? 17.375 -8.078 -16.688 1 97.69 213 VAL B C 1
ATOM 3947 O O . VAL B 1 213 ? 16.859 -9.195 -16.578 1 97.69 213 VAL B O 1
ATOM 3950 N N . ALA B 1 214 ? 18.062 -7.547 -15.68 1 98.56 214 ALA B N 1
ATOM 3951 C CA . ALA B 1 214 ? 18.109 -8.148 -14.344 1 98.56 214 ALA B CA 1
ATOM 3952 C C . ALA B 1 214 ? 16.766 -7.973 -13.625 1 98.56 214 ALA B C 1
ATOM 3954 O O . ALA B 1 214 ? 16.406 -6.859 -13.242 1 98.56 214 ALA B O 1
ATOM 3955 N N . VAL B 1 215 ? 16.125 -9.047 -13.406 1 98.5 215 VAL B N 1
ATOM 3956 C CA . VAL B 1 215 ? 14.812 -9 -12.781 1 98.5 215 VAL B CA 1
ATOM 3957 C C . VAL B 1 215 ? 14.953 -9.227 -11.273 1 98.5 215 VAL B C 1
ATOM 3959 O O . VAL B 1 215 ? 15.625 -10.164 -10.844 1 98.5 215 VAL B O 1
ATOM 3962 N N . LEU B 1 216 ? 14.367 -8.328 -10.5 1 98.81 216 LEU B N 1
ATOM 3963 C CA . LEU B 1 216 ? 14.156 -8.453 -9.062 1 98.81 216 LEU B CA 1
ATOM 3964 C C . LEU B 1 216 ? 12.688 -8.68 -8.742 1 98.81 216 LEU B C 1
ATOM 3966 O O . LEU B 1 216 ? 11.852 -7.801 -8.984 1 98.81 216 LEU B O 1
ATOM 3970 N N . ALA B 1 217 ? 12.344 -9.828 -8.219 1 98.75 217 ALA B N 1
ATOM 3971 C CA . ALA B 1 217 ? 10.961 -10.164 -7.898 1 98.75 217 ALA B CA 1
ATOM 3972 C C . ALA B 1 217 ? 10.664 -9.914 -6.422 1 98.75 217 ALA B C 1
ATOM 3974 O O . ALA B 1 217 ? 11.344 -10.445 -5.547 1 98.75 217 ALA B O 1
ATOM 3975 N N . LEU B 1 218 ? 9.742 -9.047 -6.145 1 98.81 218 LEU B N 1
ATOM 3976 C CA . LEU B 1 218 ? 9.062 -8.961 -4.855 1 98.81 218 LEU B CA 1
ATOM 3977 C C . LEU B 1 218 ? 7.766 -9.758 -4.871 1 98.81 218 LEU B C 1
ATOM 3979 O O . LEU B 1 218 ? 6.816 -9.398 -5.566 1 98.81 218 LEU B O 1
ATOM 3983 N N . THR B 1 219 ? 7.738 -10.844 -4.121 1 97.62 219 THR B N 1
ATOM 3984 C CA . THR B 1 219 ? 6.641 -11.789 -4.328 1 97.62 219 THR B CA 1
ATOM 3985 C C . THR B 1 219 ? 6.363 -12.586 -3.055 1 97.62 219 THR B C 1
ATOM 3987 O O . THR B 1 219 ? 6.898 -12.266 -1.989 1 97.62 219 THR B O 1
ATOM 3990 N N . ASP B 1 220 ? 5.395 -13.477 -3.17 1 93.81 220 ASP B N 1
ATOM 3991 C CA . ASP B 1 220 ? 4.914 -14.195 -1.994 1 93.81 220 ASP B CA 1
ATOM 3992 C C . ASP B 1 220 ? 5.516 -15.602 -1.926 1 93.81 220 ASP B C 1
ATOM 3994 O O . ASP B 1 220 ? 5.324 -16.312 -0.941 1 93.81 220 ASP B O 1
ATOM 3998 N N . SER B 1 221 ? 6.234 -15.984 -2.982 1 89.12 221 SER B N 1
ATOM 3999 C CA . SER B 1 221 ? 6.777 -17.344 -3.029 1 89.12 221 SER B CA 1
ATOM 4000 C C . SER B 1 221 ? 8.016 -17.406 -3.912 1 89.12 221 SER B C 1
ATOM 4002 O O . SER B 1 221 ? 8.094 -16.734 -4.941 1 89.12 221 SER B O 1
ATOM 4004 N N . ASP B 1 222 ? 8.922 -18.328 -3.568 1 88.62 222 ASP B N 1
ATOM 4005 C CA . ASP B 1 222 ? 10.125 -18.547 -4.371 1 88.62 222 ASP B CA 1
ATOM 4006 C C . ASP B 1 222 ? 9.797 -19.328 -5.645 1 88.62 222 ASP B C 1
ATOM 4008 O O . ASP B 1 222 ? 10.617 -19.406 -6.562 1 88.62 222 ASP B O 1
ATOM 4012 N N . THR B 1 223 ? 8.562 -19.812 -5.695 1 84 223 THR B N 1
ATOM 4013 C CA . THR B 1 223 ? 8.188 -20.594 -6.863 1 84 223 THR B CA 1
ATOM 4014 C C . THR B 1 223 ? 7.152 -19.859 -7.707 1 84 223 THR B C 1
ATOM 4016 O O . THR B 1 223 ? 6.539 -20.453 -8.602 1 84 223 THR B O 1
ATOM 4019 N N . SER B 1 224 ? 6.93 -18.625 -7.309 1 89.25 224 SER B N 1
ATOM 4020 C CA . SER B 1 224 ? 6.008 -17.828 -8.125 1 89.25 224 SER B CA 1
ATOM 4021 C C . SER B 1 224 ? 6.488 -17.75 -9.57 1 89.25 224 SER B C 1
ATOM 4023 O O . SER B 1 224 ? 7.684 -17.859 -9.844 1 89.25 224 SER B O 1
ATOM 4025 N N . PRO B 1 225 ? 5.551 -17.609 -10.531 1 91.69 225 PRO B N 1
ATOM 4026 C CA . PRO B 1 225 ? 5.953 -17.531 -11.938 1 91.69 225 PRO B CA 1
ATOM 4027 C C . PRO B 1 225 ? 6.906 -16.375 -12.211 1 91.69 225 PRO B C 1
ATOM 4029 O O . PRO B 1 225 ? 7.742 -16.453 -13.117 1 91.69 225 PRO B O 1
ATOM 4032 N N . VAL B 1 226 ? 6.867 -15.312 -11.453 1 95.25 226 VAL B N 1
ATOM 4033 C CA . VAL B 1 226 ? 7.754 -14.18 -11.688 1 95.25 226 VAL B CA 1
ATOM 4034 C C . VAL B 1 226 ? 9.125 -14.453 -11.07 1 95.25 226 VAL B C 1
ATOM 4036 O O . VAL B 1 226 ? 10.141 -13.938 -11.539 1 95.25 226 VAL B O 1
ATOM 4039 N N . ALA B 1 227 ? 9.141 -15.242 -10.016 1 94.81 227 ALA B N 1
ATOM 4040 C CA . ALA B 1 227 ? 10.398 -15.602 -9.367 1 94.81 227 ALA B CA 1
ATOM 4041 C C . ALA B 1 227 ? 11.273 -16.453 -10.289 1 94.81 227 ALA B C 1
ATOM 4043 O O . ALA B 1 227 ? 12.5 -16.359 -10.25 1 94.81 227 ALA B O 1
ATOM 4044 N N . ARG B 1 228 ? 10.68 -17.219 -11.125 1 90.88 228 ARG B N 1
ATOM 4045 C CA . ARG B 1 228 ? 11.391 -18.141 -12.008 1 90.88 228 ARG B CA 1
ATOM 4046 C C . ARG B 1 228 ? 12.281 -17.375 -12.984 1 90.88 228 ARG B C 1
ATOM 4048 O O . ARG B 1 228 ? 13.359 -17.859 -13.344 1 90.88 228 ARG B O 1
ATOM 4055 N N . ALA B 1 229 ? 11.914 -16.25 -13.312 1 93.38 229 ALA B N 1
ATOM 4056 C CA . ALA B 1 229 ? 12.648 -15.445 -14.289 1 93.38 229 ALA B CA 1
ATOM 4057 C C . ALA B 1 229 ? 13.57 -14.453 -13.594 1 93.38 229 ALA B C 1
ATOM 4059 O O . ALA B 1 229 ? 14.266 -13.672 -14.258 1 93.38 229 ALA B O 1
ATOM 4060 N N . ALA B 1 230 ? 13.703 -14.469 -12.266 1 97.69 230 ALA B N 1
ATOM 4061 C CA . ALA B 1 230 ? 14.312 -13.359 -11.531 1 97.69 230 ALA B CA 1
ATOM 4062 C C . ALA B 1 230 ? 15.75 -13.688 -11.141 1 97.69 230 ALA B C 1
ATOM 4064 O O . ALA B 1 230 ? 16.062 -14.828 -10.789 1 97.69 230 ALA B O 1
ATOM 4065 N N . ARG B 1 231 ? 16.594 -12.734 -11.219 1 97.69 231 ARG B N 1
ATOM 4066 C CA . ARG B 1 231 ? 17.938 -12.812 -10.672 1 97.69 231 ARG B CA 1
ATOM 4067 C C . ARG B 1 231 ? 17.922 -12.766 -9.148 1 97.69 231 ARG B C 1
ATOM 4069 O O . ARG B 1 231 ? 18.719 -13.438 -8.492 1 97.69 231 ARG B O 1
ATOM 4076 N N . HIS B 1 232 ? 17.062 -11.906 -8.586 1 98.38 232 HIS B N 1
ATOM 4077 C CA . HIS B 1 232 ? 16.859 -11.773 -7.148 1 98.38 232 HIS B CA 1
ATOM 4078 C C . HIS B 1 232 ? 15.383 -11.977 -6.785 1 98.38 232 HIS B C 1
ATOM 4080 O O . HIS B 1 232 ? 14.492 -11.508 -7.492 1 98.38 232 HIS B O 1
ATOM 4086 N N . VAL B 1 233 ? 15.211 -12.727 -5.742 1 98.38 233 VAL B N 1
ATOM 4087 C CA . VAL B 1 233 ? 13.867 -12.914 -5.207 1 98.38 233 VAL B CA 1
ATOM 4088 C C . VAL B 1 233 ? 13.828 -12.492 -3.738 1 98.38 233 VAL B C 1
ATOM 4090 O O . VAL B 1 233 ? 14.625 -12.977 -2.928 1 98.38 233 VAL B O 1
ATOM 4093 N N . LEU B 1 234 ? 13.055 -11.516 -3.41 1 98.5 234 LEU B N 1
ATOM 4094 C CA . LEU B 1 234 ? 12.68 -11.172 -2.043 1 98.5 234 LEU B CA 1
ATOM 4095 C C . LEU B 1 234 ? 11.219 -11.516 -1.776 1 98.5 234 LEU B C 1
ATOM 4097 O O . LEU B 1 234 ? 10.336 -11.133 -2.547 1 98.5 234 LEU B O 1
ATOM 4101 N N . ARG B 1 235 ? 10.977 -12.258 -0.764 1 97.19 235 ARG B N 1
ATOM 4102 C CA . ARG B 1 235 ? 9.617 -12.75 -0.589 1 97.19 235 ARG B CA 1
ATOM 4103 C C . ARG B 1 235 ? 9.109 -12.461 0.819 1 97.19 235 ARG B C 1
ATOM 4105 O O . ARG B 1 235 ? 9.898 -12.25 1.739 1 97.19 235 ARG B O 1
ATOM 4112 N N . PHE B 1 236 ? 7.805 -12.297 0.968 1 97.06 236 PHE B N 1
ATOM 4113 C CA . PHE B 1 236 ? 7.094 -12.406 2.234 1 97.06 236 PHE B CA 1
ATOM 4114 C C . PHE B 1 236 ? 6.332 -13.727 2.311 1 97.06 236 PHE B C 1
ATOM 4116 O O . PHE B 1 236 ? 6.254 -14.461 1.325 1 97.06 236 PHE B O 1
ATOM 4123 N N . THR B 1 237 ? 5.91 -14.016 3.457 1 91.75 237 THR B N 1
ATOM 4124 C CA . THR B 1 237 ? 5.113 -15.227 3.631 1 91.75 237 THR B CA 1
ATOM 4125 C C . THR B 1 237 ? 3.639 -14.883 3.824 1 91.75 237 THR B C 1
ATOM 4127 O O . THR B 1 237 ? 3.291 -14.109 4.719 1 91.75 237 THR B O 1
ATOM 4130 N N . ARG B 1 238 ? 2.854 -15.328 2.955 1 83.56 238 ARG B N 1
ATOM 4131 C CA . ARG B 1 238 ? 1.416 -15.141 3.127 1 83.56 238 ARG B CA 1
ATOM 4132 C C . ARG B 1 238 ? 0.894 -15.953 4.305 1 83.56 238 ARG B C 1
ATOM 4134 O O . ARG B 1 238 ? 1.264 -17.125 4.477 1 83.56 238 ARG B O 1
ATOM 4141 N N . PRO B 1 239 ? 0.154 -15.219 5.102 1 72.19 239 PRO B N 1
ATOM 4142 C CA . PRO B 1 239 ? -0.424 -16 6.191 1 72.19 239 PRO B CA 1
ATOM 4143 C C . PRO B 1 239 ? -1.339 -17.125 5.695 1 72.19 239 PRO B C 1
ATOM 4145 O O . PRO B 1 239 ? -1.962 -16.984 4.641 1 72.19 239 PRO B O 1
ATOM 4148 N N . ALA B 1 240 ? -1.16 -18.281 6.242 1 57.34 240 ALA B N 1
ATOM 4149 C CA . ALA B 1 240 ? -1.938 -19.453 5.852 1 57.34 240 ALA B CA 1
ATOM 4150 C C . ALA B 1 240 ? -3.434 -19.203 5.992 1 57.34 240 ALA B C 1
ATOM 4152 O O . ALA B 1 240 ? -3.873 -18.578 6.961 1 57.34 240 ALA B O 1
ATOM 4153 N N . ASP B 1 241 ? -4.133 -19.016 4.863 1 49.88 241 ASP B N 1
ATOM 4154 C CA . ASP B 1 241 ? -5.586 -19.016 5.008 1 49.88 241 ASP B CA 1
ATOM 4155 C C . ASP B 1 241 ? -6.066 -20.203 5.82 1 49.88 241 ASP B C 1
ATOM 4157 O O . ASP B 1 241 ? -5.801 -21.359 5.461 1 49.88 241 ASP B O 1
ATOM 4161 N N . THR B 1 242 ? -5.82 -20.219 7.082 1 43.59 242 THR B N 1
ATOM 4162 C CA . THR B 1 242 ? -6.316 -21.391 7.801 1 43.59 242 THR B CA 1
ATOM 4163 C C . THR B 1 242 ? -7.75 -21.703 7.387 1 43.59 242 THR B C 1
ATOM 4165 O O . THR B 1 242 ? -8.633 -20.844 7.473 1 43.59 242 THR B O 1
ATOM 4168 N N . GLY B 1 243 ? -7.887 -22.312 6.34 1 42.91 243 GLY B N 1
ATOM 4169 C CA . GLY B 1 243 ? -9.188 -22.797 5.93 1 42.91 243 GLY B CA 1
ATOM 4170 C C . GLY B 1 243 ? -10.055 -23.25 7.094 1 42.91 243 GLY B C 1
ATOM 4171 O O . GLY B 1 243 ? -9.594 -23.281 8.234 1 42.91 243 GLY B O 1
ATOM 4172 N N . PRO B 1 244 ? -11.375 -23.172 6.863 1 40.84 244 PRO B N 1
ATOM 4173 C CA . PRO B 1 244 ? -12.305 -23.625 7.895 1 40.84 244 PRO B CA 1
ATOM 4174 C C . PRO B 1 244 ? -11.828 -24.891 8.602 1 40.84 244 PRO B C 1
ATOM 4176 O O . PRO B 1 244 ? -12.258 -25.172 9.727 1 40.84 244 PRO B O 1
ATOM 4179 N N . ASP B 1 245 ? -11.234 -25.719 7.793 1 37.22 245 ASP B N 1
ATOM 4180 C CA . ASP B 1 245 ? -11.094 -27.078 8.297 1 37.22 245 ASP B CA 1
ATOM 4181 C C . ASP B 1 245 ? -10.094 -27.141 9.445 1 37.22 245 ASP B C 1
ATOM 4183 O O . ASP B 1 245 ? -9.812 -28.203 9.977 1 37.22 245 ASP B O 1
ATOM 4187 N N . ASP B 1 246 ? -9.234 -26.188 9.484 1 41.31 246 ASP B N 1
ATOM 4188 C CA . ASP B 1 246 ? -8.273 -26.453 10.547 1 41.31 246 ASP B CA 1
ATOM 4189 C C . ASP B 1 246 ? -8.938 -26.359 11.922 1 41.31 246 ASP B C 1
ATOM 4191 O O . ASP B 1 246 ? -8.25 -26.344 12.945 1 41.31 246 ASP B O 1
ATOM 4195 N N . GLY B 1 247 ? -10.242 -26.672 11.93 1 39.66 247 GLY B N 1
ATOM 4196 C CA . GLY B 1 247 ? -10.984 -26.812 13.164 1 39.66 247 GLY B CA 1
ATOM 4197 C C . GLY B 1 247 ? -11.227 -25.5 13.883 1 39.66 247 GLY B C 1
ATOM 4198 O O . GLY B 1 247 ? -12.039 -25.438 14.805 1 39.66 247 GLY B O 1
ATOM 4199 N N . GLU B 1 248 ? -10.219 -24.766 14.102 1 40.69 248 GLU B N 1
ATOM 4200 C CA . GLU B 1 248 ? -10.484 -23.531 14.844 1 40.69 248 GLU B CA 1
ATOM 4201 C C . GLU B 1 248 ? -11.086 -22.453 13.945 1 40.69 248 GLU B C 1
ATOM 4203 O O . GLU B 1 248 ? -10.555 -22.172 12.867 1 40.69 248 GLU B O 1
ATOM 4208 N N . ALA B 1 249 ? -12.375 -22.422 13.938 1 46.12 249 ALA B N 1
ATOM 4209 C CA . ALA B 1 249 ? -13.242 -21.469 13.242 1 46.12 249 ALA B CA 1
ATOM 4210 C C . ALA B 1 249 ? -12.609 -20.078 13.219 1 46.12 249 ALA B C 1
ATOM 4212 O O . ALA B 1 249 ? -12.734 -19.312 14.18 1 46.12 249 ALA B O 1
ATOM 4213 N N . ARG B 1 250 ? -11.469 -19.828 12.578 1 55.44 250 ARG B N 1
ATOM 4214 C CA . ARG B 1 250 ? -10.969 -18.453 12.625 1 55.44 250 ARG B CA 1
ATOM 4215 C C . ARG B 1 250 ? -11.742 -17.562 11.656 1 55.44 250 ARG B C 1
ATOM 4217 O O . ARG B 1 250 ? -12.195 -18.016 10.609 1 55.44 250 ARG B O 1
ATOM 4224 N N . ASP B 1 251 ? -12.164 -16.453 12.148 1 62.25 251 ASP B N 1
ATOM 4225 C CA . ASP B 1 251 ? -12.836 -15.438 11.344 1 62.25 251 ASP B CA 1
ATOM 4226 C C . ASP B 1 251 ? -12.039 -15.125 10.078 1 62.25 251 ASP B C 1
ATOM 4228 O O . ASP B 1 251 ? -10.812 -15.031 10.125 1 62.25 251 ASP B O 1
ATOM 4232 N N . PRO B 1 252 ? -12.805 -15.258 9 1 72.62 252 PRO B N 1
ATOM 4233 C CA . PRO B 1 252 ? -12.125 -14.852 7.762 1 72.62 252 PRO B CA 1
ATOM 4234 C C . PRO B 1 252 ? -11.555 -13.438 7.836 1 72.62 252 PRO B C 1
ATOM 4236 O O . PRO B 1 252 ? -12.156 -12.555 8.453 1 72.62 252 PRO B O 1
ATOM 4239 N N . ALA B 1 253 ? -10.453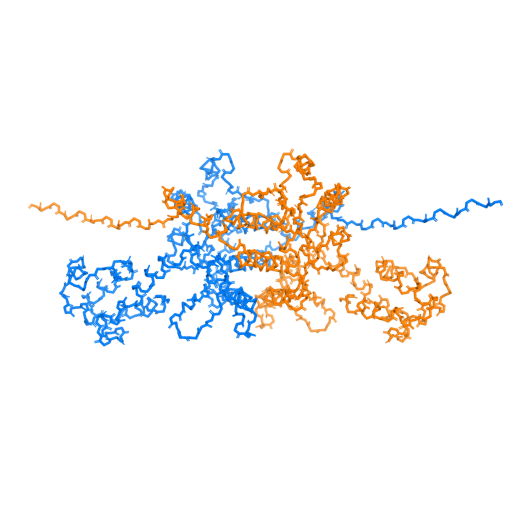 -13.25 7.395 1 77.56 253 ALA B N 1
ATOM 4240 C CA . ALA B 1 253 ? -9.773 -11.953 7.477 1 77.56 253 ALA B CA 1
ATOM 4241 C C . ALA B 1 253 ? -10.312 -10.984 6.434 1 77.56 253 ALA B C 1
ATOM 4243 O O . ALA B 1 253 ? -10.555 -9.812 6.734 1 77.56 253 ALA B O 1
ATOM 4244 N N . SER B 1 254 ? -10.484 -11.445 5.254 1 84.81 254 SER B N 1
ATOM 4245 C CA . SER B 1 254 ? -10.914 -10.609 4.137 1 84.81 254 SER B CA 1
ATOM 4246 C C . SER B 1 254 ? -11.367 -11.461 2.955 1 84.81 254 SER B C 1
ATOM 4248 O O . SER B 1 254 ? -11.141 -12.68 2.936 1 84.81 254 SER B O 1
ATOM 4250 N N . PHE B 1 255 ? -12.117 -10.898 2.041 1 85.12 255 PHE B N 1
ATOM 4251 C CA . PHE B 1 255 ? -12.469 -11.586 0.803 1 85.12 255 PHE B CA 1
ATOM 4252 C C . PHE B 1 255 ? -11.352 -11.445 -0.226 1 85.12 255 PHE B C 1
ATOM 4254 O O . PHE B 1 255 ? -11.305 -12.203 -1.198 1 85.12 255 PHE B O 1
ATOM 4261 N N . PHE B 1 256 ? -10.516 -10.531 -0.015 1 86.12 256 PHE B N 1
ATOM 4262 C CA . PHE B 1 256 ? -9.461 -10.141 -0.939 1 86.12 256 PHE B CA 1
ATOM 4263 C C . PHE B 1 256 ? -8.094 -10.234 -0.268 1 86.12 256 PHE B C 1
ATOM 4265 O O . PHE B 1 256 ? -7.973 -10.008 0.938 1 86.12 256 PHE B O 1
ATOM 4272 N N . HIS B 1 257 ? -7.098 -10.57 -0.983 1 87.75 257 HIS B N 1
ATOM 4273 C CA . HIS B 1 257 ? -5.758 -10.688 -0.42 1 87.75 257 HIS B CA 1
ATOM 4274 C C . HIS B 1 257 ? -5.223 -9.328 0.013 1 87.75 257 HIS B C 1
ATOM 4276 O O . HIS B 1 257 ? -5.484 -8.32 -0.643 1 87.75 257 HIS B O 1
ATOM 4282 N N . SER B 1 258 ? -4.469 -9.32 1.08 1 94.19 258 SER B N 1
ATOM 4283 C CA . SER B 1 258 ? -3.77 -8.117 1.509 1 94.19 258 SER B CA 1
ATOM 4284 C C . SER B 1 258 ? -2.488 -7.906 0.708 1 94.19 258 SER B C 1
ATOM 4286 O O . SER B 1 258 ? -1.801 -8.867 0.364 1 94.19 258 SER B O 1
ATOM 4288 N N . THR B 1 259 ? -2.158 -6.641 0.487 1 96.56 259 THR B N 1
ATOM 4289 C CA . THR B 1 259 ? -0.897 -6.332 -0.176 1 96.56 259 THR B CA 1
ATOM 4290 C C . THR B 1 259 ? 0.138 -5.84 0.833 1 96.56 259 THR B C 1
ATOM 4292 O O . THR B 1 259 ? 1.154 -5.258 0.452 1 96.56 259 THR B O 1
ATOM 4295 N N . ALA B 1 260 ? -0.083 -6.066 2.107 1 97.44 260 ALA B N 1
ATOM 4296 C CA . ALA B 1 260 ? 0.806 -5.594 3.168 1 97.44 260 ALA B CA 1
ATOM 4297 C C . ALA B 1 260 ? 2.201 -6.188 3.018 1 97.44 260 ALA B C 1
ATOM 4299 O O . ALA B 1 260 ? 3.203 -5.508 3.248 1 97.44 260 ALA B O 1
ATOM 4300 N N . GLY B 1 261 ? 2.268 -7.469 2.689 1 97.81 261 GLY B N 1
ATOM 4301 C CA . GLY B 1 261 ? 3.564 -8.094 2.492 1 97.81 261 GLY B CA 1
ATOM 4302 C C . GLY B 1 261 ? 4.367 -7.469 1.367 1 97.81 261 GLY B C 1
ATOM 4303 O O . GLY B 1 261 ? 5.566 -7.234 1.51 1 97.81 261 GLY B O 1
ATOM 4304 N N . LEU B 1 262 ? 3.701 -7.227 0.216 1 98.31 262 LEU B N 1
ATOM 4305 C CA . LEU B 1 262 ? 4.348 -6.566 -0.913 1 98.31 262 LEU B CA 1
ATOM 4306 C C . LEU B 1 262 ? 4.816 -5.168 -0.526 1 98.31 262 LEU B C 1
ATOM 4308 O O . LEU B 1 262 ? 5.922 -4.758 -0.891 1 98.31 262 LEU B O 1
ATOM 4312 N N . LEU B 1 263 ? 3.969 -4.457 0.203 1 98.25 263 LEU B N 1
ATOM 4313 C CA . LEU B 1 263 ? 4.34 -3.125 0.671 1 98.25 263 LEU B CA 1
ATOM 4314 C C . LEU B 1 263 ? 5.566 -3.188 1.572 1 98.25 263 LEU B C 1
ATOM 4316 O O . LEU B 1 263 ? 6.473 -2.359 1.453 1 98.25 263 LEU B O 1
ATOM 4320 N N . GLY B 1 264 ? 5.57 -4.117 2.5 1 97.88 264 GLY B N 1
ATOM 4321 C CA . GLY B 1 264 ? 6.727 -4.297 3.363 1 97.88 264 GLY B CA 1
ATOM 4322 C C . GLY B 1 264 ? 8.016 -4.504 2.598 1 97.88 264 GLY B C 1
ATOM 4323 O O . GLY B 1 264 ? 9.023 -3.852 2.885 1 97.88 264 GLY B O 1
ATOM 4324 N N . LEU B 1 265 ? 7.992 -5.414 1.655 1 98.44 265 LEU B N 1
ATOM 4325 C CA . LEU B 1 265 ? 9.164 -5.668 0.825 1 98.44 265 LEU B CA 1
ATOM 4326 C C . LEU B 1 265 ? 9.625 -4.395 0.126 1 98.44 265 LEU B C 1
ATOM 4328 O O . LEU B 1 265 ? 10.812 -4.078 0.128 1 98.44 265 LEU B O 1
ATOM 4332 N N . ALA B 1 266 ? 8.688 -3.676 -0.466 1 98.38 266 ALA B N 1
ATOM 4333 C CA . ALA B 1 266 ? 8.984 -2.471 -1.233 1 98.38 266 ALA B CA 1
ATOM 4334 C C . ALA B 1 266 ? 9.625 -1.403 -0.353 1 98.38 266 ALA B C 1
ATOM 4336 O O . ALA B 1 266 ? 10.648 -0.822 -0.721 1 98.38 266 ALA B O 1
ATOM 4337 N N . GLU B 1 267 ? 9.031 -1.174 0.815 1 97.56 267 GLU B N 1
ATOM 4338 C CA . GLU B 1 267 ? 9.531 -0.107 1.68 1 97.56 267 GLU B CA 1
ATOM 4339 C C . GLU B 1 267 ? 10.891 -0.461 2.27 1 97.56 267 GLU B C 1
ATOM 4341 O O . GLU B 1 267 ? 11.758 0.404 2.404 1 97.56 267 GLU B O 1
ATOM 4346 N N . HIS B 1 268 ? 11.133 -1.697 2.617 1 96.94 268 HIS B N 1
ATOM 4347 C CA . HIS B 1 268 ? 12.438 -2.113 3.123 1 96.94 268 HIS B CA 1
ATOM 4348 C C . HIS B 1 268 ? 13.516 -1.982 2.049 1 96.94 268 HIS B C 1
ATOM 4350 O O . HIS B 1 268 ? 14.641 -1.574 2.34 1 96.94 268 HIS B O 1
ATOM 4356 N N . LEU B 1 269 ? 13.188 -2.371 0.834 1 97.56 269 LEU B N 1
ATOM 4357 C CA . LEU B 1 269 ? 14.148 -2.258 -0.253 1 97.56 269 LEU B CA 1
ATOM 4358 C C . LEU B 1 269 ? 14.523 -0.8 -0.504 1 97.56 269 LEU B C 1
ATOM 4360 O O . LEU B 1 269 ? 15.695 -0.473 -0.675 1 97.56 269 LEU B O 1
ATOM 4364 N N . ILE B 1 270 ? 13.57 0.091 -0.506 1 97.44 270 ILE B N 1
ATOM 4365 C CA . ILE B 1 270 ? 13.789 1.516 -0.728 1 97.44 270 ILE B CA 1
ATOM 4366 C C . ILE B 1 270 ? 14.633 2.088 0.408 1 97.44 270 ILE B C 1
ATOM 4368 O O . ILE B 1 270 ? 15.555 2.875 0.17 1 97.44 270 ILE B O 1
ATOM 4372 N N . ALA B 1 271 ? 14.289 1.69 1.64 1 94.75 271 ALA B N 1
ATOM 4373 C CA . ALA B 1 271 ? 15.062 2.152 2.789 1 94.75 271 ALA B CA 1
ATOM 4374 C C . ALA B 1 271 ? 16.516 1.714 2.68 1 94.75 271 ALA B C 1
ATOM 4376 O O . ALA B 1 271 ? 17.438 2.488 2.979 1 94.75 271 ALA B O 1
ATOM 4377 N N . ARG B 1 272 ? 16.688 0.498 2.27 1 94.44 272 ARG B N 1
ATOM 4378 C CA . ARG B 1 272 ? 18.047 -0.018 2.123 1 94.44 272 ARG B CA 1
ATOM 4379 C C . ARG B 1 272 ? 18.781 0.689 0.991 1 94.44 272 ARG B C 1
ATOM 4381 O O . ARG B 1 272 ? 19.984 0.923 1.079 1 94.44 272 ARG B O 1
ATOM 4388 N N . LEU B 1 273 ? 18.156 0.984 -0.09 1 96.38 273 LEU B N 1
ATOM 4389 C CA . LEU B 1 273 ? 18.734 1.756 -1.187 1 96.38 273 LEU B CA 1
ATOM 4390 C C . LEU B 1 273 ? 19.203 3.121 -0.701 1 96.38 273 LEU B C 1
ATOM 4392 O O . LEU B 1 273 ? 20.297 3.561 -1.046 1 96.38 273 LEU B O 1
ATOM 4396 N N . ALA B 1 274 ? 18.359 3.777 0.094 1 94.94 274 ALA B N 1
ATOM 4397 C CA . ALA B 1 274 ? 18.734 5.066 0.663 1 94.94 274 ALA B CA 1
ATOM 4398 C C . ALA B 1 274 ? 19.969 4.93 1.562 1 94.94 274 ALA B C 1
ATOM 4400 O O . ALA B 1 274 ? 20.875 5.758 1.516 1 94.94 274 ALA B O 1
ATOM 4401 N N . ALA B 1 275 ? 20 3.883 2.338 1 91.19 275 ALA B N 1
ATOM 4402 C CA . ALA B 1 275 ? 21.078 3.641 3.299 1 91.19 275 ALA B CA 1
ATOM 4403 C C . ALA B 1 275 ? 22.406 3.395 2.586 1 91.19 275 ALA B C 1
ATOM 4405 O O . ALA B 1 275 ? 23.469 3.754 3.1 1 91.19 275 ALA B O 1
ATOM 4406 N N . ARG B 1 276 ? 22.297 2.898 1.417 1 93.44 276 ARG B N 1
ATOM 4407 C CA . ARG B 1 276 ? 23.516 2.498 0.714 1 93.44 276 ARG B CA 1
ATOM 4408 C C . ARG B 1 276 ? 23.812 3.436 -0.453 1 93.44 276 ARG B C 1
ATOM 4410 O O . ARG B 1 276 ? 24.75 3.213 -1.213 1 93.44 276 ARG B O 1
ATOM 4417 N N . GLY B 1 277 ? 23 4.465 -0.644 1 92.56 277 GLY B N 1
ATOM 4418 C CA . GLY B 1 277 ? 23.062 5.285 -1.841 1 92.56 277 GLY B CA 1
ATOM 4419 C C . GLY B 1 277 ? 24.172 6.316 -1.805 1 92.56 277 GLY B C 1
ATOM 4420 O O . GLY B 1 277 ? 24.469 6.957 -2.816 1 92.56 277 GLY B O 1
ATOM 4421 N N . GLY B 1 278 ? 24.828 6.562 -0.62 1 89.75 278 GLY B N 1
ATOM 4422 C CA . GLY B 1 278 ? 25.969 7.461 -0.507 1 89.75 278 GLY B CA 1
ATOM 4423 C C . GLY B 1 278 ? 25.594 8.922 -0.653 1 89.75 278 GLY B C 1
ATOM 4424 O O . GLY B 1 278 ? 24.422 9.289 -0.472 1 89.75 278 GLY B O 1
ATOM 4425 N N . GLU B 1 279 ? 26.531 9.711 -0.983 1 90.19 279 GLU B N 1
ATOM 4426 C CA . GLU B 1 279 ? 26.375 11.156 -1.055 1 90.19 279 GLU B CA 1
ATOM 4427 C C . GLU B 1 279 ? 25.484 11.562 -2.219 1 90.19 279 GLU B C 1
ATOM 4429 O O . GLU B 1 279 ? 24.75 12.547 -2.129 1 90.19 279 GLU B O 1
ATOM 4434 N N . ALA B 1 280 ? 25.516 10.812 -3.225 1 91.94 280 ALA B N 1
ATOM 4435 C CA . ALA B 1 280 ? 24.703 11.133 -4.395 1 91.94 280 ALA B CA 1
ATOM 4436 C C . ALA B 1 280 ? 23.219 11.141 -4.043 1 91.94 280 ALA B C 1
ATOM 4438 O O . ALA B 1 280 ? 22.484 12.023 -4.477 1 91.94 280 ALA B O 1
ATOM 4439 N N . VAL B 1 281 ? 22.797 10.211 -3.273 1 93.75 281 VAL B N 1
ATOM 4440 C CA . VAL B 1 281 ? 21.406 10.125 -2.838 1 93.75 281 VAL B CA 1
ATOM 4441 C C . VAL B 1 281 ? 21.078 11.305 -1.928 1 93.75 281 VAL B C 1
ATOM 4443 O O . VAL B 1 281 ? 20 11.898 -2.039 1 93.75 281 VAL B O 1
ATOM 4446 N N . LEU B 1 282 ? 21.969 11.688 -1.041 1 89.12 282 LEU B N 1
ATOM 4447 C CA . LEU B 1 282 ? 21.734 12.789 -0.116 1 89.12 282 LEU B CA 1
ATOM 4448 C C . LEU B 1 282 ? 21.609 14.109 -0.866 1 89.12 282 LEU B C 1
ATOM 4450 O O . LEU B 1 282 ? 20.75 14.93 -0.553 1 89.12 282 LEU B O 1
ATOM 4454 N N . GLN B 1 283 ? 22.438 14.266 -1.838 1 89.06 283 GLN B N 1
ATOM 4455 C CA . GLN B 1 283 ? 22.375 15.477 -2.65 1 89.06 283 GLN B CA 1
ATOM 4456 C C . GLN B 1 283 ? 21.062 15.562 -3.42 1 89.06 283 GLN B C 1
ATOM 4458 O O . GLN B 1 283 ? 20.453 16.641 -3.504 1 89.06 283 GLN B O 1
ATOM 4463 N N . ARG B 1 284 ? 20.688 14.484 -3.932 1 92.69 284 ARG B N 1
ATOM 4464 C CA . ARG B 1 284 ? 19.422 14.469 -4.66 1 92.69 284 ARG B CA 1
ATOM 4465 C C . ARG B 1 284 ? 18.25 14.797 -3.738 1 92.69 284 ARG B C 1
ATOM 4467 O O . ARG B 1 284 ? 17.359 15.555 -4.113 1 92.69 284 ARG B O 1
ATOM 4474 N N . LEU B 1 285 ? 18.234 14.242 -2.59 1 92.44 285 LEU B N 1
ATOM 4475 C CA . LEU B 1 285 ? 17.156 14.5 -1.64 1 92.44 285 LEU B CA 1
ATOM 4476 C C . LEU B 1 285 ? 17.109 15.977 -1.267 1 92.44 285 LEU B C 1
ATOM 4478 O O . LEU B 1 285 ? 16.016 16.531 -1.072 1 92.44 285 LEU B O 1
ATOM 4482 N N . ASP B 1 286 ? 18.234 16.594 -1.233 1 86.38 286 ASP B N 1
ATOM 4483 C CA . ASP B 1 286 ? 18.297 18.031 -1.001 1 86.38 286 ASP B CA 1
ATOM 4484 C C . ASP B 1 286 ? 17.609 18.797 -2.133 1 86.38 286 ASP B C 1
ATOM 4486 O O . ASP B 1 286 ? 16.828 19.703 -1.885 1 86.38 286 ASP B O 1
ATOM 4490 N N . GLU B 1 287 ? 17.953 18.422 -3.299 1 90.56 287 GLU B N 1
ATOM 4491 C CA . GLU B 1 287 ? 17.375 19.062 -4.477 1 90.56 287 GLU B CA 1
ATOM 4492 C C . GLU B 1 287 ? 15.859 18.875 -4.512 1 90.56 287 GLU B C 1
ATOM 4494 O O . GLU B 1 287 ? 15.117 19.812 -4.805 1 90.56 287 GLU B O 1
ATOM 4499 N N . ILE B 1 288 ? 15.438 17.703 -4.211 1 92.38 288 ILE B N 1
ATOM 4500 C CA . ILE B 1 288 ? 14.016 17.375 -4.254 1 92.38 288 ILE B CA 1
ATOM 4501 C C . ILE B 1 288 ? 13.273 18.156 -3.186 1 92.38 288 ILE B C 1
ATOM 4503 O O . ILE B 1 288 ? 12.211 18.734 -3.451 1 92.38 288 ILE B O 1
ATOM 4507 N N . GLU B 1 289 ? 13.805 18.203 -2.041 1 87.25 289 GLU B N 1
ATOM 4508 C CA . GLU B 1 289 ? 13.18 18.938 -0.947 1 87.25 289 GLU B CA 1
ATOM 4509 C C . GLU B 1 289 ? 13.039 20.422 -1.291 1 87.25 289 GLU B C 1
ATOM 4511 O O . GLU B 1 289 ? 11.992 21.016 -1.038 1 87.25 289 GLU B O 1
ATOM 4516 N N . ALA B 1 290 ? 14.086 20.984 -1.845 1 84.81 290 ALA B N 1
ATOM 4517 C CA . ALA B 1 290 ? 14.047 22.375 -2.252 1 84.81 290 ALA B CA 1
ATOM 4518 C C . ALA B 1 290 ? 12.953 22.625 -3.289 1 84.81 290 ALA B C 1
ATOM 4520 O O . ALA B 1 290 ? 12.219 23.609 -3.209 1 84.81 290 ALA B O 1
ATOM 4521 N N . ARG B 1 291 ? 12.852 21.734 -4.191 1 89.31 291 ARG B N 1
ATOM 4522 C CA . ARG B 1 291 ? 11.844 21.844 -5.238 1 89.31 291 ARG B CA 1
ATOM 4523 C C . ARG B 1 291 ? 10.438 21.719 -4.664 1 89.31 291 ARG B C 1
ATOM 4525 O O . ARG B 1 291 ? 9.547 22.484 -5.023 1 89.31 291 ARG B O 1
ATOM 4532 N N . LEU B 1 292 ? 10.258 20.734 -3.781 1 89 292 LEU B N 1
ATOM 4533 C CA . LEU B 1 292 ? 8.953 20.516 -3.162 1 89 292 LEU B CA 1
ATOM 4534 C C . LEU B 1 292 ? 8.531 21.734 -2.35 1 89 292 LEU B C 1
ATOM 4536 O O . LEU B 1 292 ? 7.359 22.125 -2.367 1 89 292 LEU B O 1
ATOM 4540 N N . GLN B 1 293 ? 9.469 22.328 -1.698 1 82.81 293 GLN B N 1
ATOM 4541 C CA . GLN B 1 293 ? 9.203 23.531 -0.918 1 82.81 293 GLN B CA 1
ATOM 4542 C C . GLN B 1 293 ? 8.852 24.703 -1.825 1 82.81 293 GLN B C 1
ATOM 4544 O O . GLN B 1 293 ? 7.867 25.406 -1.584 1 82.81 293 GLN B O 1
ATOM 4549 N N . ALA B 1 294 ? 9.594 24.891 -2.871 1 81.88 294 ALA B N 1
ATOM 4550 C CA . ALA B 1 294 ? 9.383 26 -3.807 1 81.88 294 ALA B CA 1
ATOM 4551 C C . ALA B 1 294 ? 8.023 25.875 -4.492 1 81.88 294 ALA B C 1
ATOM 4553 O O . ALA B 1 294 ? 7.359 26.891 -4.746 1 81.88 294 ALA B O 1
ATOM 4554 N N . ASP B 1 295 ? 7.551 24.641 -4.691 1 88.31 295 ASP B N 1
ATOM 4555 C CA . ASP B 1 295 ? 6.316 24.359 -5.414 1 88.31 295 ASP B CA 1
ATOM 4556 C C . ASP B 1 295 ? 5.113 24.391 -4.477 1 88.31 295 ASP B C 1
ATOM 4558 O O . ASP B 1 295 ? 3.965 24.312 -4.922 1 88.31 295 ASP B O 1
ATOM 4562 N N . GLY B 1 296 ? 5.336 24.516 -3.232 1 88.19 296 GLY B N 1
ATOM 4563 C CA . GLY B 1 296 ? 4.234 24.406 -2.289 1 88.19 296 GLY B CA 1
ATOM 4564 C C . GLY B 1 296 ? 3.523 23.062 -2.355 1 88.19 296 GLY B C 1
ATOM 4565 O O . GLY B 1 296 ? 2.293 23 -2.295 1 88.19 296 GLY B O 1
ATOM 4566 N N . ALA B 1 297 ? 4.277 22.031 -2.541 1 88.5 297 ALA B N 1
ATOM 4567 C CA . ALA B 1 297 ? 3.742 20.688 -2.768 1 88.5 297 ALA B CA 1
ATOM 4568 C C . ALA B 1 297 ? 2.959 20.203 -1.553 1 88.5 297 ALA B C 1
ATOM 4570 O O . ALA B 1 297 ? 2.043 19.391 -1.685 1 88.5 297 ALA B O 1
ATOM 4571 N N . TYR B 1 298 ? 3.307 20.766 -0.406 1 89.25 298 TYR B N 1
ATOM 4572 C CA . TYR B 1 298 ? 2.658 20.297 0.81 1 89.25 298 TYR B CA 1
ATOM 4573 C C . TYR B 1 298 ? 1.927 21.438 1.518 1 89.25 298 TYR B C 1
ATOM 4575 O O . TYR B 1 298 ? 2.408 22.562 1.545 1 89.25 298 TYR B O 1
ATOM 4583 N N . TRP B 1 299 ? 0.856 21.094 2.09 1 88.06 299 TRP B N 1
ATOM 4584 C CA . TRP B 1 299 ? -0.115 22.016 2.676 1 88.06 299 TRP B CA 1
ATOM 4585 C C . TRP B 1 299 ? 0.462 22.703 3.906 1 88.06 299 TRP B C 1
ATOM 4587 O O . TRP B 1 299 ? 1.078 22.047 4.758 1 88.06 299 TRP B O 1
ATOM 4597 N N . ARG B 1 300 ? 0.358 23.953 3.842 1 77.94 300 ARG B N 1
ATOM 4598 C CA . ARG B 1 300 ? 0.69 24.766 5.008 1 77.94 300 ARG B CA 1
ATOM 4599 C C . ARG B 1 300 ? -0.542 25.5 5.543 1 77.94 300 ARG B C 1
ATOM 4601 O O . ARG B 1 300 ? -1.275 26.125 4.781 1 77.94 300 ARG B O 1
ATOM 4608 N N . GLU B 1 301 ? -0.956 25.141 6.703 1 69.19 301 GLU B N 1
ATOM 4609 C CA . GLU B 1 301 ? -2.139 25.797 7.254 1 69.19 301 GLU B CA 1
ATOM 4610 C C . GLU B 1 301 ? -2.014 27.312 7.18 1 69.19 301 GLU B C 1
ATOM 4612 O O . GLU B 1 301 ? -0.992 27.891 7.574 1 69.19 301 GLU B O 1
ATOM 4617 N N . PRO B 1 302 ? -2.963 27.922 6.312 1 60.72 302 PRO B N 1
ATOM 4618 C CA . PRO B 1 302 ? -2.924 29.391 6.262 1 60.72 302 PRO B CA 1
ATOM 4619 C C . PRO B 1 302 ? -2.973 30.016 7.648 1 60.72 302 PRO B C 1
ATOM 4621 O O . PRO B 1 302 ? -3.566 29.453 8.57 1 60.72 302 PRO B O 1
ATOM 4624 N N . PRO B 1 303 ? -2.047 30.969 7.855 1 50.16 303 PRO B N 1
ATOM 4625 C CA . PRO B 1 303 ? -2.184 31.688 9.125 1 50.16 303 PRO B CA 1
ATOM 4626 C C . PRO B 1 303 ? -3.613 32.156 9.383 1 50.16 303 PRO B C 1
ATOM 4628 O O . PRO B 1 303 ? -4.352 32.469 8.445 1 50.16 303 PRO B O 1
ATOM 4631 N N . ARG B 1 304 ? -4.41 31.562 10.203 1 45.91 304 ARG B N 1
ATOM 4632 C CA . ARG B 1 304 ? -5.754 32.062 10.477 1 45.91 304 ARG B CA 1
ATOM 4633 C C . ARG B 1 304 ? -5.805 33.594 10.422 1 45.91 304 ARG B C 1
ATOM 4635 O O . ARG B 1 304 ? -5.012 34.25 11.078 1 45.91 304 ARG B O 1
ATOM 4642 N N . GLY B 1 305 ? -6.141 34.125 9.289 1 43.25 305 GLY B N 1
ATOM 4643 C CA . GLY B 1 305 ? -6.348 35.562 9.164 1 43.25 305 GLY B CA 1
ATOM 4644 C C . GLY B 1 305 ? -6.906 36.188 10.422 1 43.25 305 GLY B C 1
ATOM 4645 O O . GLY B 1 305 ? -7.586 35.531 11.211 1 43.25 305 GLY B O 1
ATOM 4646 N N . ARG B 1 306 ? -6.324 37.344 10.906 1 39.66 306 ARG B N 1
ATOM 4647 C CA . ARG B 1 306 ? -6.785 38.344 11.852 1 39.66 306 ARG B CA 1
ATOM 4648 C C . ARG B 1 306 ? -8.281 38.594 11.703 1 39.66 306 ARG B C 1
ATOM 4650 O O . ARG B 1 306 ? -8.742 39.031 10.648 1 39.66 306 ARG B O 1
ATOM 4657 N N . SER B 1 307 ? -9.125 37.75 12.148 1 40.75 307 SER B N 1
ATOM 4658 C CA . SER B 1 307 ? -10.469 38.344 12.25 1 40.75 307 SER B CA 1
ATOM 4659 C C . SER B 1 307 ? -10.414 39.844 12.391 1 40.75 307 SER B C 1
ATOM 4661 O O . SER B 1 307 ? -9.727 40.375 13.273 1 40.75 307 SER B O 1
ATOM 4663 N N . ALA B 1 308 ? -10.648 40.625 11.297 1 43.75 308 ALA B N 1
ATOM 4664 C CA . ALA B 1 308 ? -10.859 42.094 11.273 1 43.75 308 ALA B CA 1
ATOM 4665 C C . ALA B 1 308 ? -11.609 42.562 12.523 1 43.75 308 ALA B C 1
ATOM 4667 O O . ALA B 1 308 ? -12.664 42 12.859 1 43.75 308 ALA B O 1
ATOM 4668 N N . ALA B 1 309 ? -11.07 43.281 13.422 1 42.41 309 ALA B N 1
ATOM 4669 C CA . ALA B 1 309 ? -11.672 44.031 14.508 1 42.41 309 ALA B CA 1
ATOM 4670 C C . ALA B 1 309 ? -12.961 44.719 14.055 1 42.41 309 ALA B C 1
ATOM 4672 O O . ALA B 1 309 ? -13.008 45.312 12.977 1 42.41 309 ALA B O 1
ATOM 4673 N N . PRO B 1 310 ? -14.094 44.406 14.57 1 41.34 310 PRO B N 1
ATOM 4674 C CA . PRO B 1 310 ? -15.312 45.125 14.211 1 41.34 310 PRO B CA 1
ATOM 4675 C C . PRO B 1 310 ? -15.094 46.625 14.086 1 41.34 310 PRO B C 1
ATOM 4677 O O . PRO B 1 310 ? -14.211 47.188 14.742 1 41.34 310 PRO B O 1
ATOM 4680 N N . ALA B 1 311 ? -15.32 47.25 12.867 1 43.53 311 ALA B N 1
ATOM 4681 C CA . ALA B 1 311 ? -15.336 48.688 12.742 1 43.53 311 ALA B CA 1
ATOM 4682 C C . ALA B 1 311 ? -15.953 49.344 13.969 1 43.53 311 ALA B C 1
ATOM 4684 O O . ALA B 1 311 ? -16.984 48.875 14.469 1 43.53 311 ALA B O 1
ATOM 4685 N N . PRO B 1 312 ? -15.242 50.062 14.727 1 39.59 312 PRO B N 1
ATOM 4686 C CA . PRO B 1 312 ? -15.906 50.812 15.805 1 39.59 312 PRO B CA 1
ATOM 4687 C C . PRO B 1 312 ? -17.219 51.438 15.359 1 39.59 312 PRO B C 1
ATOM 4689 O O . PRO B 1 312 ? -17.391 51.75 14.18 1 39.59 312 PRO B O 1
ATOM 4692 N N . GLU B 1 313 ? -18.359 51.219 16.078 1 33.78 313 GLU B N 1
ATOM 4693 C CA . GLU B 1 313 ? -19.422 52.219 15.844 1 33.78 313 GLU B CA 1
ATOM 4694 C C . GLU B 1 313 ? -18.875 53.625 15.906 1 33.78 313 GLU B C 1
ATOM 4696 O O . GLU B 1 313 ? -18.031 53.938 16.75 1 33.78 313 GLU B O 1
#

Radius of gyration: 27.43 Å; Cα contacts (8 Å, |Δi|>4): 1050; chains: 2; bounding box: 54×101×70 Å

InterPro domains:
  IPR000281 Helix-turn-helix protein RpiR [PS51071] (3-79)
  IPR001347 SIS domain [PF01380] (134-240)
  IPR001347 SIS domain [PS51464] (130-279)
  IPR009057 Homedomain-like superfamily [SSF46689] (3-77)
  IPR035472 RpiR-like, SIS domain [cd05013] (126-271)
  IPR036388 Winged helix-like DNA-binding domain superfamily [G3DSA:1.10.10.10] (3-77)
  IPR046348 SIS domain superfamily [SSF53697] (109-241)
  IPR047640 HTH-type transcriptional regulator RpiR-like [PTHR30514] (5-294)

Foldseek 3Di:
DCVVLLVLLVVLLVVDPPLLVLLSVLCNVCLLCLQVPDLCVSCVVSVHHSVSLQVNCVSSPHPGSCRVSVVSNCCVVCVVCLALVNLVVLLVVCVVPVPPDDLQVQQVVQLVQQLVQQCVQDPPVLLVVVLVLQLQAQAEEFDDDDPCLVLSVVLLVLVVLQDPRYDYLHCVVVVSVVVLVVAAARHEYEYEAEPVGDPVSLVSLQVSLVRNHAYEYEYADCPPSNNVSHPGYRHTHGDPQPPCPVVPNDRRNHSDGDCSNSNSNSVVSSVVSCVPVPPSRVVSNVVVVVVCVVVVVDDDPPPPPDPPDPDDD/DCVVLLVLLVVLLVVDPPLLVLLSVLCNVCLLCLQVDDLCVSCVVSVHHSVSLQVNCVSSPHPGSCVVSVVSNCCVVCVVCLALVNLVVLLVVCVVPVPPDDLQVQQVVQLVQQLVQQCVQDPPVLLVVVLVLQLQAQAEEFDDDDPCLVLSVVLLVLVVLQDPRYDYLHCVVVVSVVVLVVAAARHAYEYEAEPVGDPVSLVSLQVSLVRNHAYEYEYADCPPSNNVSHPGYRHTHGDPQPPCPVVPNDRRNHSDGDCSNSNSNSVVSSVVSCVPVPPSRVVSNVVVVVVCVVVVVDDDPPPPPDPPDPDDD

pLDDT: mean 84.2, std 16.53, range [33.78, 98.81]

Organism: NCBI:txid1287738

Nearest PDB structures (foldseek):
  3sho-assembly1_B  TM=9.039E-01  e=6.726E-10  Sphaerobacter thermophilus DSM 20745
  7en5-assembly1_A  TM=8.770E-01  e=1.074E-07  Escherichia coli K-12
  3fxa-assembly1_D  TM=7.765E-01  e=7.197E-07  Listeria monocytogenes serotype 4b str. F2365
  2a3n-assembly1_A-2  TM=6.547E-01  e=1.540E-04  Salmonella enterica subsp. enterica serovar Typhimurium str. LT2
  8glr-assembly1_A-2  TM=4.817E-01  e=5.473E-04  Salmonella enterica subsp. enterica serovar Typhimurium